Protein 6DRE (pdb70)

Foldseek 3Di:
DALPDDQVVLVVVCPVVPVQADDDALVVQCCAPHSVDHDDDNPHHHPPDDDPLFPQDAQPDDLVQLLLLLLQQLLLLLLLQLQLQQQAQHAFPPDAGQAAGQHPVGGGRQFGAVLNLLVLQLVLCLVPVARDLQSSLVSVVCCAVFVPSGLVGHHDDDDPQQVVLSVCCVVPHDPDDDQADQVSQFQNLLSSLSLLLQQALQTLVSLQVVQQVNCSRHNHQQVLLSSLLSQLLSCLSSPHAPCVSQDAGHDGRSLVNVSSNVVLLPDDLVSQACERHNSSLSSLLVLLSPDDASSSSSRSQSSNHHRSSSSSSSVSSNRSSNHGNVRDDPVSCVRNRPSVVSSVSSSSSNVHDHYDD/DLLQVLLVLLQVLLCVQPNVLSVLADSLLSSLLSLCPDPVSVVVAFCCLQPNDPCDPVNVSSLVSPLVSLVSAFWPADKWKDAAEDPPVVVVQLDQFHKDFGSAKWTARDFDDHHQEMEIEGETSWHFSLSSDNPSPGRITMHGHGFMWGFHDWDCDDRHIYTYTYTDD

Radius of gyration: 23.1 Å; Cα contacts (8 Å, |Δi|>4): 1142; chains: 2; bounding box: 70×47×51 Å

Sequence (526 aa):
IDLREDTWTLQLYAQRYKGLSSPKNSRELQLREYDPLKPNLPTSGEEQNSKPEWLNTPPCLIPESESLDKAKGALVGLAIGDAIGTTLEFLPRDKLHVNDVGGGPFRLQPGEWTDDTSALCLAESYISAGRLDITLFREKLVRWYRHGENSSNGRCFDIGNTTRNALEQYLKHGASWFGNTEPETAGNAAIIRQAPTSIFRRKSLQRTFADSDSQSATHCAPESASCQFLGFILNYLINGSSREKAFSPHVPLPVRVLLINAGEYKEKKRDEIRSSGYVIDTLEAAWAVWNTDNFHDAILLAANLGDDADSVAATTGQIAGALYGYSNIPKPWLDKLVQQERISNLAEQLFYAPEEDFEQAKVWTQTARANAEKNNAQLSTLLTDDQIGAIYGYTTNEGYTALNPALRGQTPLTPELEAFTGHVTDGLNKLPAYNGETYRGTTLPAHILEQNQIGGTVSDGGFSTSAKTPFDGDVSISVRGNSGKQIDFLSKYKNEAEVLYPPNTRFEVINRIEQNGTTHLLYREIP

Solvent-accessible surface area: 19397 Å² total

Nearest PDB structures (foldseek):
  6drh-assembly4_G  TM=1.001E+00  e=6.052E-60  Serratia proteamaculans 568
  2yzw-assembly1_A  TM=9.081E-01  e=7.651E-19  Thermus thermophilus HB8
  3o5t-assembly1_A  TM=8.625E-01  e=8.592E-18  Azospirillum brasilense
  2woc-assembly3_C  TM=8.500E-01  e=1.118E-17  Rhodospirillum rubrum
  1t5j-assembly1_A  TM=8.345E-01  e=3.269E-15  Methanocaldococcus jannaschii

B-factor: mean 24.83, std 10.82, range [10.07, 88.52]

Secondary structure (DSSP, 8-state):
--TTS-HHHHHHHGGGGGGGSPPPPHHHHH----TTS--S---PPPTTS--GGGSPPP--S-HHHHHHHHHHHHHHHHHHHHHHGGGTTPPTTTS------BTTTTBPTT---TTT--HHHHHHHHHHSS--HHHHHHHHHHHHHH-TT-SSSS-----HHHHHHHHHHHHH-TT-----SGGG-BSTTGGG-HHHHHHTTT-HHHHHHHHHHH------TT--HHHHHHHHHHHHHTT--HHHHTS------HHHHHHHTTTTTT--GGG---SSBHHHHHHH--TTTT-SSHHHHHHHHHTT-SSHHHHHHHHHHHHHHHH-GGGS-HHHHHHSTTHHHHHHHHHHHH--PPPP-/-HHHHHHHHHHHHHHHHHHHHHTTS-HHHHHHHHHHTSHHHHHHHHHHHTTSS---HHHHHHHHHHHHHHHHSPP--EEEEEEE---HHHHHT--TT-EEE-S---EESSPP-SSSEEEEEEESS-EE-GGGSSS--S-EEEPPTT-EEEEEEEEEETTEEEEEEEE--

Organism: Serratia proteamaculans (strain 568) (NCBI:txid399741)

CATH classification: 1.10.4080.10

InterPro domains:
  IPR005502 ADP-ribosylation/Crystallin J1 [PF03747] (74-338)
  IPR036705 ADP-ribosylation/Crystallin J1 superfamily [G3DSA:1.10.4080.10] (65-363)
  IPR036705 ADP-ribosylation/Crystallin J1 superfamily [SSF101478] (69-360)
  IPR049650 ADP-ribosylarginine hydrolase Tri1-like [NF041672] (1-363)
  IPR050792 ADP-ribosylglycohydrolase-like [PTHR16222] (67-364)

Structure (mmCIF, N/CA/C/O backbone):
data_6DRE
#
_entry.id   6DRE
#
_cell.length_a   136.355
_cell.length_b   51.036
_cell.length_c   94.899
_cell.angle_alpha   90.000
_cell.angle_beta   123.710
_cell.angle_gamma   90.000
#
_symmetry.space_group_name_H-M   'C 1 2 1'
#
loop_
_entity.id
_entity.type
_entity.pdbx_description
1 polymer 'ADP-ribosyl-(Dinitrogen reductase) hydrolase'
2 polymer 'PAAR repeat-containing protein'
3 non-polymer 'MAGNESIUM ION'
4 water water
#
loop_
_atom_site.group_PDB
_atom_site.id
_atom_site.type_symbol
_atom_site.label_atom_id
_atom_site.label_alt_id
_atom_site.label_comp_id
_atom_site.label_asym_id
_atom_site.label_entity_id
_atom_site.label_seq_id
_atom_site.pdbx_PDB_ins_code
_atom_site.Cartn_x
_atom_site.Cartn_y
_atom_site.Cartn_z
_atom_site.occupancy
_atom_site.B_iso_or_equiv
_atom_site.auth_seq_id
_atom_site.auth_comp_id
_atom_site.auth_asym_id
_atom_site.auth_atom_id
_atom_site.pdbx_PDB_model_num
ATOM 1 N N . ILE A 1 2 ? 37.086 55.926 27.294 1.00 35.30 2 ILE A N 1
ATOM 2 C CA . ILE A 1 2 ? 36.508 54.875 28.124 1.00 31.70 2 ILE A CA 1
ATOM 3 C C . ILE A 1 2 ? 37.579 53.866 28.550 1.00 26.93 2 ILE A C 1
ATOM 4 O O . ILE A 1 2 ? 38.380 53.415 27.729 1.00 33.46 2 ILE A O 1
ATOM 9 N N . ASP A 1 3 ? 37.591 53.520 29.837 1.00 19.81 3 ASP A N 1
ATOM 10 C CA . ASP A 1 3 ? 38.551 52.562 30.371 1.00 19.24 3 ASP A CA 1
ATOM 11 C C . ASP A 1 3 ? 37.923 51.176 30.274 1.00 19.65 3 ASP A C 1
ATOM 12 O O . ASP A 1 3 ? 36.888 50.927 30.900 1.00 21.58 3 ASP A O 1
ATOM 17 N N . LEU A 1 4 ? 38.526 50.287 29.487 1.00 20.39 4 LEU A N 1
ATOM 18 C CA . LEU A 1 4 ? 37.936 48.967 29.281 1.00 20.55 4 LEU A CA 1
ATOM 19 C C . LEU A 1 4 ? 37.903 48.140 30.559 1.00 19.31 4 LEU A C 1
ATOM 20 O O . LEU A 1 4 ? 37.166 47.154 30.616 1.00 22.35 4 LEU A O 1
ATOM 25 N N . ARG A 1 5 ? 38.671 48.523 31.589 1.00 21.76 5 ARG A N 1
ATOM 26 C CA . ARG A 1 5 ? 38.617 47.821 32.865 1.00 23.69 5 ARG A CA 1
ATOM 27 C C . ARG A 1 5 ? 37.338 48.094 33.628 1.00 26.99 5 ARG A C 1
ATOM 28 O O . ARG A 1 5 ? 37.116 47.451 34.658 1.00 28.55 5 ARG A O 1
ATOM 36 N N . GLU A 1 6 ? 36.534 49.054 33.184 1.00 25.18 6 GLU A N 1
ATOM 37 C CA . GLU A 1 6 ? 35.317 49.378 33.912 1.00 24.97 6 GLU A CA 1
ATOM 38 C C . GLU A 1 6 ? 34.355 48.200 33.879 1.00 21.34 6 GLU A C 1
ATOM 39 O O . GLU A 1 6 ? 34.462 47.293 33.038 1.00 22.62 6 GLU A O 1
ATOM 45 N N . ASP A 1 7 ? 33.423 48.211 34.840 1.00 19.08 7 ASP A N 1
ATOM 46 C CA . ASP A 1 7 ? 32.407 47.173 34.923 1.00 20.35 7 ASP A CA 1
ATOM 47 C C . ASP A 1 7 ? 31.532 47.174 33.669 1.00 22.86 7 ASP A C 1
ATOM 48 O O . ASP A 1 7 ? 31.313 48.211 33.031 1.00 23.16 7 ASP A O 1
ATOM 53 N N . THR A 1 8 ? 31.021 45.990 33.311 1.00 23.74 8 THR A N 1
ATOM 54 C CA . THR A 1 8 ? 30.325 45.859 32.034 1.00 24.37 8 THR A CA 1
ATOM 55 C C . THR A 1 8 ? 28.975 46.565 32.035 1.00 19.97 8 THR A C 1
ATOM 56 O O . THR A 1 8 ? 28.433 46.851 30.961 1.00 29.11 8 THR A O 1
ATOM 60 N N . TRP A 1 9 ? 28.412 46.838 33.204 1.00 23.20 9 TRP A N 1
ATOM 61 C CA . TRP A 1 9 ? 27.196 47.647 33.238 1.00 28.22 9 TRP A CA 1
ATOM 62 C C . TRP A 1 9 ? 27.476 49.042 32.707 1.00 31.65 9 TRP A C 1
ATOM 63 O O . TRP A 1 9 ? 26.756 49.555 31.839 1.00 28.86 9 TRP A O 1
ATOM 74 N N . THR A 1 10 ? 28.524 49.674 33.235 1.00 26.35 10 THR A N 1
ATOM 75 C CA . THR A 1 10 ? 28.925 50.981 32.741 1.00 27.43 10 THR A CA 1
ATOM 76 C C . THR A 1 10 ? 29.265 50.924 31.257 1.00 26.64 10 THR A C 1
ATOM 77 O O . THR A 1 10 ? 28.857 51.800 30.486 1.00 25.14 10 THR A O 1
ATOM 81 N N . LEU A 1 11 ? 29.997 49.887 30.837 1.00 21.44 11 LEU A N 1
ATOM 82 C CA . LEU A 1 11 ? 30.475 49.829 29.459 1.00 21.78 11 LEU A CA 1
ATOM 83 C C . LEU A 1 11 ? 29.331 49.595 28.488 1.00 20.21 11 LEU A C 1
ATOM 84 O O . LEU A 1 11 ? 29.309 50.183 27.398 1.00 25.53 11 LEU A O 1
ATOM 89 N N . GLN A 1 12 ? 28.363 48.745 28.879 1.00 23.56 12 GLN A N 1
ATOM 90 C CA . GLN A 1 12 ? 27.255 48.392 27.987 1.00 24.11 12 GLN A CA 1
ATOM 91 C C . GLN A 1 12 ? 26.305 49.564 27.811 1.00 31.02 12 GLN A C 1
ATOM 92 O O . GLN A 1 12 ? 25.757 49.770 26.716 1.00 32.05 12 GLN A O 1
ATOM 98 N N . LEU A 1 13 ? 26.104 50.354 28.868 1.00 29.26 13 LEU A N 1
ATOM 99 C CA . LEU A 1 13 ? 25.335 51.582 28.703 1.00 37.20 13 LEU A CA 1
ATOM 100 C C . LEU A 1 13 ? 26.059 52.541 27.766 1.00 40.15 13 LEU A C 1
ATOM 101 O O . LEU A 1 13 ? 25.443 53.146 26.879 1.00 36.63 13 LEU A O 1
ATOM 106 N N . TYR A 1 14 ? 27.371 52.673 27.934 1.00 35.55 14 TYR A N 1
ATOM 107 C CA . TYR A 1 14 ? 28.153 53.523 27.046 1.00 34.74 14 TYR A CA 1
ATOM 108 C C . TYR A 1 14 ? 28.123 53.006 25.609 1.00 35.09 14 TYR A C 1
ATOM 109 O O . TYR A 1 14 ? 27.999 53.789 24.657 1.00 34.58 14 TYR A O 1
ATOM 118 N N . ALA A 1 15 ? 28.237 51.688 25.434 1.00 27.55 15 ALA A N 1
ATOM 119 C CA . ALA A 1 15 ? 28.316 51.100 24.104 1.00 26.12 15 ALA A CA 1
ATOM 120 C C . ALA A 1 15 ? 27.021 51.235 23.309 1.00 35.96 15 ALA A C 1
ATOM 121 O O . ALA A 1 15 ? 27.009 50.862 22.135 1.00 36.62 15 ALA A O 1
ATOM 123 N N . GLN A 1 16 ? 25.934 51.751 23.900 1.00 34.12 16 GLN A N 1
ATOM 124 C CA . GLN A 1 16 ? 24.687 51.851 23.144 1.00 40.46 16 GLN A CA 1
ATOM 125 C C . GLN A 1 16 ? 24.841 52.728 21.902 1.00 39.26 16 GLN A C 1
ATOM 126 O O . GLN A 1 16 ? 24.128 52.529 20.906 1.00 37.92 16 GLN A O 1
ATOM 132 N N . ARG A 1 17 ? 25.774 53.684 21.923 1.00 38.02 17 ARG A N 1
ATOM 133 C CA . ARG A 1 17 ? 26.027 54.465 20.717 1.00 47.77 17 ARG A CA 1
ATOM 134 C C . ARG A 1 17 ? 26.551 53.616 19.556 1.00 47.60 17 ARG A C 1
ATOM 135 O O . ARG A 1 17 ? 26.645 54.120 18.434 1.00 49.65 17 ARG A O 1
ATOM 143 N N . TYR A 1 18 ? 26.864 52.340 19.780 1.00 46.06 18 TYR A N 1
ATOM 144 C CA . TYR A 1 18 ? 27.386 51.468 18.733 1.00 43.43 18 TYR A CA 1
ATOM 145 C C . TYR A 1 18 ? 26.458 50.283 18.449 1.00 44.09 18 TYR A C 1
ATOM 146 O O . TYR A 1 18 ? 26.910 49.223 18.014 1.00 35.42 18 TYR A O 1
ATOM 155 N N . LYS A 1 19 ? 25.158 50.429 18.714 1.00 40.05 19 LYS A N 1
ATOM 156 C CA . LYS A 1 19 ? 24.237 49.316 18.492 1.00 44.45 19 LYS A CA 1
ATOM 157 C C . LYS A 1 19 ? 24.253 48.831 17.040 1.00 43.54 19 LYS A C 1
ATOM 158 O O . LYS A 1 19 ? 24.014 47.645 16.784 1.00 46.30 19 LYS A O 1
ATOM 164 N N . GLY A 1 20 ? 24.532 49.720 16.082 1.00 37.87 20 GLY A N 1
ATOM 165 C CA . GLY A 1 20 ? 24.615 49.349 14.677 1.00 38.31 20 GLY A CA 1
ATOM 166 C C . GLY A 1 20 ? 25.737 48.370 14.331 1.00 37.28 20 GLY A C 1
ATOM 167 O O . GLY A 1 20 ? 25.791 47.888 13.189 1.00 37.69 20 GLY A O 1
ATOM 168 N N . LEU A 1 21 ? 26.631 48.085 15.265 1.00 31.88 21 LEU A N 1
ATOM 169 C CA . LEU A 1 21 ? 27.686 47.109 15.041 1.00 29.27 21 LEU A CA 1
ATOM 170 C C . LEU A 1 21 ? 27.261 45.695 15.403 1.00 27.12 21 LEU A C 1
ATOM 171 O O . LEU A 1 21 ? 28.041 44.762 15.202 1.00 30.61 21 LEU A O 1
ATOM 176 N N A SER A 1 22 ? 26.072 45.519 15.953 0.49 29.03 22 SER A N 1
ATOM 177 N N B SER A 1 22 ? 26.069 45.517 15.945 0.51 29.02 22 SER A N 1
ATOM 178 C CA A SER A 1 22 ? 25.581 44.182 16.278 0.49 29.49 22 SER A CA 1
ATOM 179 C CA B SER A 1 22 ? 25.633 44.163 16.256 0.51 29.47 22 SER A CA 1
ATOM 180 C C A SER A 1 22 ? 24.710 43.663 15.135 0.49 26.21 22 SER A C 1
ATOM 181 C C B SER A 1 22 ? 24.705 43.649 15.165 0.51 26.16 22 SER A C 1
ATOM 182 O O A SER A 1 22 ? 23.845 44.400 14.647 0.49 27.44 22 SER A O 1
ATOM 183 O O B SER A 1 22 ? 23.786 44.374 14.753 0.51 27.04 22 SER A O 1
ATOM 188 N N . PRO A 1 23 ? 24.908 42.431 14.661 1.00 23.88 23 PRO A N 1
ATOM 189 C CA . PRO A 1 23 ? 23.981 41.880 13.666 1.00 22.43 23 PRO A CA 1
ATOM 190 C C . PRO A 1 23 ? 22.598 41.666 14.269 1.00 26.75 23 PRO A C 1
ATOM 191 O O . PRO A 1 23 ? 22.464 41.318 15.443 1.00 22.57 23 PRO A O 1
ATOM 195 N N . LYS A 1 24 ? 21.567 41.866 13.446 1.00 21.39 24 LYS A N 1
ATOM 196 C CA . LYS A 1 24 ? 20.200 41.682 13.918 1.00 22.82 24 LYS A CA 1
ATOM 197 C C . LYS A 1 24 ? 19.928 40.201 14.151 1.00 21.10 24 LYS A C 1
ATOM 198 O O . LYS A 1 24 ? 20.493 39.339 13.476 1.00 23.26 24 LYS A O 1
ATOM 204 N N . ASN A 1 25 ? 19.037 39.910 15.103 1.00 19.85 25 ASN A N 1
ATOM 205 C CA . ASN A 1 25 ? 18.590 38.537 15.328 1.00 20.48 25 ASN A CA 1
ATOM 206 C C . ASN A 1 25 ? 18.0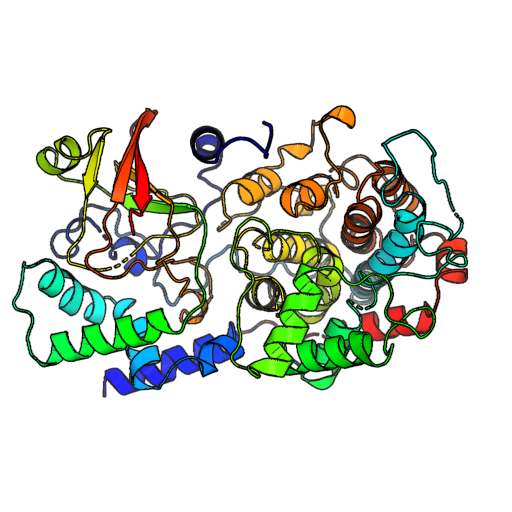45 37.902 14.049 1.00 22.21 25 ASN A C 1
ATOM 207 O O . ASN A 1 25 ? 17.409 38.563 13.214 1.00 20.08 25 ASN A O 1
ATOM 212 N N . SER A 1 26 ? 18.260 36.591 13.918 1.00 19.79 26 SER A N 1
ATOM 213 C CA . SER A 1 26 ? 17.440 35.814 12.990 1.00 19.65 26 SER A CA 1
ATOM 214 C C . SER A 1 26 ? 15.983 35.825 13.462 1.00 21.75 26 SER A C 1
ATOM 215 O O . SER A 1 26 ? 15.678 36.116 14.620 1.00 21.68 26 SER A O 1
ATOM 218 N N . ARG A 1 27 ? 15.063 35.499 12.556 1.00 22.85 27 ARG A N 1
ATOM 219 C CA . ARG A 1 27 ? 13.677 35.487 13.008 1.00 23.18 27 ARG A CA 1
ATOM 220 C C . ARG A 1 27 ? 13.447 34.423 14.085 1.00 22.16 27 ARG A C 1
ATOM 221 O O . ARG A 1 27 ? 12.646 34.650 14.996 1.00 23.72 27 ARG A O 1
ATOM 229 N N . GLU A 1 28 ? 14.172 33.293 14.039 1.00 23.50 28 GLU A N 1
ATOM 230 C CA . GLU A 1 28 ? 13.998 32.259 15.064 1.00 21.06 28 GLU A CA 1
ATOM 231 C C . GLU A 1 28 ? 14.557 32.704 16.417 1.00 19.84 28 GLU A C 1
ATOM 232 O O . GLU A 1 28 ? 13.927 32.472 17.460 1.00 19.80 28 GLU A O 1
ATOM 238 N N . LEU A 1 29 ? 15.757 33.287 16.436 1.00 19.20 29 LEU A N 1
ATOM 239 C CA . LEU A 1 29 ? 16.318 33.729 17.718 1.00 18.71 29 LEU A CA 1
ATOM 240 C C . LEU A 1 29 ? 15.463 34.843 18.308 1.00 18.67 29 LEU A C 1
ATOM 241 O O . LEU A 1 29 ? 15.250 34.908 19.525 1.00 18.72 29 LEU A O 1
ATOM 246 N N . GLN A 1 30 ? 14.959 35.728 17.448 1.00 19.20 30 GLN A N 1
ATOM 247 C CA . GLN A 1 30 ? 14.029 36.749 17.896 1.00 19.58 30 GLN A CA 1
ATOM 248 C C . GLN A 1 30 ? 12.809 36.110 18.552 1.00 21.28 30 GLN A C 1
ATOM 249 O O . GLN A 1 30 ? 12.369 36.566 19.606 1.00 21.88 30 GLN A O 1
ATOM 255 N N . LEU A 1 31 ? 12.258 35.045 17.947 1.00 20.36 31 LEU A N 1
ATOM 256 C CA . LEU A 1 31 ? 11.131 34.346 18.581 1.00 21.01 31 LEU A CA 1
ATOM 257 C C . LEU A 1 31 ? 11.501 33.825 19.971 1.00 20.30 31 LEU A C 1
ATOM 258 O O . LEU A 1 31 ? 10.676 33.872 20.892 1.00 20.76 31 LEU A O 1
ATOM 263 N N . ARG A 1 32 ? 12.724 33.312 20.138 1.00 19.57 32 ARG A N 1
ATOM 264 C CA . ARG A 1 32 ? 13.150 32.787 21.435 1.00 19.45 32 ARG A CA 1
ATOM 265 C C . ARG A 1 32 ? 13.371 33.878 22.465 1.00 19.50 32 ARG A C 1
ATOM 266 O O . ARG A 1 32 ? 13.446 33.580 23.668 1.00 19.86 32 ARG A O 1
ATOM 282 N N . GLU A 1 34 ? 11.153 36.383 22.665 1.00 21.90 34 GLU A N 1
ATOM 283 C CA . GLU A 1 34 ? 9.820 36.885 23.004 1.00 23.77 34 GLU A CA 1
ATOM 284 C C . GLU A 1 34 ? 9.409 36.502 24.420 1.00 27.88 34 GLU A C 1
ATOM 285 O O . GLU A 1 34 ? 9.711 35.400 24.887 1.00 23.96 34 GLU A O 1
ATOM 291 N N . TYR A 1 35 ? 8.669 37.401 25.085 1.00 24.41 35 TYR A N 1
ATOM 292 C CA . TYR A 1 35 ? 8.047 37.022 26.347 1.00 25.12 35 TYR A CA 1
ATOM 293 C C . TYR A 1 35 ? 7.090 35.856 26.143 1.00 27.39 35 TYR A C 1
ATOM 294 O O . TYR A 1 35 ? 7.055 34.914 26.944 1.00 27.16 35 TYR A O 1
ATOM 303 N N . ASP A 1 36 ? 6.327 35.883 25.054 1.00 26.09 36 ASP A N 1
ATOM 304 C CA . ASP A 1 36 ? 5.428 34.771 24.770 1.00 29.55 36 ASP A CA 1
ATOM 305 C C . ASP A 1 36 ? 5.504 34.515 23.276 1.00 32.21 36 ASP A C 1
ATOM 306 O O . ASP A 1 36 ? 5.012 35.326 22.490 1.00 27.64 36 ASP A O 1
ATOM 311 N N . PRO A 1 37 ? 6.132 33.411 22.857 1.00 26.33 37 PRO A N 1
ATOM 312 C CA . PRO A 1 37 ? 6.353 33.193 21.423 1.00 25.85 37 PRO A CA 1
ATOM 313 C C . PRO A 1 37 ? 5.082 32.896 20.677 1.00 33.73 37 PRO A C 1
ATOM 314 O O . PRO A 1 37 ? 5.062 33.101 19.464 1.00 32.58 37 PRO A O 1
ATOM 318 N N . LEU A 1 38 ? 4.021 32.451 21.365 1.00 36.68 38 LEU A N 1
ATOM 319 C CA . LEU A 1 38 ? 2.705 32.295 20.755 1.00 38.37 38 LEU A CA 1
ATOM 320 C C . LEU A 1 38 ? 1.983 33.624 20.570 1.00 40.68 38 LEU A C 1
ATOM 321 O O . LEU A 1 38 ? 0.986 33.672 19.840 1.00 45.55 38 LEU A O 1
ATOM 326 N N . LYS A 1 39 ? 2.445 34.692 21.227 1.00 33.20 39 LYS A N 1
ATOM 327 C CA . LYS A 1 39 ? 1.884 36.039 21.081 1.00 37.96 39 LYS A CA 1
ATOM 328 C C . LYS A 1 39 ? 3.024 37.023 20.832 1.00 38.99 39 LYS A C 1
ATOM 329 O O . LYS A 1 39 ? 3.297 37.912 21.647 1.00 38.14 39 LYS A O 1
ATOM 335 N N . PRO A 1 40 ? 3.701 36.902 19.701 1.00 31.94 40 PRO A N 1
ATOM 336 C CA . PRO A 1 40 ? 4.918 37.690 19.499 1.00 30.84 40 PRO A CA 1
ATOM 337 C C . PRO A 1 40 ? 4.647 39.183 19.431 1.00 36.23 40 PRO A C 1
ATOM 338 O O . PRO A 1 40 ? 3.640 39.653 18.892 1.00 39.94 40 PRO A O 1
ATOM 342 N N . ASN A 1 41 ? 5.637 39.905 19.904 1.00 29.55 41 ASN A N 1
ATOM 343 C CA . ASN A 1 41 ? 5.659 41.296 20.296 1.00 34.47 41 ASN A CA 1
ATOM 344 C C . ASN A 1 41 ? 6.700 42.102 19.544 1.00 32.72 41 ASN A C 1
ATOM 345 O O . ASN A 1 41 ? 6.569 43.321 19.443 1.00 40.76 41 ASN A O 1
ATOM 350 N N . LEU A 1 42 ? 7.780 41.441 19.065 1.00 28.88 42 LEU A N 1
ATOM 351 C CA . LEU A 1 42 ? 9.068 41.848 18.541 1.00 24.17 42 LEU A CA 1
ATOM 352 C C . LEU A 1 42 ? 9.054 41.831 17.013 1.00 29.68 42 LEU A C 1
ATOM 353 O O . LEU A 1 42 ? 8.291 41.078 16.406 1.00 24.62 42 LEU A O 1
ATOM 358 N N . PRO A 1 43 ? 9.870 42.662 16.368 1.00 34.16 43 PRO A N 1
ATOM 359 C CA . PRO A 1 43 ? 9.876 42.699 14.897 1.00 34.52 43 PRO A CA 1
ATOM 360 C C . PRO A 1 43 ? 10.153 41.325 14.302 1.00 34.70 43 PRO A C 1
ATOM 361 O O . PRO A 1 43 ? 11.051 40.607 14.733 1.00 27.64 43 PRO A O 1
ATOM 365 N N . THR A 1 44 ? 9.340 40.942 13.322 1.00 34.12 44 THR A N 1
ATOM 366 C CA . THR A 1 44 ? 9.434 39.619 12.726 1.00 38.03 44 THR A CA 1
ATOM 367 C C . THR A 1 44 ? 10.150 39.647 11.384 1.00 37.73 44 THR A C 1
ATOM 368 O O . THR A 1 44 ? 9.973 38.732 10.575 1.00 40.41 44 THR A O 1
ATOM 372 N N . SER A 1 45 ? 10.963 40.673 11.142 1.00 35.50 45 SER A N 1
ATOM 373 C CA . SER A 1 45 ? 11.627 40.909 9.869 1.00 39.14 45 SER A CA 1
ATOM 374 C C . SER A 1 45 ? 12.994 40.235 9.755 1.00 36.69 45 SER A C 1
ATOM 375 O O . SER A 1 45 ? 13.695 40.455 8.761 1.00 38.33 45 SER A O 1
ATOM 378 N N . GLY A 1 46 ? 13.402 39.441 10.745 1.00 26.85 46 GLY A N 1
ATOM 379 C CA . GLY A 1 46 ? 14.731 38.848 10.713 1.00 25.05 46 GLY A CA 1
ATOM 380 C C . GLY A 1 46 ? 14.879 37.812 9.614 1.00 26.53 46 GLY A C 1
ATOM 381 O O . GLY A 1 46 ? 13.897 37.271 9.092 1.00 26.95 46 GLY A O 1
ATOM 382 N N . GLU A 1 47 ? 16.137 37.535 9.234 1.00 20.09 47 GLU A N 1
ATOM 383 C CA . GLU A 1 47 ? 16.331 36.497 8.231 1.00 26.97 47 GLU A CA 1
ATOM 384 C C . GLU A 1 47 ? 16.268 35.109 8.866 1.00 25.96 47 GLU A C 1
ATOM 385 O O . GLU A 1 47 ? 16.389 34.947 10.084 1.00 25.22 47 GLU A O 1
ATOM 391 N N . GLU A 1 48 ? 16.110 34.087 8.015 1.00 23.45 48 GLU A N 1
ATOM 392 C CA . GLU A 1 48 ? 16.118 32.720 8.523 1.00 27.73 48 GLU A CA 1
ATOM 393 C C . GLU A 1 48 ? 17.427 32.440 9.240 1.00 27.92 48 GLU A C 1
ATOM 394 O O . GLU A 1 48 ? 18.486 32.932 8.841 1.00 22.34 48 GLU A O 1
ATOM 400 N N . GLN A 1 49 ? 17.344 31.633 10.302 1.00 22.02 49 GLN A N 1
ATOM 401 C CA . GLN A 1 49 ? 18.524 31.315 11.090 1.00 20.88 49 GLN A CA 1
ATOM 402 C C . GLN A 1 49 ? 19.553 30.601 10.245 1.00 21.66 49 GLN A C 1
ATOM 403 O O . GLN A 1 49 ? 20.765 30.754 10.480 1.00 23.16 49 GLN A O 1
ATOM 409 N N . ASN A 1 50 ? 19.054 29.857 9.239 1.00 25.40 50 ASN A N 1
ATOM 410 C CA . ASN A 1 50 ? 19.750 29.114 8.188 1.00 29.79 50 ASN A CA 1
ATOM 411 C C . ASN A 1 50 ? 20.658 29.969 7.305 1.00 28.15 50 ASN A C 1
ATOM 412 O O . ASN A 1 50 ? 21.466 29.415 6.537 1.00 26.68 50 ASN A O 1
ATOM 417 N N . SER A 1 51 ? 20.481 31.284 7.283 1.00 25.66 51 SER A N 1
ATOM 418 C CA . SER A 1 51 ? 20.962 32.014 6.114 1.00 26.58 51 SER A CA 1
ATOM 419 C C . SER A 1 51 ? 22.244 32.773 6.426 1.00 20.35 51 SER A C 1
ATOM 420 O O . SER A 1 51 ? 22.535 33.100 7.577 1.00 20.52 51 SER A O 1
ATOM 423 N N . LYS A 1 52 ? 23.039 32.994 5.385 1.00 19.34 52 LYS A N 1
ATOM 424 C CA . LYS A 1 52 ? 24.353 33.592 5.577 1.00 16.77 52 LYS A CA 1
ATOM 425 C C . LYS A 1 52 ? 24.216 35.095 5.816 1.00 21.38 52 LYS A C 1
ATOM 426 O O . LY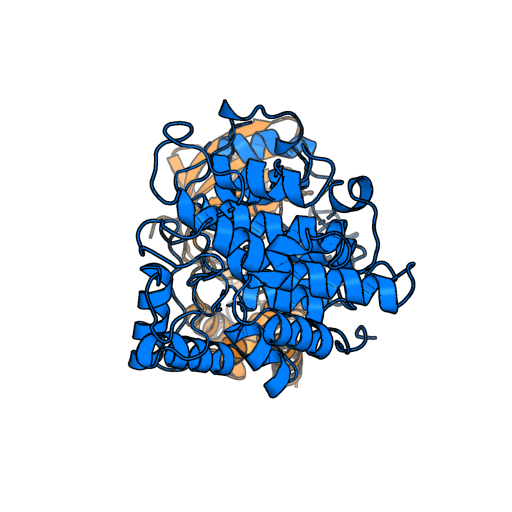S A 1 52 ? 23.703 35.806 4.943 1.00 18.17 52 LYS A O 1
ATOM 432 N N . PRO A 1 53 ? 24.694 35.628 6.929 1.00 21.20 53 PRO A N 1
ATOM 433 C CA . PRO A 1 53 ? 24.545 37.067 7.178 1.00 17.38 53 PRO A CA 1
ATOM 434 C C . PRO A 1 53 ? 25.604 37.863 6.436 1.00 19.00 53 PRO A C 1
ATOM 435 O O . PRO A 1 53 ? 26.678 37.360 6.107 1.00 19.87 53 PRO A O 1
ATOM 439 N N . GLU A 1 54 ? 25.292 39.143 6.202 1.00 20.29 54 GLU A N 1
ATOM 440 C CA . GLU A 1 54 ? 26.150 39.975 5.352 1.00 21.90 54 GLU A CA 1
ATOM 441 C C . GLU A 1 54 ? 27.558 40.126 5.917 1.00 20.68 54 GLU A C 1
ATOM 442 O O . GLU A 1 54 ? 28.536 40.197 5.158 1.00 20.64 54 GLU A O 1
ATOM 448 N N . TRP A 1 55 ? 27.696 40.186 7.250 1.00 19.96 55 TRP A N 1
ATOM 449 C CA . TRP A 1 55 ? 28.996 40.375 7.870 1.00 21.64 55 TRP A CA 1
ATOM 450 C C . TRP A 1 55 ? 29.912 39.166 7.702 1.00 22.09 55 TRP A C 1
ATOM 451 O O . TRP A 1 55 ? 31.105 39.272 8.021 1.00 22.07 55 TRP A O 1
ATOM 462 N N . LEU A 1 56 ? 29.395 38.041 7.192 1.00 16.94 56 LEU A N 1
ATOM 463 C CA . LEU A 1 56 ? 30.230 36.883 6.859 1.00 14.01 56 LEU A CA 1
ATOM 464 C C . LEU A 1 56 ? 30.517 36.785 5.352 1.00 20.91 56 LEU A C 1
ATOM 465 O O . LEU A 1 56 ? 31.098 35.790 4.889 1.00 17.19 56 LEU A O 1
ATOM 470 N N . ASN A 1 57 ? 30.152 37.804 4.578 1.00 18.04 57 ASN A N 1
ATOM 471 C CA . ASN A 1 57 ? 30.512 37.832 3.166 1.00 17.36 57 ASN A CA 1
ATOM 472 C C . ASN A 1 57 ? 31.981 38.212 3.082 1.00 20.93 57 ASN A C 1
ATOM 473 O O . ASN A 1 57 ? 32.351 39.354 3.379 1.00 20.86 57 ASN A O 1
ATOM 478 N N . THR A 1 58 ? 32.822 37.279 2.693 1.00 18.91 58 THR A N 1
ATOM 479 C CA . THR A 1 58 ? 34.255 37.554 2.743 1.00 24.72 58 THR A CA 1
ATOM 480 C C . THR A 1 58 ? 34.651 38.575 1.683 1.00 21.10 58 THR A C 1
ATOM 481 O O . THR A 1 58 ? 34.414 38.340 0.484 1.00 19.10 58 THR A O 1
ATOM 485 N N . PRO A 1 59 ? 35.241 39.711 2.052 1.00 21.81 59 PRO A N 1
ATOM 486 C CA . PRO A 1 59 ? 35.710 40.644 1.015 1.00 25.67 59 PRO A CA 1
ATOM 487 C C . PRO A 1 59 ? 36.743 39.956 0.142 1.00 29.96 59 PRO A C 1
ATOM 488 O O . PRO A 1 59 ? 37.597 39.221 0.654 1.00 22.97 59 PRO A O 1
ATOM 492 N N . PRO A 1 60 ? 36.654 40.116 -1.176 1.00 27.89 60 PRO A N 1
ATOM 493 C CA . PRO A 1 60 ? 37.585 39.427 -2.084 1.00 29.29 60 PRO A CA 1
ATOM 494 C C . PRO A 1 60 ? 39.013 39.944 -1.934 1.00 30.22 60 PRO A C 1
ATOM 495 O O . PRO A 1 60 ? 39.260 41.032 -1.417 1.00 28.47 60 PRO A O 1
ATOM 499 N N . CYS A 1 61 ? 39.979 39.121 -2.356 1.00 27.32 61 CYS A N 1
ATOM 500 C CA . CYS A 1 61 ? 41.380 39.535 -2.330 1.00 24.02 61 CYS A CA 1
ATOM 501 C C . CYS A 1 61 ? 41.623 40.419 -3.541 1.00 24.52 61 CYS A C 1
ATOM 502 O O . CYS A 1 61 ? 41.642 39.930 -4.670 1.00 29.59 61 CYS A O 1
ATOM 505 N N . LEU A 1 62 ? 41.771 41.720 -3.341 1.00 31.34 62 LEU A N 1
ATOM 506 C CA . LEU A 1 62 ? 41.925 42.587 -4.500 1.00 33.90 62 LEU A CA 1
ATOM 507 C C . LEU A 1 62 ? 43.377 42.990 -4.716 1.00 35.88 62 LEU A C 1
ATOM 508 O O . LEU A 1 62 ? 43.645 43.985 -5.399 1.00 41.90 62 LEU A O 1
ATOM 513 N N . ILE A 1 63 ? 44.309 42.233 -4.147 1.00 20.59 63 ILE A N 1
ATOM 514 C CA . ILE A 1 63 ? 45.734 42.408 -4.425 1.00 17.55 63 ILE A CA 1
ATOM 515 C C . ILE A 1 63 ? 46.243 41.139 -5.098 1.00 18.94 63 ILE A C 1
ATOM 516 O O . ILE A 1 63 ? 45.618 40.067 -5.003 1.00 19.99 63 ILE A O 1
ATOM 521 N N . PRO A 1 64 ? 47.387 41.216 -5.777 1.00 17.66 64 PRO A N 1
ATOM 522 C CA . PRO A 1 64 ? 47.947 40.014 -6.396 1.00 17.87 64 PRO A CA 1
ATOM 523 C C . PRO A 1 64 ? 48.245 38.936 -5.378 1.00 19.60 64 PRO A C 1
ATOM 524 O O . PRO A 1 64 ? 48.600 39.218 -4.231 1.00 18.40 64 PRO A O 1
ATOM 528 N N . GLU A 1 65 ? 48.157 37.684 -5.833 1.00 20.21 65 GLU A N 1
ATOM 529 C CA . GLU A 1 65 ? 48.380 36.556 -4.932 1.00 22.36 65 GLU A CA 1
ATOM 530 C C . GLU A 1 65 ? 49.732 36.650 -4.227 1.00 18.51 65 GLU A C 1
ATOM 531 O O . GLU A 1 65 ? 49.836 36.375 -3.027 1.00 18.46 65 GLU A O 1
ATOM 537 N N . SER A 1 66 ? 50.789 37.029 -4.957 1.00 19.79 66 SER A N 1
ATOM 538 C CA . SER A 1 66 ? 52.097 37.113 -4.301 1.00 18.69 66 SER A CA 1
ATOM 539 C C . SER A 1 66 ? 52.139 38.197 -3.243 1.00 20.47 66 SER A C 1
ATOM 540 O O . SER A 1 66 ? 52.917 38.078 -2.285 1.00 19.24 66 SER A O 1
ATOM 543 N N . GLU A 1 67 ? 51.345 39.264 -3.401 1.00 19.62 67 GLU A N 1
ATOM 544 C CA . GLU A 1 67 ? 51.298 40.282 -2.359 1.00 19.77 67 GLU A CA 1
ATOM 545 C C . GLU A 1 67 ? 50.566 39.771 -1.128 1.00 20.70 67 GLU A C 1
ATOM 546 O O . GLU A 1 67 ? 51.026 39.970 0.007 1.00 19.26 67 GLU A O 1
ATOM 552 N N . SER A 1 68 ? 49.439 39.082 -1.325 1.00 15.20 68 SER A N 1
ATOM 553 C CA . SER A 1 68 ? 48.746 38.478 -0.190 1.00 14.46 68 SER A CA 1
ATOM 554 C C . SER A 1 68 ? 49.636 37.464 0.530 1.00 16.28 68 SER A C 1
ATOM 555 O O . SER A 1 68 ? 49.649 37.398 1.771 1.00 14.79 68 SER A O 1
ATOM 558 N N . LEU A 1 69 ? 50.392 36.669 -0.231 1.00 15.29 69 LEU A N 1
ATOM 559 C CA . LEU A 1 69 ? 51.355 35.750 0.371 1.00 18.36 69 LEU A CA 1
ATOM 560 C C . LEU A 1 69 ? 52.393 36.503 1.197 1.00 16.41 69 LEU A C 1
ATOM 561 O O . LEU A 1 69 ? 52.756 36.081 2.306 1.00 13.95 69 LEU A O 1
ATOM 566 N N . ASP A 1 70 ? 52.856 37.645 0.696 1.00 17.16 70 ASP A N 1
ATOM 567 C CA . ASP A 1 70 ? 53.811 38.428 1.481 1.00 20.18 70 ASP A CA 1
ATOM 568 C C . ASP A 1 70 ? 53.206 38.878 2.815 1.00 17.38 70 ASP A C 1
ATOM 569 O O . ASP A 1 70 ? 53.898 38.929 3.851 1.00 14.63 70 ASP A O 1
ATOM 574 N N . LYS A 1 71 ? 51.904 39.186 2.821 1.00 15.83 71 LYS A N 1
ATOM 575 C CA . LYS A 1 71 ? 51.250 39.601 4.060 1.00 16.54 71 LYS A CA 1
ATOM 576 C C . LYS A 1 71 ? 51.027 38.421 4.993 1.00 14.49 71 LYS A C 1
ATOM 577 O O . LYS A 1 71 ? 51.131 38.563 6.225 1.00 15.26 71 LYS A O 1
ATOM 583 N N . ALA A 1 72 ? 50.702 37.250 4.439 1.00 15.98 72 ALA A N 1
ATOM 584 C CA . ALA A 1 72 ? 50.551 36.070 5.284 1.00 12.95 72 ALA A CA 1
ATOM 585 C C . ALA A 1 72 ? 51.879 35.661 5.914 1.00 19.27 72 ALA A C 1
ATOM 586 O O . ALA A 1 72 ? 51.935 35.348 7.113 1.00 16.49 72 ALA A O 1
ATOM 588 N N . LYS A 1 73 ? 52.960 35.656 5.124 1.00 16.90 73 LYS A N 1
ATOM 589 C CA . LYS A 1 73 ? 54.284 35.487 5.706 1.00 13.07 73 LYS A CA 1
ATOM 590 C C . LYS A 1 73 ? 54.560 36.559 6.747 1.00 12.78 73 LYS A C 1
ATOM 591 O O . LYS A 1 73 ? 55.086 36.266 7.831 1.00 14.53 73 LYS A O 1
ATOM 597 N N . GLY A 1 74 ? 54.209 37.804 6.449 1.00 13.81 74 GLY A N 1
ATOM 598 C CA . GLY A 1 74 ? 54.440 38.855 7.425 1.00 15.57 74 GLY A CA 1
ATOM 599 C C . GLY A 1 74 ? 53.718 38.600 8.736 1.00 16.91 74 GLY A C 1
ATOM 600 O O . GLY A 1 74 ? 54.257 38.880 9.819 1.00 15.28 74 GLY A O 1
ATOM 601 N N . ALA A 1 75 ? 52.503 38.025 8.666 1.00 14.64 75 ALA A N 1
ATOM 602 C CA . ALA A 1 75 ? 51.732 37.815 9.895 1.00 15.04 75 ALA A CA 1
ATOM 603 C C . ALA A 1 75 ? 52.398 36.795 10.802 1.00 20.19 75 ALA A C 1
ATOM 604 O O . ALA A 1 75 ? 52.457 36.995 12.016 1.00 16.88 75 ALA A O 1
ATOM 606 N N . LEU A 1 76 ? 52.892 35.694 10.242 1.00 14.54 76 LEU A N 1
ATOM 607 C CA . LEU A 1 76 ? 53.428 34.649 11.098 1.00 15.11 76 LEU A CA 1
ATOM 608 C C . LEU A 1 76 ? 54.874 34.940 11.474 1.00 17.44 76 LEU A C 1
ATOM 609 O O . LEU A 1 76 ? 55.261 34.792 12.638 1.00 14.38 76 LEU A O 1
ATOM 614 N N . VAL A 1 77 ? 55.680 35.405 10.525 1.00 15.44 77 VAL A N 1
ATOM 615 C CA . VAL A 1 77 ? 57.047 35.774 10.877 1.00 17.58 77 VAL A CA 1
ATOM 616 C C . VAL A 1 77 ? 57.050 36.986 11.797 1.00 17.50 77 VAL A C 1
ATOM 617 O O . VAL A 1 77 ? 57.853 37.063 12.739 1.00 17.62 77 VAL A O 1
AT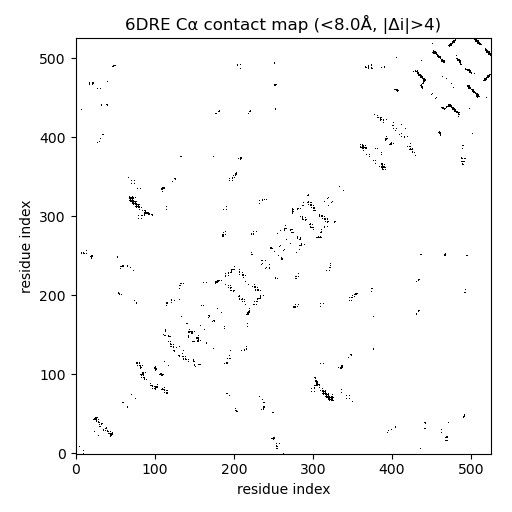OM 621 N N . GLY A 1 78 ? 56.139 37.943 11.551 1.00 13.71 78 GLY A N 1
ATOM 622 C CA . GLY A 1 78 ? 56.073 39.136 12.384 1.00 11.91 78 GLY A CA 1
ATOM 623 C C . GLY A 1 78 ? 55.711 38.812 13.826 1.00 14.65 78 GLY A C 1
ATOM 624 O O . GLY A 1 78 ? 56.149 39.495 14.742 1.00 17.76 78 GLY A O 1
ATOM 625 N N . LEU A 1 79 ? 54.850 37.809 14.024 1.00 14.23 79 LEU A N 1
ATOM 626 C CA . LEU A 1 79 ? 54.541 37.297 15.362 1.00 15.76 79 LEU A CA 1
ATOM 627 C C . LEU A 1 79 ? 55.826 36.915 16.078 1.00 16.07 79 LEU A C 1
ATOM 628 O O . LEU A 1 79 ? 56.077 37.348 17.214 1.00 15.02 79 LEU A O 1
ATOM 633 N N . ALA A 1 80 ? 56.655 36.103 15.412 1.00 13.01 80 ALA A N 1
ATOM 634 C CA . ALA A 1 80 ? 57.901 35.610 16.003 1.00 12.55 80 ALA A CA 1
ATOM 635 C C . ALA A 1 80 ? 58.874 36.747 16.273 1.00 14.64 80 ALA A C 1
ATOM 636 O O . ALA A 1 80 ? 59.534 36.777 17.331 1.00 15.36 80 ALA A O 1
ATOM 638 N N . ILE A 1 81 ? 58.970 37.695 15.333 1.00 13.75 81 ILE A N 1
ATOM 639 C CA . ILE A 1 81 ? 59.847 38.855 15.519 1.00 13.89 81 ILE A CA 1
ATOM 640 C C . ILE A 1 81 ? 59.420 39.683 16.730 1.00 18.45 81 ILE A C 1
ATOM 641 O O . ILE A 1 81 ? 60.246 40.078 17.565 1.00 16.77 81 ILE A O 1
ATOM 646 N N . GLY A 1 82 ? 58.126 39.988 16.833 1.00 16.28 82 GLY A N 1
ATOM 647 C CA . GLY A 1 82 ? 57.656 40.733 17.989 1.00 14.98 82 GLY A CA 1
ATOM 648 C C . GLY A 1 82 ? 57.896 39.989 19.292 1.00 17.39 82 GLY A C 1
ATOM 649 O O . GLY A 1 82 ? 58.303 40.589 20.281 1.00 15.21 82 GLY A O 1
ATOM 650 N N . ASP A 1 83 ? 57.606 38.678 19.313 1.00 13.62 83 ASP A N 1
ATOM 651 C CA . ASP A 1 83 ? 57.945 37.829 20.456 1.00 14.05 83 ASP A CA 1
ATOM 652 C C . ASP A 1 83 ? 59.429 37.947 20.845 1.00 19.60 83 ASP A C 1
ATOM 653 O O . ASP A 1 83 ? 59.759 38.150 22.022 1.00 16.66 83 ASP A O 1
ATOM 658 N N . ALA A 1 84 ? 60.340 37.779 19.874 1.00 18.64 84 ALA A N 1
ATOM 659 C CA . ALA A 1 84 ? 61.768 37.796 20.190 1.00 19.81 84 ALA A CA 1
ATOM 660 C C . ALA A 1 84 ? 62.209 39.151 20.722 1.00 25.92 84 ALA A C 1
ATOM 661 O O . ALA A 1 84 ? 63.142 39.231 21.530 1.00 21.89 84 ALA A O 1
ATOM 663 N N . ILE A 1 85 ? 61.579 40.227 20.267 1.00 13.64 85 ILE A N 1
ATOM 664 C CA . ILE A 1 85 ? 61.979 41.550 20.748 1.00 14.09 85 ILE A CA 1
ATOM 665 C C . ILE A 1 85 ? 61.279 41.890 22.059 1.00 16.25 85 ILE A C 1
ATOM 666 O O . ILE A 1 85 ? 61.899 42.449 22.969 1.00 18.05 85 ILE A O 1
ATOM 671 N N . GLY A 1 86 ? 59.995 41.540 22.188 1.00 14.23 86 GLY A N 1
ATOM 672 C CA . GLY A 1 86 ? 59.264 41.913 23.386 1.00 12.97 86 GLY A CA 1
ATOM 673 C C . GLY A 1 86 ? 59.743 41.205 24.628 1.00 18.69 86 GLY A C 1
ATOM 674 O O . GLY A 1 86 ? 59.582 41.721 25.737 1.00 15.88 86 GLY A O 1
ATOM 675 N N . THR A 1 87 ? 60.292 39.999 24.485 1.00 15.55 87 THR A N 1
ATOM 676 C CA . THR A 1 87 ? 60.714 39.302 25.706 1.00 17.01 87 THR A CA 1
ATOM 677 C C . THR A 1 87 ? 61.813 40.061 26.452 1.00 16.44 87 THR A C 1
ATOM 678 O O . THR A 1 87 ? 61.964 39.885 27.676 1.00 15.58 87 THR A O 1
ATOM 682 N N . THR A 1 88 ? 62.566 40.914 25.750 1.00 15.15 88 THR A N 1
ATOM 683 C CA . THR A 1 88 ? 63.683 41.629 26.371 1.00 16.54 88 THR A CA 1
ATOM 684 C C . THR A 1 88 ? 63.236 42.423 27.599 1.00 20.57 88 THR A C 1
ATOM 685 O O . THR A 1 88 ? 63.930 42.441 28.627 1.00 16.02 88 THR A O 1
ATOM 689 N N . LEU A 1 89 ? 62.070 43.072 27.521 1.00 15.98 89 LEU A N 1
ATOM 690 C CA . LEU A 1 89 ? 61.575 43.915 28.609 1.00 20.54 89 LEU A CA 1
ATOM 691 C C . LEU A 1 89 ? 60.476 43.246 29.436 1.00 18.04 89 LEU A C 1
ATOM 692 O O . LEU A 1 89 ? 59.805 43.931 30.213 1.00 14.83 89 LEU A O 1
ATOM 697 N N . GLU A 1 90 ? 60.315 41.930 29.318 1.00 12.34 90 GLU A N 1
ATOM 698 C CA . GLU A 1 90 ? 59.230 41.232 30.000 1.00 15.68 90 GLU A CA 1
ATOM 699 C C . GLU A 1 90 ? 59.369 41.366 31.515 1.00 15.89 90 GLU A C 1
ATOM 700 O O . GLU A 1 90 ? 60.469 41.222 32.075 1.00 16.54 90 GLU A O 1
ATOM 706 N N . PHE A 1 91 ? 58.255 41.691 32.168 1.00 14.85 91 PHE A N 1
ATOM 707 C CA . PHE A 1 91 ? 58.111 41.869 33.605 1.00 19.59 91 PHE A CA 1
ATOM 708 C C . PHE A 1 91 ? 58.710 43.171 34.123 1.00 18.12 91 PHE A C 1
ATOM 709 O O . PHE A 1 91 ? 58.590 43.432 35.330 1.00 19.21 91 PHE A O 1
ATOM 717 N N . LEU A 1 92 ? 59.362 44.056 33.214 1.00 16.96 92 LEU A N 1
ATOM 718 C CA . LEU A 1 92 ? 59.946 45.263 33.781 1.00 16.88 92 LEU A CA 1
ATOM 719 C C . LEU A 1 92 ? 58.933 46.408 33.794 1.00 18.33 92 LEU A C 1
ATOM 720 O O . LEU A 1 92 ? 58.025 46.466 32.952 1.00 19.25 92 LEU A O 1
ATOM 725 N N . PRO A 1 93 ? 59.038 47.327 34.752 1.00 22.41 93 PRO A N 1
ATOM 726 C CA . PRO A 1 93 ? 58.118 48.468 34.764 1.00 20.65 93 PRO A CA 1
ATOM 727 C C . PRO A 1 93 ? 58.334 49.331 33.535 1.00 25.70 93 PRO A C 1
ATOM 728 O O . PRO A 1 93 ? 59.467 49.510 33.072 1.00 20.78 93 PRO A O 1
ATOM 732 N N . ARG A 1 94 ? 57.232 49.856 32.994 1.00 18.55 94 ARG A N 1
ATOM 733 C CA . ARG A 1 94 ? 57.331 50.687 31.802 1.00 19.59 94 ARG A CA 1
ATOM 734 C C . ARG A 1 94 ? 58.360 51.790 31.984 1.00 20.72 94 ARG A C 1
ATOM 735 O O . ARG A 1 94 ? 58.374 52.486 33.008 1.00 22.20 94 ARG A O 1
ATOM 743 N N . ASP A 1 95 ? 59.220 51.947 30.978 1.00 18.42 95 ASP A N 1
ATOM 744 C CA . ASP A 1 9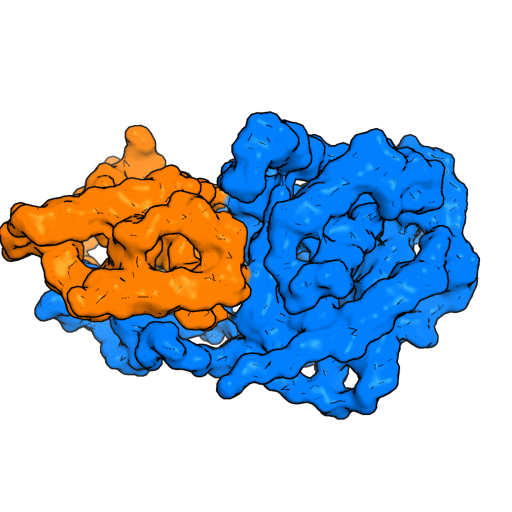5 ? 60.204 53.028 30.869 1.00 20.47 95 ASP A CA 1
ATOM 745 C C . ASP A 1 95 ? 61.347 52.950 31.872 1.00 22.55 95 ASP A C 1
ATOM 746 O O . ASP A 1 95 ? 62.116 53.909 31.969 1.00 23.23 95 ASP A O 1
ATOM 751 N N . LYS A 1 96 ? 61.493 51.862 32.625 1.00 19.11 96 LYS A N 1
ATOM 752 C CA . LYS A 1 96 ? 62.740 51.691 33.371 1.00 23.91 96 LYS A CA 1
ATOM 753 C C . LYS A 1 96 ? 63.895 51.490 32.408 1.00 21.86 96 LYS A C 1
ATOM 754 O O . LYS A 1 96 ? 64.970 52.082 32.574 1.00 26.29 96 LYS A O 1
ATOM 760 N N . LEU A 1 97 ? 63.681 50.635 31.405 1.00 17.45 97 LEU A N 1
ATOM 761 C CA . LEU A 1 97 ? 64.652 50.358 30.350 1.00 17.11 97 LEU A CA 1
ATOM 762 C C . LEU A 1 97 ? 63.933 50.435 29.015 1.00 19.88 97 LEU A C 1
ATOM 763 O O . LEU A 1 97 ? 62.709 50.354 28.948 1.00 23.26 97 LEU A O 1
ATOM 768 N N . HIS A 1 98 ? 64.700 50.558 27.937 1.00 20.59 98 HIS A N 1
ATOM 769 C CA . HIS A 1 98 ? 64.094 50.528 26.617 1.00 21.23 98 HIS A CA 1
ATOM 770 C C . HIS A 1 98 ? 64.802 49.502 25.759 1.00 25.84 98 HIS A C 1
ATOM 771 O O . HIS A 1 98 ? 65.921 49.074 26.061 1.00 22.13 98 HIS A O 1
ATOM 778 N N . VAL A 1 99 ? 64.126 49.089 24.692 1.00 17.83 99 VAL A N 1
ATOM 779 C CA . VAL A 1 99 ? 64.718 48.177 23.733 1.00 19.59 99 VAL A CA 1
ATOM 780 C C . VAL A 1 99 ? 64.613 48.831 22.358 1.00 21.88 99 VAL A C 1
ATOM 781 O O . VAL A 1 99 ? 63.617 49.495 22.058 1.00 19.66 99 VAL A O 1
ATOM 785 N N . ASN A 1 100 ? 65.674 48.733 21.548 1.00 20.03 100 ASN A N 1
ATOM 786 C CA . ASN A 1 100 ? 65.598 49.337 20.225 1.00 22.33 100 ASN A CA 1
ATOM 787 C C . ASN A 1 100 ? 66.043 48.393 19.114 1.00 21.07 100 ASN A C 1
ATOM 788 O O . ASN A 1 100 ? 66.182 48.830 17.959 1.00 22.09 100 ASN A O 1
ATOM 793 N N . ASP A 1 101 ? 66.229 47.113 19.415 1.00 17.75 101 ASP A N 1
ATOM 794 C CA . ASP A 1 101 ? 66.803 46.178 18.458 1.00 18.54 101 ASP A CA 1
ATOM 795 C C . ASP A 1 101 ? 66.563 44.779 19.001 1.00 22.05 101 ASP A C 1
ATOM 796 O O . ASP A 1 101 ? 66.105 44.604 20.134 1.00 18.57 101 ASP A O 1
ATOM 809 N N . VAL A 1 103 ? 67.892 41.888 20.659 1.00 20.36 103 VAL A N 1
ATOM 810 C CA . VAL A 1 103 ? 69.093 41.795 21.488 1.00 20.78 103 VAL A CA 1
ATOM 811 C C . VAL A 1 103 ? 69.038 40.596 22.430 1.00 17.85 103 VAL A C 1
ATOM 812 O O . VAL A 1 103 ? 70.000 40.334 23.159 1.00 21.53 103 VAL A O 1
ATOM 816 N N . GLY A 1 104 ? 67.898 39.888 22.456 1.00 16.12 104 GLY A N 1
ATOM 817 C CA . GLY A 1 104 ? 67.805 38.755 23.363 1.00 21.05 104 GLY A CA 1
ATOM 818 C C . GLY A 1 104 ? 67.635 39.192 24.809 1.00 17.56 104 GLY A C 1
ATOM 819 O O . GLY A 1 104 ? 66.986 40.202 25.119 1.00 17.95 104 GLY A O 1
ATOM 820 N N . GLY A 1 105 ? 68.204 38.402 25.719 1.00 19.83 105 GLY A N 1
ATOM 821 C CA . GLY A 1 105 ? 68.098 38.734 27.125 1.00 17.37 105 GLY A CA 1
ATOM 822 C C . GLY A 1 105 ? 66.732 38.379 27.660 1.00 20.39 105 GLY A C 1
ATOM 823 O O . GLY A 1 105 ? 66.192 37.290 27.368 1.00 15.85 105 GLY A O 1
ATOM 824 N N . GLY A 1 106 ? 66.152 39.296 28.434 1.00 18.32 106 GLY A N 1
ATOM 825 C CA . GLY A 1 106 ? 64.910 39.021 29.137 1.00 20.07 106 GLY A CA 1
ATOM 826 C C . GLY A 1 106 ? 65.070 38.060 30.311 1.00 15.32 106 GLY A C 1
ATOM 827 O O . GLY A 1 106 ? 66.187 37.696 30.707 1.00 19.41 106 GLY A O 1
ATOM 828 N N . PRO A 1 107 ? 63.923 37.640 30.891 1.00 16.08 107 PRO A N 1
ATOM 829 C CA . PRO A 1 107 ? 63.948 36.734 32.047 1.00 19.85 107 PRO A CA 1
ATOM 830 C C . PRO A 1 107 ? 64.605 35.415 31.730 1.00 17.82 107 PRO A C 1
ATOM 831 O O . PRO A 1 107 ? 65.134 34.765 32.630 1.00 19.52 107 PRO A O 1
ATOM 835 N N . PHE A 1 108 ? 64.593 35.007 30.465 1.00 16.93 108 PHE A N 1
ATOM 836 C CA . PHE A 1 108 ? 65.108 33.697 30.080 1.00 22.35 108 PHE A CA 1
ATOM 837 C C . PHE A 1 108 ? 66.508 33.783 29.508 1.00 19.69 108 PHE A C 1
ATOM 838 O O . PHE A 1 108 ? 67.040 32.770 29.045 1.00 22.28 108 PHE A O 1
ATOM 846 N N . ARG A 1 109 ? 67.128 34.962 29.579 1.00 17.64 109 ARG A N 1
ATOM 847 C CA . ARG A 1 109 ? 68.545 35.135 29.234 1.00 18.33 109 ARG A CA 1
ATOM 848 C C . ARG A 1 109 ? 68.845 34.597 27.838 1.00 17.81 109 ARG A C 1
ATOM 849 O O . ARG A 1 109 ? 69.795 33.822 27.637 1.00 20.34 109 ARG A O 1
ATOM 857 N N . LEU A 1 110 ? 68.045 35.041 26.872 1.00 18.94 110 LEU A N 1
ATOM 858 C CA . LEU A 1 110 ? 68.045 34.493 25.520 1.00 17.84 110 LEU A CA 1
ATOM 859 C C . LEU A 1 110 ? 69.135 35.131 24.654 1.00 22.56 110 LEU A C 1
ATOM 860 O O . LEU A 1 110 ? 69.649 36.219 24.938 1.00 19.79 110 LEU A O 1
ATOM 865 N N . GLN A 1 111 ? 69.521 34.400 23.614 1.00 19.09 111 GLN A N 1
ATOM 866 C CA . GLN A 1 111 ? 70.355 34.924 22.540 1.00 17.77 111 GLN A CA 1
ATOM 867 C C . GLN A 1 111 ? 69.481 35.736 21.593 1.00 17.47 111 GLN A C 1
ATOM 868 O O . GLN A 1 111 ? 68.274 35.524 21.534 1.00 17.98 111 GLN A O 1
ATOM 874 N N . PRO A 1 112 ? 70.051 36.689 20.848 1.00 20.02 112 PRO A N 1
ATOM 875 C CA . PRO A 1 112 ? 69.213 37.491 19.943 1.00 19.80 112 PRO A CA 1
ATOM 876 C C . PRO A 1 112 ? 68.533 36.603 18.922 1.00 20.77 112 PRO A C 1
ATOM 877 O O . PRO A 1 112 ? 69.146 35.690 18.364 1.00 21.17 112 PRO A O 1
ATOM 881 N N . GLY A 1 113 ? 67.234 36.859 18.706 1.00 15.37 113 GLY A N 1
ATOM 882 C CA . GLY A 1 113 ? 66.447 36.122 17.756 1.00 17.66 113 GLY A CA 1
ATOM 883 C C . GLY A 1 113 ? 65.707 34.937 18.324 1.00 19.47 113 GLY A C 1
ATOM 884 O O . GLY A 1 113 ? 64.867 34.364 17.625 1.00 18.40 113 GLY A O 1
ATOM 885 N N . GLU A 1 114 ? 65.964 34.557 19.581 1.00 17.04 114 GLU A N 1
ATOM 886 C CA . GLU A 1 114 ? 65.243 33.443 20.176 1.00 19.02 114 GLU A CA 1
ATOM 887 C C . GLU A 1 114 ? 63.889 33.915 20.669 1.00 21.24 114 GLU A C 1
ATOM 888 O O . GLU A 1 114 ? 63.798 34.892 21.427 1.00 22.51 114 GLU A O 1
ATOM 894 N N . TRP A 1 115 ? 62.841 33.218 20.234 1.00 15.63 115 TRP A N 1
ATOM 895 C CA . TRP A 1 115 ? 61.458 33.518 20.587 1.00 13.24 115 TRP A CA 1
ATOM 896 C C . TRP A 1 115 ? 60.978 32.532 21.649 1.00 16.23 115 TRP A C 1
ATOM 897 O O . TRP A 1 115 ? 61.696 31.600 22.038 1.00 17.65 115 TRP A O 1
ATOM 908 N N . THR A 1 116 ? 59.763 32.762 22.163 1.00 18.27 116 THR A N 1
ATOM 909 C CA . THR A 1 116 ? 59.375 32.079 23.396 1.00 14.73 116 THR A CA 1
ATOM 910 C C . THR A 1 116 ? 58.123 31.253 23.185 1.00 16.52 116 THR A C 1
ATOM 911 O O . THR A 1 116 ? 57.889 30.756 22.074 1.00 16.13 116 THR A O 1
ATOM 915 N N . ASP A 1 117 ? 57.298 31.110 24.229 1.00 17.44 117 ASP A N 1
ATOM 916 C CA . ASP A 1 117 ? 56.111 30.269 24.074 1.00 19.73 117 ASP A CA 1
ATOM 917 C C . ASP A 1 117 ? 55.122 30.844 23.057 1.00 14.50 117 ASP A C 1
ATOM 918 O O . ASP A 1 117 ? 54.345 30.082 22.479 1.00 15.42 117 ASP A O 1
ATOM 923 N N . ASP A 1 118 ? 55.093 32.168 22.856 1.00 14.99 118 ASP A N 1
ATOM 924 C CA . ASP A 1 118 ? 54.125 32.721 21.904 1.00 14.52 118 ASP A CA 1
ATOM 925 C C . ASP A 1 118 ? 54.303 32.071 20.536 1.00 16.17 118 ASP A C 1
ATOM 926 O O . ASP A 1 118 ? 53.348 31.576 19.925 1.00 15.77 118 ASP A O 1
ATOM 931 N N . THR A 1 119 ? 55.541 32.063 20.043 1.00 17.71 119 THR A N 1
ATOM 932 C CA . THR A 1 119 ? 55.827 31.478 18.736 1.00 15.81 119 THR A CA 1
ATOM 933 C C . THR A 1 119 ? 55.743 29.956 18.758 1.00 16.17 119 THR A C 1
ATOM 934 O O . THR A 1 119 ? 55.214 29.350 17.817 1.00 16.01 119 THR A O 1
ATOM 938 N N . SER A 1 120 ? 56.252 29.314 19.822 1.00 13.02 120 SER A N 1
ATOM 939 C CA . SER A 1 120 ? 56.081 27.862 19.961 1.00 13.75 120 SER A CA 1
ATOM 940 C C . SER A 1 120 ? 54.628 27.427 19.785 1.00 17.84 120 SER A C 1
ATOM 941 O O . SER A 1 120 ? 54.328 26.489 19.028 1.00 16.26 120 SER A O 1
ATOM 952 N N . ALA A 1 122 ? 52.245 29.091 18.341 1.00 13.17 122 ALA A N 1
ATOM 953 C CA . ALA A 1 122 ? 51.783 29.376 16.976 1.00 11.23 122 ALA A CA 1
ATOM 954 C C . ALA A 1 122 ? 52.288 28.321 16.002 1.00 14.50 122 ALA A C 1
ATOM 955 O O . ALA A 1 122 ? 51.575 27.944 15.058 1.00 15.43 122 ALA A O 1
ATOM 957 N N . LEU A 1 123 ? 53.533 27.872 16.166 1.00 13.48 123 LEU A N 1
ATOM 958 C CA . LEU A 1 123 ? 54.026 26.837 15.267 1.00 13.99 123 LEU A CA 1
ATOM 959 C C . LEU A 1 123 ? 53.288 25.520 15.478 1.00 20.10 123 LEU A C 1
ATOM 960 O O . LEU A 1 123 ? 53.025 24.797 14.509 1.00 15.15 123 LEU A O 1
ATOM 965 N N . CYS A 1 124 ? 52.988 25.161 16.734 1.00 15.89 124 CYS A N 1
ATOM 966 C CA . CYS A 1 124 ? 52.147 23.977 16.968 1.00 15.45 124 CYS A CA 1
ATOM 967 C C . CYS A 1 124 ? 50.826 24.076 16.213 1.00 18.79 124 CYS A C 1
ATOM 968 O O . CYS A 1 124 ? 50.361 23.099 15.596 1.00 15.93 124 CYS A O 1
ATOM 971 N N . LEU A 1 125 ? 50.177 25.241 16.299 1.00 13.53 125 LEU A N 1
ATOM 972 C CA . LEU A 1 125 ? 48.917 25.436 15.591 1.00 14.72 125 LEU A CA 1
ATOM 973 C C . LEU A 1 125 ? 49.110 25.314 14.087 1.00 15.92 125 LEU A C 1
ATOM 974 O O . LEU A 1 125 ? 48.332 24.630 13.406 1.00 14.97 125 LEU A O 1
ATOM 979 N N . ALA A 1 126 ? 50.153 25.968 13.543 1.00 14.71 126 ALA A N 1
ATOM 980 C CA . ALA A 1 126 ? 50.411 25.888 12.102 1.00 16.58 126 ALA A CA 1
ATOM 981 C C . ALA A 1 126 ? 50.614 24.446 11.658 1.00 22.30 126 ALA A C 1
ATOM 982 O O . ALA A 1 126 ? 50.066 24.013 10.635 1.00 16.28 126 ALA A O 1
ATOM 984 N N . GLU A 1 127 ? 51.473 23.709 12.372 1.00 14.70 127 GLU A N 1
ATOM 985 C CA . GLU A 1 127 ? 51.742 22.329 11.989 1.00 16.50 127 GLU A CA 1
ATOM 986 C C . GLU A 1 127 ? 50.488 21.481 12.075 1.00 14.47 127 GLU A C 1
ATOM 987 O O . GLU A 1 127 ? 50.315 20.554 11.265 1.00 16.74 127 GLU A O 1
ATOM 993 N N . SER A 1 128 ? 49.600 21.767 13.046 1.00 14.74 128 SER A N 1
ATOM 994 C CA . SER A 1 128 ? 48.400 20.938 13.136 1.00 17.05 128 SER A CA 1
ATOM 995 C C . SER A 1 128 ? 47.485 21.187 11.936 1.00 16.95 128 SER A C 1
ATOM 996 O O . SER A 1 128 ? 46.893 20.243 11.403 1.00 19.66 128 SER A O 1
ATOM 999 N N . TYR A 1 129 ? 47.383 22.441 11.473 1.00 15.57 129 TYR A N 1
ATOM 1000 C CA . TYR A 1 129 ? 46.630 22.713 10.240 1.00 18.17 129 TYR A CA 1
ATOM 1001 C C . TYR A 1 129 ? 47.239 22.011 9.032 1.00 20.19 129 TYR A C 1
ATOM 1002 O O . TYR A 1 129 ? 46.512 21.458 8.184 1.00 17.86 129 TYR A O 1
ATOM 1011 N N . ILE A 1 130 ? 48.567 22.067 8.907 1.00 15.45 130 ILE A N 1
ATOM 1012 C CA . ILE A 1 130 ? 49.229 21.474 7.749 1.00 17.77 130 ILE A CA 1
ATOM 1013 C C . ILE A 1 130 ? 48.953 19.985 7.695 1.00 19.84 130 ILE A C 1
ATOM 1014 O O . ILE A 1 130 ? 48.709 19.414 6.620 1.00 20.27 130 ILE A O 1
ATOM 1019 N N . SER A 1 131 ? 48.937 19.338 8.861 1.00 16.83 131 SER A N 1
ATOM 1020 C CA . SER A 1 131 ? 48.722 17.903 8.926 1.00 18.36 131 SER A CA 1
ATOM 1021 C C . SER A 1 131 ? 47.253 17.533 8.739 1.00 22.33 131 SER A C 1
ATOM 1022 O O . SER A 1 131 ? 46.940 16.580 8.013 1.00 22.67 131 SER A O 1
ATOM 1025 N N . ALA A 1 132 ? 46.342 18.283 9.370 1.00 21.43 132 ALA A N 1
ATOM 1026 C CA . ALA A 1 132 ? 44.934 17.885 9.433 1.00 23.75 132 ALA A CA 1
ATOM 1027 C C . ALA A 1 132 ? 44.054 18.472 8.324 1.00 23.13 132 ALA A C 1
ATOM 1028 O O . ALA A 1 132 ? 42.986 17.907 8.042 1.00 23.40 132 ALA A O 1
ATOM 1030 N N . GLY A 1 133 ? 44.461 19.568 7.691 1.00 20.42 133 GLY A N 1
ATOM 1031 C CA . GLY A 1 133 ? 43.603 20.230 6.723 1.00 20.32 133 GLY A CA 1
ATOM 1032 C C . GLY A 1 133 ? 42.392 20.913 7.322 1.00 20.27 133 GLY A C 1
ATOM 1033 O O . GLY A 1 133 ? 41.447 21.240 6.595 1.00 21.65 133 GLY A O 1
ATOM 1034 N N . ARG A 1 134 ? 42.409 21.156 8.626 1.00 18.14 134 ARG A N 1
ATOM 1035 C CA . ARG A 1 134 ? 41.325 21.793 9.362 1.00 17.13 134 ARG A CA 1
ATOM 1036 C C . ARG A 1 134 ? 41.889 22.079 10.744 1.00 19.18 134 ARG A C 1
ATOM 1037 O O . ARG A 1 134 ? 43.018 21.687 11.055 1.00 20.03 134 ARG A O 1
ATOM 1045 N N . LEU A 1 135 ? 41.098 22.755 11.577 1.00 17.27 135 LEU A N 1
ATOM 1046 C CA . LEU A 1 135 ? 41.473 22.922 12.979 1.00 15.89 135 LEU A CA 1
ATOM 1047 C C . LEU A 1 135 ? 41.091 21.655 13.714 1.00 20.02 135 LEU A C 1
ATOM 1048 O O . LEU A 1 135 ? 39.906 21.350 13.847 1.00 20.50 135 LEU A O 1
ATOM 1053 N N . ASP A 1 136 ? 42.091 20.931 14.214 1.00 15.80 136 ASP A N 1
ATOM 1054 C CA . ASP A 1 136 ? 41.877 19.706 14.981 1.00 16.30 136 ASP A CA 1
ATOM 1055 C C . ASP A 1 136 ? 42.411 19.960 16.387 1.00 19.27 136 ASP A C 1
ATOM 1056 O O . ASP A 1 136 ? 43.631 19.950 16.591 1.00 20.18 136 ASP A O 1
ATOM 1061 N N . ILE A 1 137 ? 41.501 20.233 17.340 1.00 18.68 137 ILE A N 1
ATOM 1062 C CA . ILE A 1 137 ? 41.922 20.657 18.675 1.00 18.97 137 ILE A CA 1
ATOM 1063 C C . ILE A 1 137 ? 42.782 19.583 19.335 1.00 17.95 137 ILE A C 1
ATOM 1064 O O . ILE A 1 137 ? 43.744 19.892 20.043 1.00 22.34 137 ILE A O 1
ATOM 1069 N N . THR A 1 138 ? 42.424 18.316 19.157 1.00 20.95 138 THR A N 1
ATOM 1070 C CA . THR A 1 138 ? 43.234 17.244 19.727 1.00 18.96 138 THR A CA 1
ATOM 1071 C C . THR A 1 138 ? 44.646 17.240 19.142 1.00 17.74 138 THR A C 1
ATOM 1072 O O . THR A 1 138 ? 45.628 17.135 19.884 1.00 22.31 138 THR A O 1
ATOM 1076 N N . LEU A 1 139 ? 44.775 17.327 17.807 1.00 19.38 139 LEU A N 1
ATOM 1077 C CA . LEU A 1 139 ? 46.122 17.364 17.223 1.00 19.34 139 LEU A CA 1
ATOM 1078 C C . LEU A 1 139 ? 46.900 18.586 17.692 1.00 17.04 139 LEU A C 1
ATOM 1079 O O . LEU A 1 139 ? 48.098 18.492 17.986 1.00 18.89 139 LEU A O 1
ATOM 1084 N N . PHE A 1 140 ? 46.232 19.743 17.757 1.00 17.39 140 PHE A N 1
ATOM 1085 C CA . PHE A 1 140 ? 46.851 20.956 18.278 1.00 15.49 140 PHE A CA 1
ATOM 1086 C C . PHE A 1 140 ? 47.345 20.731 19.705 1.00 15.95 140 PHE A C 1
ATOM 1087 O O . PHE A 1 140 ? 48.484 21.069 20.042 1.00 17.00 140 PHE A O 1
ATOM 1095 N N . ARG A 1 141 ? 46.514 20.118 20.543 1.00 14.62 141 ARG A N 1
ATOM 1096 C CA . ARG A 1 141 ? 46.931 19.849 21.922 1.00 17.70 141 ARG A CA 1
ATOM 1097 C C . ARG A 1 141 ? 48.079 18.846 21.975 1.00 21.14 141 ARG A C 1
ATOM 1098 O O . ARG A 1 141 ? 48.969 18.958 22.831 1.00 18.76 141 ARG A O 1
ATOM 1106 N N . GLU A 1 142 ? 48.062 17.842 21.097 1.00 18.69 142 GLU A N 1
ATOM 1107 C CA . GLU A 1 142 ? 49.171 16.888 21.060 1.00 21.83 142 GLU A CA 1
ATOM 1108 C C . GLU A 1 142 ? 50.479 17.580 20.690 1.00 19.51 142 GLU A C 1
ATOM 1109 O O . GLU A 1 142 ? 51.522 17.306 21.294 1.00 23.32 142 GLU A O 1
ATOM 1115 N N . LYS A 1 143 ? 50.439 18.491 19.713 1.00 18.85 143 LYS A N 1
ATOM 1116 C CA . LYS A 1 143 ? 51.645 19.241 19.384 1.00 21.27 143 LYS A CA 1
ATOM 1117 C C . LYS A 1 143 ? 52.084 20.116 20.553 1.00 27.49 143 LYS A C 1
ATOM 1118 O O . LYS A 1 143 ? 53.280 20.196 20.846 1.00 19.57 143 LYS A O 1
ATOM 1124 N N . LEU A 1 144 ? 51.138 20.774 21.243 1.00 17.11 144 LEU A N 1
ATOM 1125 C CA . LEU A 1 144 ? 51.545 21.560 22.407 1.00 18.18 144 LEU A CA 1
ATOM 1126 C C . LEU A 1 144 ? 52.191 20.670 23.465 1.00 18.35 144 LEU A C 1
ATOM 1127 O O . LEU A 1 144 ? 53.136 21.090 24.148 1.00 17.49 144 LEU A O 1
ATOM 1132 N N . VAL A 1 145 ? 51.686 19.446 23.644 1.00 17.11 145 VAL A N 1
ATOM 1133 C CA . VAL A 1 145 ? 52.280 18.563 24.638 1.00 19.64 145 VAL A CA 1
ATOM 1134 C C . VAL A 1 145 ? 53.697 18.165 24.227 1.00 19.70 145 VAL A C 1
ATOM 1135 O O . VAL A 1 145 ? 54.575 18.021 25.078 1.00 20.79 145 VAL A O 1
ATOM 1139 N N . ARG A 1 146 ? 53.945 17.979 22.923 1.00 19.99 146 ARG A N 1
ATOM 1140 C CA . ARG A 1 146 ? 55.310 17.664 22.483 1.00 22.97 146 ARG A CA 1
ATOM 1141 C C . ARG A 1 146 ? 56.266 18.823 22.762 1.00 20.14 146 ARG A C 1
ATOM 1142 O O . ARG A 1 146 ? 57.433 18.611 23.109 1.00 21.49 146 ARG A O 1
ATOM 1150 N N . TRP A 1 147 ? 55.803 20.046 22.550 1.00 23.46 147 TRP A N 1
ATOM 1151 C CA . TRP A 1 147 ? 56.557 21.229 22.939 1.00 18.07 147 TRP A CA 1
ATOM 1152 C C . TRP A 1 147 ? 56.815 21.231 24.445 1.00 18.89 147 TRP A C 1
ATOM 1153 O O . TRP A 1 147 ? 57.964 21.266 24.905 1.00 20.79 147 TRP A O 1
ATOM 1164 N N . TYR A 1 148 ? 55.733 21.123 25.225 1.00 21.09 148 TYR A N 1
ATOM 1165 C CA . TYR A 1 148 ? 55.803 21.191 26.681 1.00 22.30 148 TYR A CA 1
ATOM 1166 C C . TYR A 1 148 ? 56.705 20.106 27.253 1.00 23.07 148 TYR A C 1
ATOM 1167 O O . TYR A 1 148 ? 57.585 20.381 28.077 1.00 24.95 148 TYR A O 1
ATOM 1176 N N . ARG A 1 149 ? 56.496 18.861 26.838 1.00 25.14 149 ARG A N 1
ATOM 1177 C CA . ARG A 1 149 ? 57.212 17.746 27.433 1.00 27.23 149 ARG A CA 1
ATOM 1178 C C . ARG A 1 149 ? 58.545 17.477 26.770 1.00 32.97 149 ARG A C 1
ATOM 1179 O O . ARG A 1 149 ? 59.439 16.929 27.417 1.00 30.77 149 ARG A O 1
ATOM 1187 N N . HIS A 1 150 ? 58.701 17.828 25.494 1.00 31.69 150 HIS A N 1
ATOM 1188 C CA . HIS A 1 150 ? 59.894 17.420 24.771 1.00 27.76 150 HIS A CA 1
ATOM 1189 C C . HIS A 1 150 ? 60.606 18.560 24.076 1.00 25.25 150 HIS A C 1
ATOM 1190 O O . HIS A 1 150 ? 61.619 18.318 23.418 1.00 28.74 150 HIS A O 1
ATOM 1197 N N . GLY A 1 151 ? 60.131 19.789 24.215 1.00 25.41 151 GLY A N 1
ATOM 1198 C CA . GLY A 1 151 ? 60.853 20.886 23.608 1.00 24.05 151 GLY A CA 1
ATOM 1199 C C . GLY A 1 151 ? 60.739 20.993 22.107 1.00 26.67 151 GLY A C 1
ATOM 1200 O O . GLY A 1 151 ? 61.476 21.780 21.500 1.00 26.88 151 GLY A O 1
ATOM 1201 N N . GLU A 1 152 ? 59.871 20.207 21.479 1.00 23.44 152 GLU A N 1
ATOM 1202 C CA . GLU A 1 152 ? 59.613 20.378 20.057 1.00 24.13 152 GLU A CA 1
ATOM 1203 C C . GLU A 1 152 ? 59.080 21.786 19.820 1.00 22.09 152 GLU A C 1
ATOM 1204 O O . GLU A 1 152 ? 58.417 22.371 20.680 1.00 20.41 152 GLU A O 1
ATOM 1210 N N . ASN A 1 153 ? 59.441 22.367 18.676 1.00 19.62 153 ASN A N 1
ATOM 1211 C CA . ASN A 1 153 ? 58.978 23.699 18.300 1.00 16.84 153 ASN A CA 1
ATOM 1212 C C . ASN A 1 153 ? 59.407 24.778 19.299 1.00 17.03 153 ASN A C 1
ATOM 1213 O O . ASN A 1 153 ? 58.703 25.786 19.480 1.00 18.81 153 ASN A O 1
ATOM 1218 N N . SER A 1 154 ? 60.552 24.570 19.949 1.00 22.10 154 SER A N 1
ATOM 1219 C CA . SER A 1 154 ? 61.207 25.558 20.802 1.00 16.15 154 SER A CA 1
ATOM 1220 C C . SER A 1 154 ? 62.324 26.241 20.026 1.00 19.36 154 SER A C 1
ATOM 1221 O O . SER A 1 154 ? 62.981 25.627 19.181 1.00 23.41 154 SER A O 1
ATOM 1224 N N . SER A 1 155 ? 62.577 27.510 20.364 1.00 21.82 155 SER A N 1
ATOM 1225 C CA . SER A 1 155 ? 63.713 28.227 19.786 1.00 20.23 155 SER A CA 1
ATOM 1226 C C . SER A 1 155 ? 65.068 27.687 20.247 1.00 24.59 155 SER A C 1
ATOM 1227 O O . SER A 1 155 ? 66.065 27.864 19.540 1.00 23.44 155 SER A O 1
ATOM 1230 N N . ASN A 1 156 ? 65.138 27.058 21.417 1.00 20.75 156 ASN A N 1
ATOM 1231 C CA . ASN A 1 156 ? 66.407 26.626 21.987 1.00 23.19 156 ASN A CA 1
ATOM 1232 C C . ASN A 1 156 ? 66.366 25.185 22.492 1.00 25.17 156 ASN A C 1
ATOM 1233 O O . ASN A 1 156 ? 67.260 24.781 23.226 1.00 30.00 156 ASN A O 1
ATOM 1238 N N . GLY A 1 157 ? 65.358 24.405 22.132 1.00 22.63 157 GLY A N 1
ATOM 1239 C CA . GLY A 1 157 ? 65.319 23.004 22.479 1.00 26.71 157 GLY A CA 1
ATOM 1240 C C . GLY A 1 157 ? 64.573 22.672 23.758 1.00 32.00 157 GLY A C 1
ATOM 1241 O O . GLY A 1 157 ? 64.399 21.481 24.060 1.00 29.09 157 GLY A O 1
ATOM 1242 N N . ARG A 1 158 ? 64.154 23.669 24.532 1.00 30.46 158 ARG A N 1
ATOM 1243 C CA . ARG A 1 158 ? 63.430 23.427 25.779 1.00 30.11 158 ARG A CA 1
ATOM 1244 C C . ARG A 1 158 ? 62.138 24.230 25.808 1.00 24.19 158 ARG A C 1
ATOM 1245 O O . ARG A 1 158 ? 62.039 25.301 25.206 1.00 26.68 158 ARG A O 1
ATOM 1253 N N . CYS A 1 159 ? 61.126 23.708 26.502 1.00 23.60 159 CYS A N 1
ATOM 1254 C CA . CYS A 1 159 ? 59.946 24.522 26.806 1.00 22.69 159 CYS A CA 1
ATOM 1255 C C . CYS A 1 159 ? 60.299 25.395 28.001 1.00 26.73 159 CYS A C 1
ATOM 1256 O O . CYS A 1 159 ? 60.657 24.851 29.042 1.00 25.47 159 CYS A O 1
ATOM 1259 N N . PHE A 1 160 ? 60.227 26.735 27.894 1.00 30.60 160 PHE A N 1
ATOM 1260 C CA . PHE A 1 160 ? 60.711 27.505 29.051 1.00 40.90 160 PHE A CA 1
ATOM 1261 C C . PHE A 1 160 ? 59.798 28.586 29.628 1.00 43.52 160 PHE A C 1
ATOM 1262 O O . PHE A 1 160 ? 60.051 29.015 30.762 1.00 61.38 160 PHE A O 1
ATOM 1270 N N . ASP A 1 161 ? 58.750 28.999 28.941 1.00 32.14 161 ASP A N 1
ATOM 1271 C CA . ASP A 1 161 ? 57.942 30.178 29.262 1.00 28.94 161 ASP A CA 1
ATOM 1272 C C . ASP A 1 161 ? 56.448 29.835 29.305 1.00 32.64 161 ASP A C 1
ATOM 1273 O O . ASP A 1 161 ? 55.603 30.695 29.029 1.00 28.67 161 ASP A O 1
ATOM 1278 N N . ILE A 1 162 ? 56.083 28.590 29.610 1.00 27.65 162 ILE A N 1
ATOM 1279 C CA . ILE A 1 162 ? 54.669 28.202 29.468 1.00 24.30 162 ILE A CA 1
ATOM 1280 C C . ILE A 1 162 ? 53.842 28.879 30.550 1.00 20.45 162 ILE A C 1
ATOM 1281 O O . ILE A 1 162 ? 54.243 28.948 31.725 1.00 23.22 162 ILE A O 1
ATOM 1286 N N . GLY A 1 163 ? 52.702 29.435 30.157 1.00 22.66 163 GLY A N 1
ATOM 1287 C CA . GLY A 1 163 ? 51.851 30.092 31.120 1.00 21.24 163 GLY A CA 1
ATOM 1288 C C . GLY A 1 163 ? 51.080 29.104 31.951 1.00 22.95 163 GLY A C 1
ATOM 1289 O O . GLY A 1 163 ? 50.850 27.966 31.540 1.00 23.52 163 GLY A O 1
ATOM 1290 N N . ASN A 1 164 ? 50.689 29.545 33.154 1.00 24.35 164 ASN A N 1
ATOM 1291 C CA . ASN A 1 164 ? 50.026 28.636 34.085 1.00 26.18 164 ASN A CA 1
ATOM 1292 C C . ASN A 1 164 ? 48.724 28.093 33.513 1.00 31.89 164 ASN A C 1
ATOM 1293 O O . ASN A 1 164 ? 48.407 26.910 33.689 1.00 26.67 164 ASN A O 1
ATOM 1298 N N . THR A 1 165 ? 47.950 28.947 32.837 1.00 25.59 165 THR A N 1
ATOM 1299 C CA . THR A 1 165 ? 46.679 28.496 32.282 1.00 25.27 165 THR A CA 1
ATOM 1300 C C . THR A 1 165 ? 46.891 27.496 31.155 1.00 21.52 165 THR A C 1
ATOM 1301 O O . THR A 1 165 ? 46.197 26.471 31.094 1.00 20.43 165 THR A O 1
ATOM 1305 N N . THR A 1 166 ? 47.858 27.767 30.271 1.00 21.18 166 THR A N 1
ATOM 1306 C CA . THR A 1 166 ? 48.205 26.808 29.223 1.00 17.26 166 THR A CA 1
ATOM 1307 C C . THR A 1 166 ? 48.677 25.509 29.844 1.00 19.01 166 THR A C 1
ATOM 1308 O O . THR A 1 166 ? 48.226 24.428 29.456 1.00 20.62 166 THR A O 1
ATOM 1312 N N . ARG A 1 167 ? 49.557 25.593 30.851 1.00 18.90 167 ARG A N 1
ATOM 1313 C CA . ARG A 1 167 ? 50.019 24.368 31.499 1.00 19.95 167 ARG A CA 1
ATOM 1314 C C . ARG A 1 167 ? 48.849 23.588 32.101 1.00 21.15 167 ARG A C 1
ATOM 1315 O O . ARG A 1 167 ? 48.763 22.367 31.935 1.00 24.18 167 ARG A O 1
ATOM 1323 N N . ASN A 1 168 ? 47.926 24.272 32.789 1.00 23.51 168 ASN A N 1
ATOM 1324 C CA . ASN A 1 168 ? 46.778 23.566 33.355 1.00 21.99 168 ASN A CA 1
ATOM 1325 C C . ASN A 1 168 ? 46.010 22.810 32.277 1.00 20.66 168 ASN A C 1
ATOM 1326 O O . ASN A 1 168 ? 45.627 21.649 32.461 1.00 22.40 168 ASN A O 1
ATOM 1331 N N . ALA A 1 169 ? 45.748 23.467 31.154 1.00 19.60 169 ALA A N 1
ATOM 1332 C CA . ALA A 1 169 ? 45.020 22.827 30.064 1.00 19.39 169 ALA A CA 1
ATOM 1333 C C . ALA A 1 169 ? 45.741 21.577 29.559 1.00 21.11 169 ALA A C 1
ATOM 1334 O O . ALA A 1 169 ? 45.116 20.533 29.330 1.00 21.58 169 ALA A O 1
ATOM 1336 N N . LEU A 1 170 ? 47.059 21.657 29.362 1.00 18.12 170 LEU A N 1
ATOM 1337 C CA . LEU A 1 170 ? 47.750 20.454 28.898 1.00 20.82 170 LEU A CA 1
ATOM 1338 C C . LEU A 1 170 ? 47.738 19.359 29.961 1.00 22.14 170 LEU A C 1
ATOM 1339 O O . LEU A 1 170 ? 47.517 18.179 29.638 1.00 23.20 170 LEU A O 1
ATOM 1344 N N . GLU A 1 171 ? 47.927 19.717 31.241 1.00 25.46 171 GLU A N 1
ATOM 1345 C CA . GLU A 1 171 ? 47.870 18.702 32.292 1.00 29.88 171 GLU A CA 1
ATOM 1346 C C . GLU A 1 171 ? 46.486 18.067 32.371 1.00 27.06 171 GLU A C 1
ATOM 1347 O O . GLU A 1 171 ? 46.370 16.860 32.610 1.00 27.78 171 GLU A O 1
ATOM 1353 N N . GLN A 1 172 ? 45.425 18.861 32.170 1.00 26.09 172 GLN A N 1
ATOM 1354 C CA . GLN A 1 172 ? 44.071 18.320 32.252 1.00 26.03 172 GLN A CA 1
ATOM 1355 C C . GLN A 1 172 ? 43.735 17.472 31.036 1.00 22.77 172 GLN A C 1
ATOM 1356 O O . GLN A 1 172 ? 43.031 16.465 31.160 1.00 27.36 172 GLN A O 1
ATOM 1362 N N . TYR A 1 173 ? 44.170 17.901 29.845 1.00 22.82 173 TYR A N 1
ATOM 1363 C CA . TYR A 1 173 ? 43.997 17.078 28.650 1.00 27.52 173 TYR A CA 1
ATOM 1364 C C . TYR A 1 173 ? 44.682 15.725 28.829 1.00 29.97 173 TYR A C 1
ATOM 1365 O O . TYR A 1 173 ? 44.110 14.672 28.512 1.00 30.80 173 TYR A O 1
ATOM 1374 N N . LEU A 1 174 ? 45.886 15.725 29.390 1.00 26.08 174 LEU A N 1
ATOM 1375 C CA . LEU A 1 174 ? 46.570 14.453 29.610 1.00 34.07 174 LEU A CA 1
ATOM 1376 C C . LEU A 1 174 ? 45.837 13.592 30.628 1.00 36.34 174 LEU A C 1
ATOM 1377 O O . LEU A 1 174 ? 45.751 12.372 30.460 1.00 40.32 174 LEU A O 1
ATOM 1382 N N . LYS A 1 175 ? 45.289 14.207 31.677 1.00 37.55 175 LYS A N 1
ATOM 1383 C CA . LYS A 1 175 ? 44.602 13.456 32.728 1.00 35.45 175 LYS A CA 1
ATOM 1384 C C . LYS A 1 175 ? 43.218 12.981 32.285 1.00 36.39 175 LYS A C 1
ATOM 1385 O O . LYS A 1 175 ? 42.837 11.840 32.565 1.00 37.52 175 LYS A O 1
ATOM 1391 N N . HIS A 1 176 ? 42.462 13.829 31.579 1.00 32.58 176 HIS A N 1
ATOM 1392 C CA . HIS A 1 176 ? 41.064 13.568 31.267 1.00 34.87 176 HIS A CA 1
ATOM 1393 C C . HIS A 1 176 ? 40.775 13.232 29.808 1.00 36.27 176 HIS A C 1
ATOM 1394 O O . HIS A 1 176 ? 39.667 12.763 29.512 1.00 35.32 176 HIS A O 1
ATOM 1401 N N . GLY A 1 177 ? 41.706 13.471 28.894 1.00 29.69 177 GLY A N 1
ATOM 1402 C CA . GLY A 1 177 ? 41.514 13.075 27.515 1.00 28.14 177 GLY A CA 1
ATOM 1403 C C . GLY A 1 177 ? 40.927 14.169 26.649 1.00 27.53 177 GLY A C 1
ATOM 1404 O O . GLY A 1 177 ? 40.760 15.324 27.055 1.00 29.27 177 GLY A O 1
ATOM 1405 N N . ALA A 1 178 ? 40.574 13.769 25.427 1.00 24.76 178 ALA A N 1
ATOM 1406 C CA . ALA A 1 178 ? 40.287 14.725 24.365 1.00 25.85 178 ALA A CA 1
ATOM 1407 C C . ALA A 1 178 ? 38.998 15.496 24.586 1.00 26.27 178 ALA A C 1
ATOM 1408 O O . ALA A 1 178 ? 38.792 16.521 23.913 1.00 24.89 178 ALA A O 1
ATOM 1410 N N . SER A 1 179 ? 38.139 15.033 25.501 1.00 29.40 179 SER A N 1
ATOM 1411 C CA . SER A 1 179 ? 36.869 15.692 25.753 1.00 30.92 179 SER A CA 1
ATOM 1412 C C . SER A 1 179 ? 36.996 16.819 26.756 1.00 27.28 179 SER A C 1
ATOM 1413 O O . SER A 1 179 ? 36.023 17.556 26.971 1.00 25.78 179 SER A O 1
ATOM 1416 N N . TRP A 1 180 ? 38.165 16.980 27.363 1.00 27.13 180 TRP A N 1
ATOM 1417 C CA . TRP A 1 180 ? 38.302 17.984 28.397 1.00 27.43 180 TRP A CA 1
ATOM 1418 C C . TRP A 1 180 ? 38.242 19.382 27.800 1.00 23.37 180 TRP A C 1
ATOM 1419 O O . TRP A 1 180 ? 38.950 19.695 26.839 1.00 24.42 180 TRP A O 1
ATOM 1430 N N . PHE A 1 181 ? 37.417 20.230 28.404 1.00 20.46 181 PHE A N 1
ATOM 1431 C CA . PHE A 1 181 ? 37.455 21.668 28.186 1.00 24.00 181 PHE A CA 1
ATOM 1432 C C . PHE A 1 181 ? 37.373 22.353 29.542 1.00 25.60 181 PHE A C 1
ATOM 1433 O O . PHE A 1 181 ? 36.623 21.930 30.416 1.00 25.41 181 PHE A O 1
ATOM 1441 N N . GLY A 1 182 ? 38.134 23.410 29.717 1.00 23.02 182 GLY A N 1
ATOM 1442 C CA . GLY A 1 182 ? 38.142 24.077 31.002 1.00 23.15 182 GLY A CA 1
ATOM 1443 C C . GLY A 1 182 ? 38.856 25.391 30.853 1.00 21.21 182 GLY A C 1
ATOM 1444 O O . GLY A 1 182 ? 39.074 25.846 29.734 1.00 21.00 182 GLY A O 1
ATOM 1445 N N . ASN A 1 183 ? 39.253 25.970 31.995 1.00 19.68 183 ASN A N 1
ATOM 1446 C CA . ASN A 1 183 ? 39.737 27.358 32.065 1.00 16.75 183 ASN A CA 1
ATOM 1447 C C . ASN A 1 183 ? 38.660 28.299 31.517 1.00 20.51 183 ASN A C 1
ATOM 1448 O O . ASN A 1 183 ? 38.814 28.950 30.493 1.00 17.97 183 ASN A O 1
ATOM 1453 N N . THR A 1 184 ? 37.534 28.336 32.227 1.00 16.94 184 THR A N 1
ATOM 1454 C CA . THR A 1 184 ? 36.421 29.173 31.826 1.00 20.34 184 THR A CA 1
ATOM 1455 C C . THR A 1 184 ? 36.339 30.449 32.624 1.00 20.71 184 THR A C 1
ATOM 1456 O O . THR A 1 184 ? 35.700 31.403 32.172 1.00 25.16 184 THR A O 1
ATOM 1460 N N . GLU A 1 185 ? 36.961 30.459 33.798 1.00 20.97 185 GLU A N 1
ATOM 1461 C CA . GLU A 1 185 ? 36.806 31.531 34.749 1.00 20.77 185 GLU A CA 1
ATOM 1462 C C . GLU A 1 185 ? 37.504 32.797 34.258 1.00 21.02 185 GLU A C 1
ATOM 1463 O O . GLU A 1 185 ? 38.485 32.733 33.508 1.00 21.16 185 GLU A O 1
ATOM 1469 N N . PRO A 1 186 ? 36.998 33.967 34.655 1.00 28.12 186 PRO A N 1
ATOM 1470 C CA . PRO A 1 186 ? 37.569 35.225 34.153 1.00 26.02 186 PRO A CA 1
ATOM 1471 C C . PRO A 1 186 ? 39.038 35.419 34.478 1.00 25.59 186 PRO A C 1
ATOM 1472 O O . PRO A 1 186 ? 39.737 36.050 33.678 1.00 22.83 186 PRO A O 1
ATOM 1476 N N . GLU A 1 187 ? 39.552 34.879 35.598 1.00 23.46 187 GLU A N 1
ATOM 1477 C CA . GLU A 1 187 ? 40.981 35.005 35.864 1.00 24.01 187 GLU A CA 1
ATOM 1478 C C . GLU A 1 187 ? 41.851 34.254 34.856 1.00 21.96 187 GLU A C 1
ATOM 1479 O O . GLU A 1 187 ? 43.074 34.434 34.859 1.00 20.44 187 GLU A O 1
ATOM 1485 N N . THR A 1 188 ? 41.261 33.466 33.954 1.00 17.16 188 THR A N 1
ATOM 1486 C CA . THR A 1 188 ? 42.016 32.796 32.906 1.00 17.43 188 THR A CA 1
ATOM 1487 C C . THR A 1 188 ? 41.914 33.495 31.545 1.00 17.12 188 THR A C 1
ATOM 1488 O O . THR A 1 188 ? 42.374 32.935 30.555 1.00 19.02 188 THR A O 1
ATOM 1492 N N . ALA A 1 189 ? 41.358 34.712 31.486 1.00 14.78 189 ALA A N 1
ATOM 1493 C CA . ALA A 1 189 ? 41.296 35.495 30.246 1.00 14.86 189 ALA A CA 1
ATOM 1494 C C . ALA A 1 189 ? 42.645 36.156 29.943 1.00 20.40 189 ALA A C 1
ATOM 1495 O O . ALA A 1 189 ? 42.746 37.368 29.772 1.00 16.24 189 ALA A O 1
ATOM 1497 N N . GLY A 1 190 ? 43.690 35.325 29.875 1.00 18.33 190 GLY A N 1
ATOM 1498 C CA . GLY A 1 190 ? 45.022 35.783 29.517 1.00 17.05 190 GLY A CA 1
ATOM 1499 C C . GLY A 1 190 ? 45.257 35.788 28.014 1.00 16.49 190 GLY A C 1
ATOM 1500 O O . GLY A 1 190 ? 44.349 35.590 27.208 1.00 17.97 190 GLY A O 1
ATOM 1501 N N . ASN A 1 191 ? 46.536 35.953 27.643 1.00 17.60 191 ASN A N 1
ATOM 1502 C CA . ASN A 1 191 ? 46.927 36.281 26.264 1.00 16.98 191 ASN A CA 1
ATOM 1503 C C . ASN A 1 191 ? 47.276 35.092 25.392 1.00 14.62 191 ASN A C 1
ATOM 1504 O O . ASN A 1 191 ? 47.540 35.297 24.199 1.00 14.48 191 ASN A O 1
ATOM 1509 N N . ALA A 1 192 ? 47.316 33.870 25.945 1.00 13.16 192 ALA A N 1
ATOM 1510 C CA . ALA A 1 192 ? 47.962 32.758 25.249 1.00 14.55 192 ALA A CA 1
ATOM 1511 C C . ALA A 1 192 ? 47.328 32.463 23.897 1.00 17.47 192 ALA A C 1
ATOM 1512 O O . ALA A 1 192 ? 48.017 31.989 22.989 1.00 19.96 192 ALA A O 1
ATOM 1514 N N . ALA A 1 193 ? 46.032 32.717 23.739 1.00 15.40 193 ALA A N 1
ATOM 1515 C CA . ALA A 1 193 ? 45.402 32.382 22.468 1.00 14.67 193 ALA A CA 1
ATOM 1516 C C . ALA A 1 193 ? 45.556 33.501 21.437 1.00 15.64 193 ALA A C 1
ATOM 1517 O O . ALA A 1 193 ? 45.854 33.217 20.268 1.00 14.99 193 ALA A O 1
ATOM 1519 N N . ILE A 1 194 ? 45.422 34.779 21.827 1.00 12.18 194 ILE A N 1
ATOM 1520 C CA . ILE A 1 194 ? 45.611 35.810 20.808 1.00 13.09 194 ILE A CA 1
ATOM 1521 C C . ILE A 1 194 ? 47.046 35.820 20.308 1.00 15.01 194 ILE A C 1
ATOM 1522 O O . ILE A 1 194 ? 47.280 36.155 19.142 1.00 15.10 194 ILE A O 1
ATOM 1527 N N . ILE A 1 195 ? 48.026 35.450 21.156 1.00 14.80 195 ILE A N 1
ATOM 1528 C CA . ILE A 1 195 ? 49.415 35.558 20.723 1.00 11.46 195 ILE A CA 1
ATOM 1529 C C . ILE A 1 195 ? 49.814 34.463 19.757 1.00 13.33 195 ILE A C 1
ATOM 1530 O O . ILE A 1 195 ? 50.946 34.473 19.263 1.00 16.15 195 ILE A O 1
ATOM 1535 N N . ARG A 1 196 ? 48.923 33.498 19.496 1.00 12.39 196 ARG A N 1
ATOM 1536 C CA . ARG A 1 196 ? 49.222 32.415 18.561 1.00 12.07 196 ARG A CA 1
ATOM 1537 C C . ARG A 1 196 ? 48.237 32.365 17.388 1.00 15.46 196 ARG A C 1
ATOM 1538 O O . ARG A 1 196 ? 48.184 31.349 16.689 1.00 15.26 196 ARG A O 1
ATOM 1546 N N . GLN A 1 197 ? 47.439 33.419 17.194 1.00 13.62 197 GLN A N 1
ATOM 1547 C CA . GLN A 1 197 ? 46.268 33.384 16.303 1.00 12.63 197 GLN A CA 1
ATOM 1548 C C . GLN A 1 197 ? 46.629 33.275 14.818 1.00 14.93 197 GLN A C 1
ATOM 1549 O O . GLN A 1 197 ? 45.878 32.655 14.052 1.00 15.68 197 GLN A O 1
ATOM 1555 N N . ALA A 1 198 ? 47.741 33.869 14.375 1.00 12.65 198 ALA A N 1
ATOM 1556 C CA . ALA A 1 198 ? 47.949 34.068 12.938 1.00 12.39 198 ALA A CA 1
ATOM 1557 C C . ALA A 1 198 ? 47.731 32.841 12.066 1.00 14.58 198 ALA A C 1
ATOM 1558 O O . ALA A 1 198 ? 47.148 33.012 10.981 1.00 16.02 198 ALA A O 1
ATOM 1560 N N . PRO A 1 199 ? 48.184 31.619 12.419 1.00 14.15 199 PRO A N 1
ATOM 1561 C CA . PRO A 1 199 ? 47.976 30.478 11.504 1.00 17.34 199 PRO A CA 1
ATOM 1562 C C . PRO A 1 199 ? 46.520 30.248 11.123 1.00 12.56 199 PRO A C 1
ATOM 1563 O O . PRO A 1 199 ? 46.214 29.888 9.973 1.00 15.66 199 PRO A O 1
ATOM 1567 N N . THR A 1 200 ? 45.598 30.469 12.060 1.00 11.59 200 THR A N 1
ATOM 1568 C CA . THR A 1 200 ? 44.174 30.330 11.756 1.00 14.66 200 THR A CA 1
ATOM 1569 C C . THR A 1 200 ? 43.741 31.310 10.670 1.00 16.56 200 THR A C 1
ATOM 1570 O O . THR A 1 200 ? 43.041 30.941 9.715 1.00 14.73 200 THR A O 1
ATOM 1574 N N . SER A 1 201 ? 44.159 32.570 10.799 1.00 13.92 201 SER A N 1
ATOM 1575 C CA . SER A 1 201 ? 43.746 33.573 9.821 1.00 13.52 201 SER A CA 1
ATOM 1576 C C . SER A 1 201 ? 44.392 33.321 8.460 1.00 15.64 201 SER A C 1
ATOM 1577 O O . SER A 1 201 ? 43.783 33.618 7.418 1.00 14.98 201 SER A O 1
ATOM 1580 N N . ILE A 1 202 ? 45.612 32.775 8.434 1.00 17.52 202 ILE A N 1
ATOM 1581 C CA . ILE A 1 202 ? 46.218 32.465 7.137 1.00 13.96 202 ILE A CA 1
ATOM 1582 C C . ILE A 1 202 ? 45.470 31.322 6.465 1.00 15.20 202 ILE A C 1
ATOM 1583 O O . ILE A 1 202 ? 45.075 31.420 5.302 1.00 14.55 202 ILE A O 1
ATOM 1588 N N . PHE A 1 203 ? 45.311 30.203 7.178 1.00 13.77 203 PHE A N 1
ATOM 1589 C CA . PHE A 1 203 ? 44.632 29.032 6.610 1.00 16.92 203 PHE A CA 1
ATOM 1590 C C . PHE A 1 203 ? 43.203 29.360 6.177 1.00 17.74 203 PHE A C 1
ATOM 1591 O O . PHE A 1 203 ? 42.726 28.866 5.139 1.00 17.73 203 PHE A O 1
ATOM 1599 N N . ARG A 1 204 ? 42.499 30.198 6.947 1.00 14.92 204 ARG A N 1
ATOM 1600 C CA . ARG A 1 204 ? 41.113 30.547 6.653 1.00 14.81 204 ARG A CA 1
ATOM 1601 C C . ARG A 1 204 ? 40.982 31.880 5.918 1.00 14.76 204 ARG A C 1
ATOM 1602 O O . ARG A 1 204 ? 39.937 32.528 6.005 1.00 13.44 204 ARG A O 1
ATOM 1610 N N . ARG A 1 205 ? 42.025 32.308 5.214 1.00 14.10 205 ARG A N 1
ATOM 1611 C CA . ARG A 1 205 ? 42.029 33.618 4.593 1.00 11.97 205 ARG A CA 1
ATOM 1612 C C . ARG A 1 205 ? 40.894 33.790 3.599 1.00 13.00 205 ARG A C 1
ATOM 1613 O O . ARG A 1 205 ? 40.504 34.931 3.326 1.00 17.01 205 ARG A O 1
ATOM 1621 N N . LYS A 1 206 ? 40.339 32.695 3.051 1.00 12.74 206 LYS A N 1
ATOM 1622 C CA . LYS A 1 206 ? 39.290 32.862 2.056 1.00 15.27 206 LYS A CA 1
ATOM 1623 C C . LYS A 1 206 ? 37.876 32.828 2.648 1.00 18.58 206 LYS A C 1
ATOM 1624 O O . LYS A 1 206 ? 36.907 32.934 1.882 1.00 15.38 206 LYS A O 1
ATOM 1630 N N . SER A 1 207 ? 37.720 32.686 3.971 1.00 16.11 207 SER A N 1
ATOM 1631 C CA . SER A 1 207 ? 36.382 32.527 4.557 1.00 15.22 207 SER A CA 1
ATOM 1632 C C . SER A 1 207 ? 36.312 33.231 5.904 1.00 16.90 207 SER A C 1
ATOM 1633 O O . SER A 1 207 ? 36.943 32.775 6.873 1.00 14.39 207 SER A O 1
ATOM 1636 N N . LEU A 1 208 ? 35.529 34.314 5.992 1.00 16.97 208 LEU A N 1
ATOM 1637 C CA . LEU A 1 208 ? 35.303 34.917 7.315 1.00 18.59 208 LEU A CA 1
ATOM 1638 C C . LEU A 1 208 ? 34.582 33.947 8.249 1.00 12.95 208 LEU A C 1
ATOM 1639 O O . LEU A 1 208 ? 34.854 33.912 9.467 1.00 14.85 208 LEU A O 1
ATOM 1644 N N . GLN A 1 209 ? 33.645 33.166 7.719 1.00 13.78 209 GLN A N 1
ATOM 1645 C CA . GLN A 1 209 ? 32.908 32.259 8.609 1.00 18.14 209 GLN A CA 1
ATOM 1646 C C . GLN A 1 209 ? 33.839 31.205 9.196 1.00 17.87 209 GLN A C 1
ATOM 1647 O O . GLN A 1 209 ? 33.778 30.917 10.399 1.00 17.26 209 GLN A O 1
ATOM 1653 N N . ARG A 1 210 ? 34.711 30.620 8.367 1.00 15.08 210 ARG A N 1
ATOM 1654 C CA . ARG A 1 210 ? 35.615 29.619 8.935 1.00 15.44 210 ARG A CA 1
ATOM 1655 C C . ARG A 1 210 ? 36.683 30.264 9.809 1.00 16.02 210 ARG A C 1
ATOM 1656 O O . ARG A 1 210 ? 37.145 29.629 10.762 1.00 14.17 210 ARG A O 1
ATOM 1664 N N . THR A 1 211 ? 37.067 31.513 9.515 1.00 13.68 211 THR A N 1
ATOM 1665 C CA . THR A 1 211 ? 37.927 32.257 10.440 1.00 14.96 211 THR A CA 1
ATOM 1666 C C . THR A 1 211 ? 37.227 32.448 11.786 1.00 12.28 211 THR A C 1
ATOM 1667 O O . THR A 1 211 ? 37.813 32.197 12.866 1.00 15.72 211 THR A O 1
ATOM 1671 N N . PHE A 1 212 ? 35.956 32.866 11.746 1.00 14.52 212 PHE A N 1
ATOM 1672 C CA . PHE A 1 212 ? 35.201 33.047 12.981 1.00 13.61 212 PHE A CA 1
ATOM 1673 C C . PHE A 1 212 ? 35.139 31.741 13.755 1.00 15.82 212 PHE A C 1
ATOM 1674 O O . PHE A 1 212 ? 35.377 31.706 14.970 1.00 15.28 212 PHE A O 1
ATOM 1682 N N . ALA A 1 213 ? 34.808 30.652 13.055 1.00 14.50 213 ALA A N 1
ATOM 1683 C CA . ALA A 1 213 ? 34.578 29.377 13.728 1.00 14.09 213 ALA A CA 1
ATOM 1684 C C . ALA A 1 213 ? 35.883 28.758 14.222 1.00 18.80 213 ALA A C 1
ATOM 1685 O O . ALA A 1 213 ? 35.880 28.066 15.244 1.00 18.78 213 ALA A O 1
ATOM 1687 N N . ASP A 1 214 ? 37.009 28.990 13.532 1.00 13.38 214 ASP A N 1
ATOM 1688 C CA . ASP A 1 214 ? 38.268 28.406 14.010 1.00 14.05 214 ASP A CA 1
ATOM 1689 C C . ASP A 1 214 ? 38.936 29.236 15.099 1.00 14.62 214 ASP A C 1
ATOM 1690 O O . ASP A 1 214 ? 39.772 28.708 15.845 1.00 15.21 214 ASP A O 1
ATOM 1695 N N . SER A 1 215 ? 38.645 30.528 15.159 1.00 14.46 215 SER A N 1
ATOM 1696 C CA . SER A 1 215 ? 39.383 31.417 16.059 1.00 16.37 215 SER A CA 1
ATOM 1697 C C . SER A 1 215 ? 38.982 31.193 17.517 1.00 10.55 215 SER A C 1
ATOM 1698 O O . SER A 1 215 ? 39.847 31.042 18.393 1.00 14.27 215 SER A O 1
ATOM 1701 N N . ASP A 1 216 ? 37.671 31.142 17.809 1.00 12.78 216 ASP A N 1
ATOM 1702 C CA . ASP A 1 216 ? 37.310 30.780 19.175 1.00 15.19 216 ASP A CA 1
ATOM 1703 C C . ASP A 1 216 ? 37.675 29.336 19.465 1.00 15.85 216 ASP A C 1
ATOM 1704 O O . ASP A 1 216 ? 38.110 29.021 20.583 1.00 12.54 216 ASP A O 1
ATOM 1709 N N . SER A 1 217 ? 37.551 28.443 18.474 1.00 13.89 217 SER A N 1
ATOM 1710 C CA . SER A 1 217 ? 37.912 27.046 18.723 1.00 15.57 217 SER A CA 1
ATOM 1711 C C . SER A 1 217 ? 39.400 26.886 19.048 1.00 17.75 217 SER A C 1
ATOM 1712 O O . SER A 1 217 ? 39.767 26.100 19.933 1.00 17.38 217 SER A O 1
ATOM 1715 N N . GLN A 1 218 ? 40.285 27.606 18.350 1.00 14.35 218 GLN A N 1
ATOM 1716 C CA . GLN A 1 218 ? 41.696 27.441 18.680 1.00 14.05 218 GLN A CA 1
ATOM 1717 C C . GLN A 1 218 ? 41.976 27.959 20.085 1.00 15.61 218 GLN A C 1
ATOM 1718 O O . GLN A 1 218 ? 42.710 27.323 20.847 1.00 13.96 218 GLN A O 1
ATOM 1724 N N . SER A 1 219 ? 41.332 29.059 20.480 1.00 15.24 219 SER A N 1
ATOM 1725 C CA . SER A 1 219 ? 41.461 29.510 21.864 1.00 15.76 219 SER A CA 1
ATOM 1726 C C . SER A 1 219 ? 41.094 28.395 22.834 1.00 17.78 219 SER A C 1
ATOM 1727 O O . SER A 1 219 ? 41.836 28.104 23.781 1.00 14.46 219 SER A O 1
ATOM 1738 N N . ALA A 1 221 ? 41.301 25.297 22.793 1.00 16.54 221 ALA A N 1
ATOM 1739 C CA . ALA A 1 221 ? 42.239 24.215 23.056 1.00 14.06 221 ALA A CA 1
ATOM 1740 C C . ALA A 1 221 ? 42.877 24.381 24.433 1.00 16.17 221 ALA A C 1
ATOM 1741 O O . ALA A 1 221 ? 43.216 23.384 25.082 1.00 17.44 221 ALA A O 1
ATOM 1743 N N . THR A 1 222 ? 43.015 25.624 24.907 1.00 15.80 222 THR A N 1
ATOM 1744 C CA . THR A 1 222 ? 43.558 25.837 26.247 1.00 13.84 222 THR A CA 1
ATOM 1745 C C . THR A 1 222 ? 42.756 26.855 27.061 1.00 17.46 222 THR A C 1
ATOM 1746 O O . THR A 1 222 ? 42.802 26.820 28.294 1.00 17.72 222 THR A O 1
ATOM 1750 N N . HIS A 1 223 ? 42.095 27.807 26.394 1.00 16.81 223 HIS A N 1
ATOM 1751 C CA . HIS A 1 223 ? 41.495 28.973 27.054 1.00 14.67 223 HIS A CA 1
ATOM 1752 C C . HIS A 1 223 ? 40.031 29.120 26.643 1.00 17.05 223 HIS A C 1
ATOM 1753 O O . HIS A 1 223 ? 39.742 29.529 25.512 1.00 16.61 223 HIS A O 1
ATOM 1760 N N . CYS A 1 224 ? 39.106 28.833 27.550 1.00 13.96 224 CYS A N 1
ATOM 1761 C CA . CYS A 1 224 ? 37.684 28.963 27.231 1.00 15.54 224 CYS A CA 1
ATOM 1762 C C . CYS A 1 224 ? 37.024 30.180 27.863 1.00 18.16 224 CYS A C 1
ATOM 1763 O O . CYS A 1 224 ? 35.782 30.242 27.900 1.00 18.55 224 CYS A O 1
ATOM 1766 N N . ALA A 1 225 ? 37.802 31.135 28.376 1.00 16.21 225 ALA A N 1
ATOM 1767 C CA . ALA A 1 225 ? 37.216 32.393 28.821 1.00 16.20 225 ALA A CA 1
ATOM 1768 C C . ALA A 1 225 ? 36.609 33.099 27.612 1.00 15.45 225 ALA A C 1
ATOM 1769 O O . ALA A 1 225 ? 37.302 33.311 26.625 1.00 14.45 225 ALA A O 1
ATOM 1771 N N . PRO A 1 226 ? 35.355 33.520 27.666 1.00 13.70 226 PRO A N 1
ATOM 1772 C CA . PRO A 1 226 ? 34.773 34.150 26.460 1.00 17.38 226 PRO A CA 1
ATOM 1773 C C . PRO A 1 226 ? 35.560 35.358 25.952 1.00 16.57 226 PRO A C 1
ATOM 1774 O O . PRO A 1 226 ? 35.618 35.589 24.734 1.00 15.18 226 PRO A O 1
ATOM 1778 N N . GLU A 1 227 ? 36.207 36.133 26.831 1.00 14.49 227 GLU A N 1
ATOM 1779 C CA . GLU A 1 227 ? 36.930 37.290 26.293 1.00 15.21 227 GLU A CA 1
ATOM 1780 C C . GLU A 1 227 ? 38.194 36.881 25.540 1.00 17.40 227 GLU A C 1
ATOM 1781 O O . GLU A 1 227 ? 38.645 37.618 24.649 1.00 14.34 227 GLU A O 1
ATOM 1787 N N . SER A 1 228 ? 38.769 35.717 25.864 1.00 12.73 228 SER A N 1
ATOM 1788 C CA . SER A 1 228 ? 39.841 35.192 25.024 1.00 12.53 228 SER A CA 1
ATOM 1789 C C . SER A 1 228 ? 39.284 34.709 23.686 1.00 14.89 228 SER A C 1
ATOM 1790 O O . SER A 1 228 ? 39.836 35.008 22.627 1.00 13.28 228 SER A O 1
ATOM 1801 N N . ALA A 1 230 ? 36.583 35.539 22.052 1.00 17.14 230 ALA A N 1
ATOM 1802 C CA . ALA A 1 230 ? 36.084 36.605 21.189 1.00 18.68 230 ALA A CA 1
ATOM 1803 C C . ALA A 1 230 ? 37.210 37.521 20.734 1.00 17.49 230 ALA A C 1
ATOM 1804 O O . ALA A 1 230 ? 37.173 38.047 19.620 1.00 15.40 230 ALA A O 1
ATOM 1806 N N . SER A 1 231 ? 38.215 37.720 21.576 1.00 12.26 231 SER A N 1
ATOM 1807 C CA . SER A 1 231 ? 39.367 38.502 21.139 1.00 10.07 231 SER A CA 1
ATOM 1808 C C . SER A 1 231 ? 40.090 37.823 19.998 1.00 12.23 231 SER A C 1
ATOM 1809 O O . SER A 1 231 ? 40.617 38.513 19.112 1.00 13.16 231 SER A O 1
ATOM 1812 N N . CYS A 1 232 ? 40.140 36.482 20.003 1.00 12.15 232 CYS A N 1
ATOM 1813 C CA . CYS A 1 232 ? 40.757 35.794 18.881 1.00 13.88 232 CYS A CA 1
ATOM 1814 C C . CYS A 1 232 ? 39.920 35.983 17.632 1.00 13.82 232 CYS A C 1
ATOM 1815 O O . CYS A 1 232 ? 40.461 36.080 16.541 1.00 12.99 232 CYS A O 1
ATOM 1818 N N . GLN A 1 233 ? 38.589 35.984 17.785 1.00 11.74 233 GLN A N 1
ATOM 1819 C CA . GLN A 1 233 ? 37.724 36.174 16.616 1.00 12.85 233 GLN A CA 1
ATOM 1820 C C . GLN A 1 233 ? 37.918 37.558 16.011 1.00 16.23 233 GLN A C 1
ATOM 1821 O O . GLN A 1 233 ? 38.024 37.706 14.782 1.00 15.61 233 GLN A O 1
ATOM 18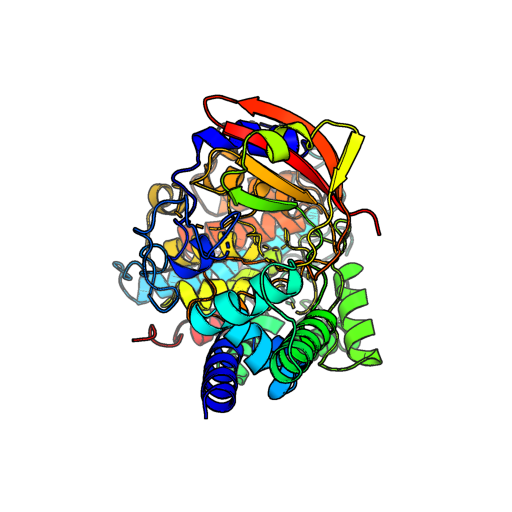27 N N . PHE A 1 234 ? 38.011 38.586 16.859 1.00 14.63 234 PHE A N 1
ATOM 1828 C CA . PHE A 1 234 ? 38.229 39.929 16.330 1.00 15.90 234 PHE A CA 1
ATOM 1829 C C . PHE A 1 234 ? 39.611 40.049 15.681 1.00 13.61 234 PHE A C 1
ATOM 1830 O O . PHE A 1 234 ? 39.734 40.483 14.534 1.00 14.88 234 PHE A O 1
ATOM 1838 N N . LEU A 1 235 ? 40.667 39.685 16.411 1.00 13.33 235 LEU A N 1
ATOM 1839 C CA . LEU A 1 235 ? 42.010 39.668 15.813 1.00 11.06 235 LEU A CA 1
ATOM 1840 C C . LEU A 1 235 ? 42.026 38.862 14.516 1.00 12.65 235 LEU A C 1
ATOM 1841 O O . LEU A 1 235 ? 42.659 39.267 13.533 1.00 13.70 235 LEU A O 1
ATOM 1846 N N . GLY A 1 236 ? 41.363 37.700 14.506 1.00 12.69 236 GLY A N 1
ATOM 1847 C CA . GLY A 1 236 ? 41.327 36.895 13.289 1.00 12.83 236 GLY A CA 1
ATOM 1848 C C . GLY A 1 236 ? 40.725 37.626 12.099 1.00 16.41 236 GLY A C 1
ATOM 1849 O O . GLY A 1 236 ? 41.158 37.441 10.955 1.00 14.61 236 GLY A O 1
ATOM 1850 N N . PHE A 1 237 ? 39.676 38.417 12.343 1.00 13.87 237 PHE A N 1
ATOM 1851 C CA . PHE A 1 237 ? 39.082 39.196 11.261 1.00 15.16 237 PHE A CA 1
ATOM 1852 C C . PHE A 1 237 ? 40.005 40.335 10.837 1.00 17.24 237 PHE A C 1
ATOM 1853 O O . PHE A 1 237 ? 40.115 40.632 9.646 1.00 15.77 237 PHE A O 1
ATOM 1861 N N . ILE A 1 238 ? 40.654 41.007 11.796 1.00 11.51 238 ILE A N 1
ATOM 1862 C CA . ILE A 1 238 ? 41.616 42.041 11.423 1.00 10.79 238 ILE A CA 1
ATOM 1863 C C . ILE A 1 238 ? 42.671 41.459 10.501 1.00 15.45 238 ILE A C 1
ATOM 1864 O O . ILE A 1 238 ? 43.009 42.051 9.471 1.00 14.26 238 ILE A O 1
ATOM 1869 N N . LEU A 1 239 ? 43.185 40.276 10.845 1.00 11.59 239 LEU A N 1
ATOM 1870 C CA . LEU A 1 239 ? 44.230 39.680 10.016 1.00 16.22 239 LEU A CA 1
ATOM 1871 C C . LEU A 1 239 ? 43.671 39.261 8.670 1.00 16.48 239 LEU A C 1
ATOM 1872 O O . LEU A 1 239 ? 44.337 39.422 7.647 1.00 13.86 239 LEU A O 1
ATOM 1877 N N . ASN A 1 240 ? 42.437 38.759 8.645 1.00 11.78 240 ASN A N 1
ATOM 1878 C CA . ASN A 1 240 ? 41.829 38.408 7.361 1.00 12.99 240 ASN A CA 1
ATOM 1879 C C . ASN A 1 240 ? 41.756 39.616 6.449 1.00 14.63 240 ASN A C 1
ATOM 1880 O O . ASN A 1 240 ? 42.165 39.551 5.275 1.00 14.05 240 ASN A O 1
ATOM 1885 N N . TYR A 1 241 ? 41.214 40.735 6.965 1.00 14.36 241 TYR A N 1
ATOM 1886 C CA . TYR A 1 241 ? 41.103 41.930 6.141 1.00 15.60 241 TYR A CA 1
ATOM 1887 C C . TYR A 1 241 ? 42.459 42.337 5.582 1.00 14.67 241 TYR A C 1
ATOM 1888 O O . TYR A 1 241 ? 42.567 42.701 4.420 1.00 14.02 241 TYR A O 1
ATOM 1897 N N . LEU A 1 242 ? 43.498 42.290 6.415 1.00 14.37 242 LEU A N 1
ATOM 1898 C CA . LEU A 1 242 ? 44.822 42.779 6.009 1.00 17.60 242 LEU A CA 1
ATOM 1899 C C . LEU A 1 242 ? 45.496 41.815 5.043 1.00 13.33 242 LEU A C 1
ATOM 1900 O O . LEU A 1 242 ? 46.067 42.247 4.035 1.00 16.71 242 LEU A O 1
ATOM 1905 N N . ILE A 1 243 ? 45.429 40.508 5.320 1.00 15.05 243 ILE A N 1
ATOM 1906 C CA . ILE A 1 243 ? 46.045 39.534 4.413 1.00 13.73 243 ILE A CA 1
ATOM 1907 C C . ILE A 1 243 ? 45.405 39.632 3.033 1.00 16.48 243 ILE A C 1
ATOM 1908 O O . ILE A 1 243 ? 46.092 39.527 2.013 1.00 17.48 243 ILE A O 1
ATOM 1913 N N . ASN A 1 244 ? 44.117 39.921 2.977 1.00 15.42 244 ASN A N 1
ATOM 1914 C CA . ASN A 1 244 ? 43.413 40.054 1.705 1.00 14.91 244 ASN A CA 1
ATOM 1915 C C . ASN A 1 244 ? 43.552 41.437 1.086 1.00 19.49 244 ASN A C 1
ATOM 1916 O O . ASN A 1 244 ? 42.925 41.700 0.054 1.00 19.20 244 ASN A O 1
ATOM 1921 N N . GLY A 1 245 ? 44.362 42.309 1.680 1.00 15.54 245 GLY A N 1
ATOM 1922 C CA . GLY A 1 245 ? 44.809 43.523 1.028 1.00 16.36 245 GLY A CA 1
ATOM 1923 C C . GLY A 1 245 ? 44.159 44.821 1.462 1.00 18.38 245 GLY A C 1
ATOM 1924 O O . GLY A 1 245 ? 44.386 45.849 0.802 1.00 21.04 245 GLY A O 1
ATOM 1925 N N . SER A 1 246 ? 43.346 44.820 2.516 1.00 17.24 246 SER A N 1
ATOM 1926 C CA . SER A 1 246 ? 42.662 46.062 2.867 1.00 18.94 246 SER A CA 1
ATOM 1927 C C . SER A 1 246 ? 43.661 47.095 3.395 1.00 16.64 246 SER A C 1
ATOM 1928 O O . SER A 1 246 ? 44.730 46.755 3.917 1.00 18.00 246 SER A O 1
ATOM 1931 N N . SER A 1 247 ? 43.287 48.373 3.282 1.00 16.79 247 SER A N 1
ATOM 1932 C CA . SER A 1 247 ? 44.096 49.428 3.896 1.00 17.64 247 SER A CA 1
ATOM 1933 C C . SER A 1 247 ? 44.056 49.291 5.411 1.00 17.08 247 SER A C 1
ATOM 1934 O O . SER A 1 247 ? 43.178 48.610 5.980 1.00 13.88 247 SER A O 1
ATOM 1937 N N . ARG A 1 248 ? 44.988 49.971 6.094 1.00 15.34 248 ARG A N 1
ATOM 1938 C CA . ARG A 1 248 ? 44.860 49.992 7.560 1.00 18.06 248 ARG A CA 1
ATOM 1939 C C . ARG A 1 248 ? 43.559 50.679 7.984 1.00 14.26 248 ARG A C 1
ATOM 1940 O O . ARG A 1 248 ? 42.847 50.192 8.876 1.00 17.20 248 ARG A O 1
ATOM 1948 N N . GLU A 1 249 ? 43.216 51.790 7.327 1.00 17.96 249 GLU A N 1
ATOM 1949 C CA . GLU A 1 249 ? 41.987 52.499 7.687 1.00 20.15 249 GLU A CA 1
ATOM 1950 C C . GLU A 1 249 ? 40.765 51.592 7.535 1.00 22.47 249 GLU A C 1
ATOM 1951 O O . GLU A 1 249 ? 39.908 51.550 8.425 1.00 19.01 249 GLU A O 1
ATOM 1957 N N . LYS A 1 250 ? 40.676 50.837 6.427 1.00 15.25 250 LYS A N 1
ATOM 1958 C CA . LYS A 1 250 ? 39.563 49.903 6.264 1.00 17.65 250 LYS A CA 1
ATOM 1959 C C . LYS A 1 250 ? 39.580 48.809 7.339 1.00 17.92 250 LYS A C 1
ATOM 1960 O O . LYS A 1 250 ? 38.554 48.546 7.986 1.00 19.93 250 LYS A O 1
ATOM 1966 N N . ALA A 1 251 ? 40.733 48.161 7.545 1.00 14.45 251 ALA A N 1
ATOM 1967 C CA . ALA A 1 251 ? 40.830 47.091 8.551 1.00 14.74 251 ALA A CA 1
ATOM 1968 C C . ALA A 1 251 ? 40.493 47.585 9.954 1.00 19.92 251 ALA A C 1
ATOM 1969 O O . ALA A 1 251 ? 39.902 46.854 10.751 1.00 19.16 251 ALA A O 1
ATOM 1971 N N . PHE A 1 252 ? 40.877 48.805 10.286 1.00 19.27 252 PHE A N 1
ATOM 1972 C CA . PHE A 1 252 ? 40.669 49.326 11.625 1.00 21.55 252 PHE A CA 1
ATOM 1973 C C . PHE A 1 252 ? 39.375 50.123 11.747 1.00 20.67 252 PHE A C 1
ATOM 1974 O O . PHE A 1 252 ? 39.194 50.829 12.740 1.00 20.60 252 PHE A O 1
ATOM 1982 N N . SER A 1 253 ? 38.499 50.057 10.744 1.00 16.10 253 SER A N 1
ATOM 1983 C CA . SER A 1 253 ? 37.199 50.693 10.868 1.00 14.63 253 SER A CA 1
ATOM 1984 C C . SER A 1 253 ? 36.246 49.740 11.583 1.00 14.65 253 SER A C 1
ATOM 1985 O O . SER A 1 253 ? 36.541 48.549 11.734 1.00 15.95 253 SER A O 1
ATOM 1988 N N . PRO A 1 254 ? 35.109 50.236 12.075 1.00 17.22 254 PRO A N 1
ATOM 1989 C CA . PRO A 1 254 ? 34.199 49.350 12.822 1.00 18.43 254 PRO A CA 1
ATOM 1990 C C . PRO A 1 254 ? 33.538 48.339 11.899 1.00 20.28 254 PRO A C 1
ATOM 1991 O O . PRO A 1 254 ? 33.062 48.678 10.810 1.00 20.64 254 PRO A O 1
ATOM 1995 N N . HIS A 1 255 ? 33.538 47.087 12.337 1.00 19.50 255 HIS A N 1
ATOM 1996 C CA . HIS A 1 255 ? 32.955 45.976 11.598 1.00 19.50 255 HIS A CA 1
ATOM 1997 C C . HIS A 1 255 ? 31.699 45.466 12.302 1.00 22.96 255 HIS A C 1
ATOM 1998 O O . HIS A 1 255 ? 31.651 45.386 13.534 1.00 21.33 255 HIS A O 1
ATOM 2005 N N . VAL A 1 256 ? 30.665 45.154 11.530 1.00 18.81 256 VAL A N 1
ATOM 2006 C CA . VAL A 1 256 ? 29.509 44.470 12.117 1.00 18.26 256 VAL A CA 1
ATOM 2007 C C . VAL A 1 256 ? 29.954 43.065 12.503 1.00 19.95 256 VAL A C 1
ATOM 2008 O O . VAL A 1 256 ? 30.365 42.279 11.642 1.00 21.89 256 VAL A O 1
ATOM 2020 N N . PRO A 1 258 ? 29.346 40.051 16.098 1.00 18.91 258 PRO A N 1
ATOM 2021 C CA . PRO A 1 258 ? 28.815 39.824 17.440 1.00 18.30 258 PRO A CA 1
ATOM 2022 C C . PRO A 1 258 ? 29.994 39.665 18.387 1.00 24.60 258 PRO A C 1
ATOM 2023 O O . PRO A 1 258 ? 30.824 38.766 18.226 1.00 27.20 258 PRO A O 1
ATOM 2027 N N . LEU A 1 259 ? 30.133 40.613 19.293 1.00 16.05 259 LEU A N 1
ATOM 2028 C CA . LEU A 1 259 ? 31.263 40.618 20.190 1.00 17.72 259 LEU A CA 1
ATOM 2029 C C . LEU A 1 259 ? 30.797 41.029 21.576 1.00 17.67 259 LEU A C 1
ATOM 2030 O O . LEU A 1 259 ? 29.945 41.923 21.708 1.00 15.56 259 LEU A O 1
ATOM 2035 N N . PRO A 1 260 ? 31.372 40.429 22.618 1.00 15.40 260 PRO A N 1
ATOM 2036 C CA . PRO A 1 260 ? 31.132 40.909 23.982 1.00 14.97 260 PRO A CA 1
ATOM 2037 C C . PRO A 1 260 ? 31.648 42.339 24.121 1.00 19.16 260 PRO A C 1
ATOM 2038 O O . PRO A 1 260 ? 32.515 42.776 23.370 1.00 15.10 260 PRO A O 1
ATOM 2042 N N . VAL A 1 261 ? 31.105 43.069 25.105 1.00 16.40 261 VAL A N 1
ATOM 2043 C CA . VAL A 1 261 ? 31.196 44.532 25.097 1.00 15.57 261 VAL A CA 1
ATOM 2044 C C . VAL A 1 261 ? 32.650 45.039 25.080 1.00 19.37 261 VAL A C 1
ATOM 2045 O O . VAL A 1 261 ? 32.931 46.058 24.451 1.00 17.42 261 VAL A O 1
ATOM 2049 N N . ARG A 1 262 ? 33.591 44.392 25.794 1.00 19.48 262 ARG A N 1
ATOM 2050 C CA . ARG A 1 262 ? 34.945 44.968 25.794 1.00 13.67 262 ARG A CA 1
ATOM 2051 C C . ARG A 1 262 ? 35.635 44.806 24.442 1.00 16.14 262 ARG A C 1
ATOM 2052 O O . ARG A 1 262 ? 36.391 45.691 24.032 1.00 16.88 262 ARG A O 1
ATOM 2060 N N . VAL A 1 263 ? 35.372 43.717 23.723 1.00 17.76 263 VAL A N 1
ATOM 2061 C CA . VAL A 1 263 ? 35.915 43.593 22.372 1.00 17.71 263 VAL A CA 1
ATOM 2062 C C . VAL A 1 263 ? 35.114 44.451 21.392 1.00 15.12 263 VAL A C 1
ATOM 2063 O O . VAL A 1 263 ? 35.687 45.064 20.497 1.00 15.85 263 VAL A O 1
ATOM 2067 N N . LEU A 1 264 ? 33.801 44.581 21.601 1.00 15.88 264 LEU A N 1
ATOM 2068 C CA . LEU A 1 264 ? 33.005 45.502 20.802 1.00 20.54 264 LEU A CA 1
ATOM 2069 C C . LEU A 1 264 ? 33.599 46.909 20.825 1.00 19.33 264 LEU A C 1
ATOM 2070 O O . LEU A 1 264 ? 33.647 47.588 19.793 1.00 16.57 264 LEU A O 1
ATOM 2075 N N . LEU A 1 265 ? 34.015 47.381 22.003 1.00 16.00 265 LEU A N 1
ATOM 2076 C CA . LEU A 1 265 ? 34.559 48.736 22.082 1.00 17.09 265 LEU A CA 1
ATOM 2077 C C . LEU A 1 265 ? 35.909 48.829 21.413 1.00 15.37 265 LEU A C 1
ATOM 2078 O O . LEU A 1 265 ? 36.269 49.900 20.925 1.00 19.62 265 LEU A O 1
ATOM 2083 N N . ILE A 1 266 ? 36.679 47.745 21.391 1.00 13.19 266 ILE A N 1
ATOM 2084 C CA . ILE A 1 266 ? 37.916 47.786 20.608 1.00 14.71 266 ILE A CA 1
ATOM 2085 C C . ILE A 1 266 ? 37.569 47.886 19.128 1.00 20.23 266 ILE A C 1
ATOM 2086 O O . ILE A 1 266 ? 38.129 48.709 18.406 1.00 16.98 266 ILE A O 1
ATOM 2091 N N . ASN A 1 267 ? 36.601 47.075 18.680 1.00 13.21 267 ASN A N 1
ATOM 2092 C CA . ASN A 1 267 ? 36.092 47.144 17.302 1.00 15.84 267 ASN A CA 1
ATOM 2093 C C . ASN A 1 267 ? 35.637 48.556 16.950 1.00 17.81 267 ASN A C 1
ATOM 2094 O O . ASN A 1 267 ? 35.904 49.065 15.851 1.00 17.31 267 ASN A O 1
ATOM 2099 N N . ALA A 1 268 ? 34.964 49.219 17.888 1.00 14.65 268 ALA A N 1
ATOM 2100 C CA . ALA A 1 268 ? 34.440 50.562 17.678 1.00 17.13 268 ALA A CA 1
ATOM 2101 C C . ALA A 1 268 ? 35.535 51.611 17.562 1.00 18.81 268 ALA A C 1
ATOM 2102 O O . ALA A 1 268 ? 35.248 52.742 17.152 1.00 20.85 268 ALA A O 1
ATOM 2104 N N . GLY A 1 269 ? 36.764 51.257 17.891 1.00 16.33 269 GLY A N 1
ATOM 2105 C CA . GLY A 1 269 ? 37.885 52.152 17.691 1.00 17.78 269 GLY A CA 1
ATOM 2106 C C . GLY A 1 269 ? 38.230 52.999 18.890 1.00 17.24 269 GLY A C 1
ATOM 2107 O O . GLY A 1 269 ? 38.904 54.030 18.730 1.00 17.59 269 GLY A O 1
ATOM 2108 N N . GLU A 1 270 ? 37.790 52.608 20.092 1.00 16.29 270 GLU A N 1
ATOM 2109 C CA . GLU A 1 270 ? 37.975 53.503 21.240 1.00 19.37 270 GLU A CA 1
ATOM 2110 C C . GLU A 1 270 ? 39.453 53.749 21.585 1.00 20.23 270 GLU A C 1
ATOM 2111 O O . GLU A 1 270 ? 39.762 54.788 22.181 1.00 23.20 270 GLU A O 1
ATOM 2117 N N . TYR A 1 271 ? 40.360 52.833 21.224 1.00 17.78 271 TYR A N 1
ATOM 2118 C CA . TYR A 1 271 ? 41.793 53.012 21.490 1.00 22.30 271 TYR A CA 1
ATOM 2119 C C . TYR A 1 271 ? 42.429 54.108 20.637 1.00 24.82 271 TYR A C 1
ATOM 2120 O O . TYR A 1 271 ? 43.528 54.583 20.976 1.00 21.23 271 TYR A O 1
ATOM 2129 N N . LYS A 1 272 ? 41.794 54.507 19.525 1.00 22.01 272 LYS A N 1
ATOM 2130 C CA . LYS A 1 272 ? 42.509 55.271 18.499 1.00 24.29 272 LYS A CA 1
ATOM 2131 C C . LYS A 1 272 ? 43.077 56.568 19.050 1.00 32.43 272 LYS A C 1
ATOM 2132 O O . LYS A 1 272 ? 44.200 56.960 18.700 1.00 38.81 272 LYS A O 1
ATOM 2138 N N . GLU A 1 273 ? 42.337 57.236 19.926 1.00 29.23 273 GLU A N 1
ATOM 2139 C CA . GLU A 1 273 ? 42.781 58.505 20.484 1.00 36.69 273 GLU A CA 1
ATOM 2140 C C . GLU A 1 273 ? 43.361 58.394 21.898 1.00 31.43 273 GLU A C 1
ATOM 2141 O O . GLU A 1 273 ? 43.650 59.425 22.512 1.00 29.64 273 GLU A O 1
ATOM 2147 N N . LYS A 1 274 ? 43.564 57.188 22.419 1.00 24.30 274 LYS A N 1
ATOM 2148 C CA . LYS A 1 274 ? 44.184 57.048 23.733 1.00 20.31 274 LYS A CA 1
ATOM 2149 C C . LYS A 1 274 ? 45.658 57.424 23.670 1.00 22.28 274 LYS A C 1
ATOM 2150 O O . LYS A 1 274 ? 46.320 57.223 22.649 1.00 22.03 274 LYS A O 1
ATOM 2156 N N . LYS A 1 275 ? 46.171 57.962 24.779 1.00 19.32 275 LYS A N 1
ATOM 2157 C CA . LYS A 1 275 ? 47.594 58.208 24.957 1.00 18.76 275 LYS A CA 1
ATOM 2158 C C . LYS A 1 275 ? 48.258 56.971 25.531 1.00 17.77 275 LYS A C 1
ATOM 2159 O O . LYS A 1 275 ? 47.618 56.123 26.162 1.00 20.81 275 LYS A O 1
ATOM 2165 N N . ARG A 1 276 ? 49.576 56.922 25.376 1.00 18.34 276 ARG A N 1
ATOM 2166 C CA . ARG A 1 276 ? 50.341 55.790 25.877 1.00 20.05 276 ARG A CA 1
ATOM 2167 C C . ARG A 1 276 ? 50.102 55.550 27.371 1.00 19.22 276 ARG A C 1
ATOM 2168 O O . ARG A 1 276 ? 50.069 54.397 27.814 1.00 19.30 276 ARG A O 1
ATOM 2176 N N . ASP A 1 277 ? 49.913 56.609 28.169 1.00 18.73 277 ASP A N 1
ATOM 2177 C CA . ASP A 1 277 ? 49.739 56.320 29.593 1.00 20.88 277 ASP A CA 1
ATOM 2178 C C . ASP A 1 277 ? 48.342 55.816 29.922 1.00 23.59 277 ASP A C 1
ATOM 2179 O O . ASP A 1 277 ? 48.079 55.496 31.086 1.00 20.85 277 ASP A O 1
ATOM 2184 N N . GLU A 1 278 ? 47.455 55.737 28.933 1.00 18.40 278 GLU A N 1
ATOM 2185 C CA . GLU A 1 278 ? 46.155 55.086 29.081 1.00 22.84 278 GLU A CA 1
ATOM 2186 C C . GLU A 1 278 ? 46.143 53.645 28.590 1.00 26.25 278 GLU A C 1
ATOM 2187 O O . GLU A 1 278 ? 45.102 52.986 28.681 1.00 24.73 278 GLU A O 1
ATOM 2193 N N . ILE A 1 279 ? 47.257 53.148 28.052 1.00 16.34 279 ILE A N 1
ATOM 2194 C CA . ILE A 1 279 ? 47.319 51.823 27.447 1.00 15.56 279 ILE A CA 1
ATOM 2195 C C . ILE A 1 279 ? 48.009 50.882 28.425 1.00 18.06 279 ILE A C 1
ATOM 2196 O O . ILE A 1 279 ? 49.018 51.244 29.021 1.00 20.05 279 ILE A O 1
ATOM 2201 N N . ARG A 1 280 ? 47.467 49.681 28.606 1.00 19.05 280 ARG A N 1
ATOM 2202 C CA . ARG A 1 280 ? 48.021 48.724 29.551 1.00 18.42 280 ARG A CA 1
ATOM 2203 C C . ARG A 1 280 ? 48.599 47.533 28.808 1.00 17.03 280 ARG A C 1
ATOM 2204 O O . ARG A 1 280 ? 47.996 47.036 27.855 1.00 15.71 280 ARG A O 1
ATOM 2212 N N . SER A 1 281 ? 49.756 47.068 29.258 1.00 17.23 281 SER A N 1
ATOM 2213 C CA . SER A 1 281 ? 50.365 45.894 28.633 1.00 15.63 281 SER A CA 1
ATOM 2214 C C . SER A 1 281 ? 50.418 44.750 29.639 1.00 16.58 281 SER A C 1
ATOM 2215 O O . SER A 1 281 ? 51.472 44.160 29.876 1.00 23.96 281 SER A O 1
ATOM 2218 N N . SER A 1 282 ? 49.264 44.432 30.236 1.00 18.43 282 SER A N 1
ATOM 2219 C CA . SER A 1 282 ? 49.187 43.433 31.280 1.00 18.30 282 SER A CA 1
ATOM 2220 C C . SER A 1 282 ? 48.979 42.061 30.659 1.00 17.53 282 SER A C 1
ATOM 2221 O O . SER A 1 282 ? 48.884 41.902 29.444 1.00 20.44 282 SER A O 1
ATOM 2224 N N . GLY A 1 283 ? 48.835 41.061 31.513 1.00 21.69 283 GLY A N 1
ATOM 2225 C CA . GLY A 1 283 ? 48.505 39.745 31.011 1.00 21.03 283 GLY A CA 1
ATOM 2226 C C . GLY A 1 283 ? 47.048 39.529 30.665 1.00 20.57 283 GLY A C 1
ATOM 2227 O O . GLY A 1 283 ? 46.710 38.403 30.293 1.00 22.07 283 GLY A O 1
ATOM 2228 N N . TYR A 1 284 ? 46.204 40.562 30.758 1.00 17.27 284 TYR A N 1
ATOM 2229 C CA . TYR A 1 284 ? 44.771 40.482 30.422 1.00 16.61 284 TYR A CA 1
ATOM 2230 C C . TYR A 1 284 ? 44.539 40.608 28.922 1.00 15.37 284 TYR A C 1
ATOM 2231 O O . TYR A 1 284 ? 45.037 41.546 28.288 1.00 14.74 284 TYR A O 1
ATOM 2240 N N . VAL A 1 285 ? 43.778 39.670 28.353 1.00 11.15 285 VAL A N 1
ATOM 2241 C CA . VAL A 1 285 ? 43.656 39.633 26.893 1.00 11.97 285 VAL A CA 1
ATOM 2242 C C . VAL A 1 285 ? 43.136 40.959 26.359 1.00 12.63 285 VAL A C 1
ATOM 2243 O O . VAL A 1 285 ? 43.565 41.428 25.287 1.00 14.69 285 VAL A O 1
ATOM 2247 N N . ILE A 1 286 ? 42.188 41.577 27.068 1.00 12.84 286 ILE A N 1
ATOM 2248 C CA . ILE A 1 286 ? 41.577 42.804 26.547 1.00 16.22 286 ILE A CA 1
ATOM 2249 C C . ILE A 1 286 ? 42.602 43.934 26.488 1.00 17.25 286 ILE A C 1
ATOM 2250 O O . ILE A 1 286 ? 42.668 44.685 25.503 1.00 14.67 286 ILE A O 1
ATOM 2255 N N . ASP A 1 287 ? 43.390 44.094 27.565 1.00 13.86 287 ASP A N 1
ATOM 2256 C CA . ASP A 1 287 ? 44.442 45.103 27.590 1.00 18.78 287 ASP A CA 1
ATOM 2257 C C . ASP A 1 287 ? 45.405 44.901 26.428 1.00 13.29 287 ASP A C 1
ATOM 2258 O O . ASP A 1 287 ? 45.810 45.860 25.759 1.00 16.12 287 ASP A O 1
ATOM 2263 N N . THR A 1 288 ? 45.818 43.649 26.210 1.00 15.47 288 THR A N 1
ATOM 2264 C CA . THR A 1 288 ? 46.838 43.345 25.212 1.00 17.05 288 THR A CA 1
ATOM 2265 C C . THR A 1 288 ? 46.325 43.603 23.798 1.00 17.46 288 THR A C 1
ATOM 2266 O O . THR A 1 288 ? 47.002 44.238 22.978 1.00 15.58 288 THR A O 1
ATOM 2270 N N . LEU A 1 289 ? 45.119 43.132 23.507 1.00 12.81 289 LEU A N 1
ATOM 2271 C CA . LEU A 1 289 ? 44.525 43.384 22.194 1.00 13.11 289 LEU A CA 1
ATOM 2272 C C . LEU A 1 289 ? 44.406 44.880 21.927 1.00 13.82 289 LEU A C 1
ATOM 2273 O O . LEU A 1 289 ? 44.716 45.356 20.825 1.00 14.24 289 LEU A O 1
ATOM 2278 N N . GLU A 1 290 ? 43.870 45.621 22.897 1.00 14.07 290 GLU A N 1
ATOM 2279 C CA . GLU A 1 290 ? 43.748 47.063 22.733 1.00 13.67 290 GLU A CA 1
ATOM 2280 C C . GLU A 1 290 ? 45.114 47.696 22.499 1.00 17.83 290 GLU A C 1
ATOM 2281 O O . GLU A 1 290 ? 45.263 48.590 21.665 1.00 13.97 290 GLU A O 1
ATOM 2287 N N . ALA A 1 291 ? 46.103 47.294 23.299 1.00 14.80 291 ALA A N 1
ATOM 2288 C CA . ALA A 1 291 ? 47.440 47.871 23.191 1.00 12.78 291 ALA A CA 1
ATOM 2289 C C . ALA A 1 291 ? 48.061 47.592 21.819 1.00 16.95 291 ALA A C 1
ATOM 2290 O O . ALA A 1 291 ? 48.747 48.456 21.249 1.00 13.92 291 ALA A O 1
ATOM 2292 N N . ALA A 1 292 ? 47.822 46.394 21.263 1.00 13.98 292 ALA A N 1
ATOM 2293 C CA . ALA A 1 292 ? 48.401 46.073 19.963 1.00 12.16 292 ALA A CA 1
ATOM 2294 C C . ALA A 1 292 ? 47.720 46.882 18.859 1.00 14.30 292 ALA A C 1
ATOM 2295 O O . ALA A 1 292 ? 48.395 47.424 17.976 1.00 15.20 292 ALA A O 1
ATOM 2305 N N . TRP A 1 294 ? 46.362 49.752 19.216 1.00 15.67 294 TRP A N 1
ATOM 2306 C CA . TRP A 1 294 ? 46.871 51.097 19.439 1.00 15.27 294 TRP A CA 1
ATOM 2307 C C . TRP A 1 294 ? 48.267 51.255 18.839 1.00 14.04 294 TRP A C 1
ATOM 2308 O O . TRP A 1 294 ? 48.566 52.283 18.207 1.00 15.99 294 TRP A O 1
ATOM 2319 N N . ALA A 1 295 ? 49.148 50.247 19.031 1.00 15.09 295 ALA A N 1
ATOM 2320 C CA . ALA A 1 295 ? 50.532 50.390 18.555 1.00 16.05 295 ALA A CA 1
ATOM 2321 C C . ALA A 1 295 ? 50.589 50.458 17.025 1.00 17.29 295 ALA A C 1
ATOM 2322 O O . ALA A 1 295 ? 51.357 51.248 16.451 1.00 18.45 295 ALA A O 1
ATOM 2324 N N . VAL A 1 296 ? 49.773 49.654 16.347 1.00 14.83 296 VAL A N 1
ATOM 2325 C CA . VAL A 1 296 ? 49.757 49.679 14.876 1.00 13.55 296 VAL A CA 1
ATOM 2326 C C . VAL A 1 296 ? 49.115 50.968 14.372 1.00 17.50 296 VAL A C 1
ATOM 2327 O O . VAL A 1 296 ? 49.586 51.578 13.406 1.00 17.72 296 VAL A O 1
ATOM 2331 N N . TRP A 1 297 ? 48.025 51.399 15.015 1.00 15.23 297 TRP A N 1
ATOM 2332 C CA . TRP A 1 297 ? 47.371 52.644 14.628 1.00 17.83 297 TRP A CA 1
ATOM 2333 C C . TRP A 1 297 ? 48.292 53.852 14.756 1.00 22.38 297 TRP A C 1
ATOM 2334 O O . TRP A 1 297 ? 48.177 54.803 13.972 1.00 20.37 297 TRP A O 1
ATOM 2345 N N . ASN A 1 298 ? 49.197 53.851 15.741 1.00 16.61 298 ASN A N 1
ATOM 2346 C CA . ASN A 1 298 ? 49.998 55.017 16.068 1.00 19.37 298 ASN A CA 1
ATOM 2347 C C . ASN A 1 298 ? 51.414 54.972 15.495 1.00 17.98 298 ASN A C 1
ATOM 2348 O O . ASN A 1 298 ? 52.238 55.816 15.852 1.00 19.16 298 ASN A O 1
ATOM 2353 N N . THR A 1 299 ? 51.707 54.043 14.586 1.00 15.96 299 THR A N 1
ATOM 2354 C CA . THR A 1 299 ? 53.003 54.025 13.900 1.00 19.61 299 THR A CA 1
ATOM 2355 C C . THR A 1 299 ? 52.769 53.833 12.409 1.00 22.29 299 THR A C 1
ATOM 2356 O O . THR A 1 299 ? 51.657 53.514 11.971 1.00 22.12 299 THR A O 1
ATOM 2360 N N . ASP A 1 300 ? 53.840 54.002 11.622 1.00 16.99 300 ASP A N 1
ATOM 2361 C CA . ASP A 1 300 ? 53.740 54.018 10.167 1.00 20.57 300 ASP A CA 1
ATOM 2362 C C . ASP A 1 300 ? 54.590 52.954 9.476 1.00 20.43 300 ASP A C 1
ATOM 2363 O O . ASP A 1 300 ? 54.629 52.907 8.233 1.00 18.28 300 ASP A O 1
ATOM 2368 N N . ASN A 1 301 ? 55.255 52.093 10.225 1.00 18.50 301 ASN A N 1
ATOM 2369 C CA . ASN A 1 301 ? 56.011 51.020 9.605 1.00 15.41 301 ASN A CA 1
ATOM 2370 C C . ASN A 1 301 ? 56.152 49.902 10.625 1.00 20.06 301 ASN A C 1
ATOM 2371 O O . ASN A 1 301 ? 55.827 50.063 11.808 1.00 17.70 301 ASN A O 1
ATOM 2376 N N . PHE A 1 302 ? 56.635 48.756 10.147 1.00 17.46 302 PHE A N 1
ATOM 2377 C CA . PHE A 1 302 ? 56.702 47.572 10.996 1.00 15.45 302 PHE A CA 1
ATOM 2378 C C . PHE A 1 302 ? 57.696 47.751 12.139 1.00 18.17 302 PHE A C 1
ATOM 2379 O O . PHE A 1 302 ? 57.392 47.402 13.299 1.00 16.96 302 PHE A O 1
ATOM 2387 N N . HIS A 1 303 ? 58.885 48.280 11.823 1.00 17.11 303 HIS A N 1
ATOM 2388 C CA . HIS A 1 303 ? 59.909 48.537 12.827 1.00 18.80 303 HIS A CA 1
ATOM 2389 C C . HIS A 1 303 ? 59.334 49.339 13.988 1.00 17.68 303 HIS A C 1
ATOM 2390 O O . HIS A 1 303 ? 59.484 48.970 15.162 1.00 16.78 303 HIS A O 1
ATOM 2397 N N . ASP A 1 304 ? 58.675 50.451 13.679 1.00 16.89 304 ASP A N 1
ATOM 2398 C CA . ASP A 1 304 ? 58.210 51.330 14.741 1.00 17.14 304 ASP A CA 1
ATOM 2399 C C . ASP A 1 304 ? 57.048 50.704 15.505 1.00 15.77 304 ASP A C 1
ATOM 2400 O O . ASP A 1 304 ? 56.911 50.940 16.706 1.00 15.19 304 ASP A O 1
ATOM 2405 N N . ALA A 1 305 ? 56.212 49.923 14.824 1.00 15.76 305 ALA A N 1
ATOM 2406 C CA . ALA A 1 305 ? 55.089 49.280 15.506 1.00 18.12 305 ALA A CA 1
ATOM 2407 C C . ALA A 1 305 ? 55.596 48.293 16.551 1.00 17.91 305 ALA A C 1
ATOM 2408 O O . ALA A 1 305 ? 55.131 48.290 17.701 1.00 14.78 305 ALA A O 1
ATOM 2410 N N . ILE A 1 306 ? 56.603 47.489 16.180 1.00 13.91 306 ILE A N 1
ATOM 2411 C CA . ILE A 1 306 ? 57.144 46.502 17.113 1.00 13.69 306 ILE A CA 1
ATOM 2412 C C . ILE A 1 306 ? 57.771 47.194 18.322 1.00 12.79 306 ILE A C 1
ATOM 2413 O O . ILE A 1 306 ? 57.551 46.778 19.458 1.00 15.66 306 ILE A O 1
ATOM 2418 N N . LEU A 1 307 ? 58.581 48.244 18.102 1.00 13.40 307 LEU A N 1
ATOM 2419 C CA . LEU A 1 307 ? 59.255 48.845 19.262 1.00 21.30 307 LEU A CA 1
ATOM 2420 C C . LEU A 1 307 ? 58.277 49.613 20.142 1.00 20.74 307 LEU A C 1
ATOM 2421 O O . LEU A 1 307 ? 58.458 49.664 21.360 1.00 15.50 307 LEU A O 1
ATOM 2426 N N . LEU A 1 308 ? 57.240 50.223 19.559 1.00 15.72 308 LEU A N 1
ATOM 2427 C CA . LEU A 1 308 ? 56.282 50.932 20.406 1.00 17.09 308 LEU A CA 1
ATOM 2428 C C . LEU A 1 308 ? 55.560 49.949 21.327 1.00 16.28 308 LEU A C 1
ATOM 2429 O O . LEU A 1 308 ? 55.381 50.220 22.524 1.00 16.52 308 LEU A O 1
ATOM 2434 N N . ALA A 1 309 ? 55.218 48.770 20.806 1.00 12.83 309 ALA A N 1
ATOM 2435 C CA . ALA A 1 309 ? 54.604 47.733 21.639 1.00 15.08 309 ALA A CA 1
ATOM 2436 C C . ALA A 1 309 ? 55.586 47.216 22.694 1.00 16.54 309 ALA A C 1
ATOM 2437 O O . ALA A 1 309 ? 55.253 47.152 23.888 1.00 14.87 309 ALA A O 1
ATOM 2439 N N . ALA A 1 310 ? 56.807 46.848 22.276 1.00 15.55 310 ALA A N 1
ATOM 2440 C CA . ALA A 1 310 ? 57.726 46.207 23.221 1.00 12.96 310 ALA A CA 1
ATOM 2441 C C . ALA A 1 310 ? 58.124 47.146 24.341 1.00 17.40 310 ALA A C 1
ATOM 2442 O O . ALA A 1 310 ? 58.342 46.706 25.475 1.00 17.11 310 ALA A O 1
ATOM 2444 N N . ASN A 1 311 ? 58.273 48.436 24.042 1.00 13.70 311 ASN A N 1
ATOM 2445 C CA . ASN A 1 311 ? 58.683 49.335 25.096 1.00 16.17 311 ASN A CA 1
ATOM 2446 C C . ASN A 1 311 ? 57.580 49.668 26.086 1.00 14.49 311 ASN A C 1
ATOM 2447 O O . ASN A 1 311 ? 57.845 50.463 27.011 1.00 18.44 311 ASN A O 1
ATOM 2452 N N . LEU A 1 312 ? 56.397 49.073 25.946 1.00 13.79 312 LEU A N 1
ATOM 2453 C CA . LEU A 1 312 ? 55.368 49.239 26.970 1.00 16.81 312 LEU A CA 1
ATOM 2454 C C . LEU A 1 312 ? 55.747 48.540 28.277 1.00 22.49 312 LEU A C 1
ATOM 2455 O O . LEU A 1 312 ? 55.181 48.871 29.322 1.00 18.78 312 LEU A O 1
ATOM 2460 N N . GLY A 1 313 ? 56.706 47.605 28.255 1.00 22.03 313 GLY A N 1
ATOM 2461 C CA . GLY A 1 313 ? 57.065 46.876 29.479 1.00 17.18 313 GLY A CA 1
ATOM 2462 C C . GLY A 1 313 ? 55.918 45.983 29.989 1.00 14.93 313 GLY A C 1
ATOM 2463 O O . GLY A 1 313 ? 54.971 45.693 29.286 1.00 17.33 313 GLY A O 1
ATOM 2464 N N . ASP A 1 314 ? 56.043 45.538 31.247 1.00 17.08 314 ASP A N 1
ATOM 2465 C CA . ASP A 1 314 ? 55.106 44.585 31.855 1.00 22.90 314 ASP A CA 1
ATOM 2466 C C . ASP A 1 314 ? 55.055 43.369 30.935 1.00 21.83 314 ASP A C 1
ATOM 2467 O O . ASP A 1 314 ? 56.120 42.802 30.641 1.00 20.59 314 ASP A O 1
ATOM 2472 N N . ASP A 1 315 ? 53.888 42.939 30.457 1.00 18.88 315 ASP A N 1
ATOM 2473 C CA . ASP A 1 315 ? 53.820 41.812 29.522 1.00 15.64 315 ASP A CA 1
ATOM 2474 C C . ASP A 1 315 ? 54.073 42.328 28.108 1.00 17.18 315 ASP A C 1
ATOM 2475 O O . ASP A 1 315 ? 53.206 42.292 27.235 1.00 17.42 315 ASP A O 1
ATOM 2480 N N . ALA A 1 316 ? 55.312 42.811 27.906 1.00 12.43 316 ALA A N 1
ATOM 2481 C CA . ALA A 1 316 ? 55.735 43.400 26.633 1.00 15.80 316 ALA A CA 1
ATOM 2482 C C . ALA A 1 316 ? 55.747 42.365 25.523 1.00 19.23 316 ALA A C 1
ATOM 2483 O O . ALA A 1 316 ? 55.485 42.671 24.334 1.00 16.31 316 ALA A O 1
ATOM 2485 N N . ASP A 1 317 ? 56.063 41.137 25.905 1.00 17.21 317 ASP A N 1
ATOM 2486 C CA . ASP A 1 317 ? 56.114 40.015 24.981 1.00 20.48 317 ASP A CA 1
ATOM 2487 C C . ASP A 1 317 ? 54.780 39.816 24.256 1.00 18.38 317 ASP A C 1
ATOM 2488 O O . ASP A 1 317 ? 54.736 39.698 23.019 1.00 18.53 317 ASP A O 1
ATOM 2493 N N . SER A 1 318 ? 53.675 39.779 25.016 1.00 16.16 318 SER A N 1
ATOM 2494 C CA . SER A 1 318 ? 52.387 39.486 24.407 1.00 15.91 318 SER A CA 1
ATOM 2495 C C . SER A 1 318 ? 51.907 40.638 23.538 1.00 16.57 318 SER A C 1
ATOM 2496 O O . SER A 1 318 ? 51.333 40.403 22.475 1.00 13.94 318 SER A O 1
ATOM 2499 N N . VAL A 1 319 ? 52.105 41.884 23.966 1.00 13.95 319 VAL A N 1
ATOM 2500 C CA . VAL A 1 319 ? 51.610 42.962 23.105 1.00 13.69 319 VAL A CA 1
ATOM 2501 C C . VAL A 1 319 ? 52.446 43.031 21.825 1.00 18.54 319 VAL A C 1
ATOM 2502 O O . VAL A 1 319 ? 51.910 43.238 20.724 1.00 15.14 319 VAL A O 1
ATOM 2506 N N . ALA A 1 320 ? 53.757 42.801 21.935 1.00 14.58 320 ALA A N 1
ATOM 2507 C CA . ALA A 1 320 ? 54.622 42.826 20.751 1.00 15.81 320 ALA A CA 1
ATOM 2508 C C . ALA A 1 320 ? 54.330 41.668 19.800 1.00 16.71 320 ALA A C 1
ATOM 2509 O O . ALA A 1 320 ? 54.398 41.839 18.572 1.00 14.76 320 ALA A O 1
ATOM 2511 N N . ALA A 1 321 ? 54.026 40.479 20.331 1.00 14.07 321 ALA A N 1
ATOM 2512 C CA . ALA A 1 321 ? 53.698 39.361 19.450 1.00 14.50 321 ALA A CA 1
ATOM 2513 C C . ALA A 1 321 ? 52.381 39.603 18.739 1.00 15.67 321 ALA A C 1
ATOM 2514 O O . ALA A 1 321 ? 52.227 39.241 17.564 1.00 13.69 321 ALA A O 1
ATOM 2516 N N . THR A 1 322 ? 51.418 40.213 19.436 1.00 14.70 322 THR A N 1
ATOM 2517 C CA . THR A 1 322 ? 50.148 40.537 18.797 1.00 16.45 322 THR A CA 1
ATOM 2518 C C . THR A 1 322 ? 50.335 41.660 17.784 1.00 12.27 322 THR A C 1
ATOM 2519 O O . THR A 1 322 ? 49.819 41.579 16.659 1.00 16.62 322 THR A O 1
ATOM 2523 N N . THR A 1 323 ? 51.083 42.704 18.156 1.00 12.27 323 THR A N 1
ATOM 2524 C CA . THR A 1 323 ? 51.419 43.762 17.206 1.00 15.07 323 THR A CA 1
ATOM 2525 C C . THR A 1 323 ? 52.134 43.193 15.987 1.00 18.22 323 THR A C 1
ATOM 2526 O O . THR A 1 323 ? 51.871 43.605 14.851 1.00 16.33 323 THR A O 1
ATOM 2530 N N . GLY A 1 324 ? 53.029 42.232 16.204 1.00 14.45 324 GLY A N 1
ATOM 2531 C CA . GLY A 1 324 ? 53.778 41.658 15.090 1.00 14.49 324 GLY A CA 1
ATOM 2532 C C . GLY A 1 324 ? 52.892 40.957 14.077 1.00 16.55 324 GLY A C 1
ATOM 2533 O O . GLY A 1 324 ? 53.154 41.009 12.868 1.00 12.85 324 GLY A O 1
ATOM 2534 N N . GLN A 1 325 ? 51.851 40.275 14.545 1.00 14.00 325 GLN A N 1
ATOM 2535 C CA . GLN A 1 325 ? 50.887 39.682 13.615 1.00 17.16 325 GLN A CA 1
ATOM 2536 C C . GLN A 1 325 ? 50.169 40.747 12.790 1.00 17.67 325 GLN A C 1
ATOM 2537 O O . GLN A 1 325 ? 50.061 40.635 11.555 1.00 14.04 325 GLN A O 1
ATOM 2543 N N . ILE A 1 326 ? 49.656 41.782 13.468 1.00 12.36 326 ILE A N 1
ATOM 2544 C CA . ILE A 1 326 ? 48.866 42.805 12.788 1.00 14.88 326 ILE A CA 1
ATOM 2545 C C . ILE A 1 326 ? 49.736 43.633 11.855 1.00 19.38 326 ILE A C 1
ATOM 2546 O O . ILE A 1 326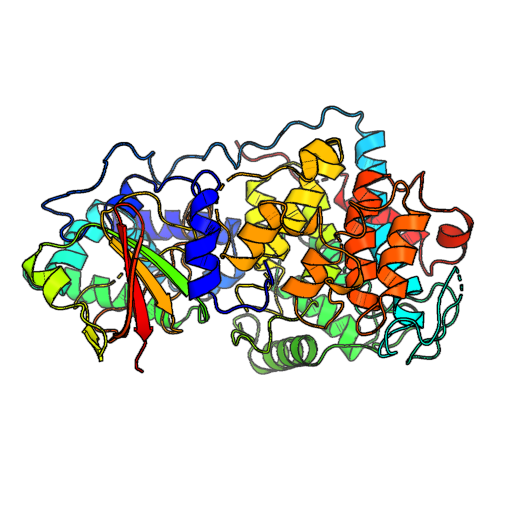 ? 49.399 43.824 10.681 1.00 15.22 326 ILE A O 1
ATOM 2551 N N . ALA A 1 327 ? 50.841 44.179 12.380 1.00 13.72 327 ALA A N 1
ATOM 2552 C CA . ALA A 1 327 ? 51.759 44.957 11.543 1.00 13.59 327 ALA A CA 1
ATOM 2553 C C . ALA A 1 327 ? 52.367 44.108 10.441 1.00 15.73 327 ALA A C 1
ATOM 2554 O O . ALA A 1 327 ? 52.615 44.608 9.339 1.00 16.12 327 ALA A O 1
ATOM 2556 N N . GLY A 1 328 ? 52.587 42.819 10.704 1.00 13.03 328 GLY A N 1
ATOM 2557 C CA . GLY A 1 328 ? 53.182 41.971 9.686 1.00 13.04 328 GLY A CA 1
ATOM 2558 C C . GLY A 1 328 ? 52.225 41.758 8.528 1.00 14.97 328 GLY A C 1
ATOM 2559 O O . GLY A 1 328 ? 52.629 41.789 7.369 1.00 14.77 328 GLY A O 1
ATOM 2560 N N . ALA A 1 329 ? 50.933 41.562 8.830 1.00 11.45 329 ALA A N 1
ATOM 2561 C CA . ALA A 1 329 ? 49.917 41.465 7.773 1.00 11.65 329 ALA A CA 1
ATOM 2562 C C . ALA A 1 329 ? 49.719 42.793 7.052 1.00 17.38 329 ALA A C 1
ATOM 2563 O O . ALA A 1 329 ? 49.448 42.809 5.846 1.00 18.68 329 ALA A O 1
ATOM 2565 N N . LEU A 1 330 ? 49.830 43.916 7.770 1.00 14.68 330 LEU A N 1
ATOM 2566 C CA . LEU A 1 330 ? 49.609 45.222 7.152 1.00 13.78 330 LEU A CA 1
ATOM 2567 C C . LEU A 1 330 ? 50.751 45.585 6.203 1.00 18.90 330 LEU A C 1
ATOM 2568 O O . LEU A 1 330 ? 50.520 45.963 5.049 1.00 17.66 330 LEU A O 1
ATOM 2573 N N . TYR A 1 331 ? 51.989 45.474 6.670 1.00 14.54 331 TYR A N 1
ATOM 2574 C CA . TYR A 1 331 ? 53.149 45.959 5.918 1.00 17.56 331 TYR A CA 1
ATOM 2575 C C . TYR A 1 331 ? 53.786 44.884 5.049 1.00 17.59 331 TYR A C 1
ATOM 2576 O O . TYR A 1 331 ? 54.433 45.222 4.034 1.00 16.23 331 TYR A O 1
ATOM 2585 N N . GLY A 1 332 ? 53.603 43.619 5.424 1.00 18.27 332 GLY A N 1
ATOM 2586 C CA . GLY A 1 332 ? 54.109 42.491 4.671 1.00 22.74 332 GLY A CA 1
ATOM 2587 C C . GLY A 1 332 ? 55.510 42.074 5.078 1.00 20.88 332 GLY A C 1
ATOM 2588 O O . GLY A 1 332 ? 56.305 42.857 5.594 1.00 18.04 332 GLY A O 1
ATOM 2589 N N . TYR A 1 333 ? 55.813 40.800 4.798 1.00 17.92 333 TYR A N 1
ATOM 2590 C CA . TYR A 1 333 ? 57.131 40.239 5.108 1.00 19.95 333 TYR A CA 1
ATOM 2591 C C . TYR A 1 333 ? 58.266 41.051 4.480 1.00 20.08 333 TYR A C 1
ATOM 2592 O O . TYR A 1 333 ? 59.329 41.243 5.099 1.00 19.69 333 TYR A O 1
ATOM 2601 N N . SER A 1 334 ? 58.077 41.517 3.247 1.00 18.94 334 SER A N 1
ATOM 2602 C CA . SER A 1 334 ? 59.082 42.290 2.531 1.00 21.60 334 SER A CA 1
ATOM 2603 C C . SER A 1 334 ? 59.368 43.658 3.155 1.00 22.40 334 SER A C 1
ATOM 2604 O O . SER A 1 334 ? 60.289 44.350 2.689 1.00 22.60 334 SER A O 1
ATOM 2607 N N . ASN A 1 335 ? 58.634 44.067 4.184 1.00 21.80 335 ASN A N 1
ATOM 2608 C CA . ASN A 1 335 ? 58.904 45.326 4.871 1.00 23.89 335 ASN A CA 1
ATOM 2609 C C . ASN A 1 335 ? 59.301 45.126 6.325 1.00 19.98 335 ASN A C 1
ATOM 2610 O O . ASN A 1 335 ? 59.404 46.103 7.080 1.00 24.56 335 ASN A O 1
ATOM 2615 N N . ILE A 1 336 ? 59.594 43.897 6.724 1.00 18.28 336 ILE A N 1
ATOM 2616 C CA . ILE A 1 336 ? 60.223 43.625 8.016 1.00 15.74 336 ILE A CA 1
ATOM 2617 C C . ILE A 1 336 ? 61.724 43.884 7.878 1.00 20.62 336 ILE A C 1
ATOM 2618 O O . ILE A 1 336 ? 62.325 43.449 6.884 1.00 22.98 336 ILE A O 1
ATOM 2623 N N . PRO A 1 337 ? 62.369 44.569 8.824 1.00 19.87 337 PRO A N 1
ATOM 2624 C CA . PRO A 1 337 ? 63.804 44.852 8.683 1.00 22.24 337 PRO A CA 1
ATOM 2625 C C . PRO A 1 337 ? 64.617 43.593 8.413 1.00 19.21 337 PRO A C 1
ATOM 2626 O O . PRO A 1 337 ? 64.509 42.598 9.116 1.00 18.58 337 PRO A O 1
ATOM 2630 N N . LYS A 1 338 ? 65.463 43.655 7.381 1.00 19.15 338 LYS A N 1
ATOM 2631 C CA . LYS A 1 338 ? 66.268 42.490 7.028 1.00 21.77 338 LYS A CA 1
ATOM 2632 C C . LYS A 1 338 ? 67.166 42.024 8.164 1.00 20.35 338 LYS A C 1
ATOM 2633 O O . LYS A 1 338 ? 67.256 40.801 8.380 1.00 20.82 338 LYS A O 1
ATOM 2639 N N . PRO A 1 339 ? 67.842 42.904 8.910 1.00 21.89 339 PRO A N 1
ATOM 2640 C CA . PRO A 1 339 ? 68.652 42.413 10.037 1.00 21.55 339 PRO A CA 1
ATOM 2641 C C . PRO A 1 339 ? 67.843 41.633 11.055 1.00 19.43 339 PRO A C 1
ATOM 2642 O O . PRO A 1 339 ? 68.380 40.706 11.687 1.00 19.90 339 PRO A O 1
ATOM 2646 N N . TRP A 1 340 ? 66.569 41.989 11.255 1.00 17.02 340 TRP A N 1
ATOM 2647 C CA . TRP A 1 340 ? 65.747 41.221 12.189 1.00 20.14 340 TRP A CA 1
ATOM 2648 C C . TRP A 1 340 ? 65.401 39.847 11.621 1.00 20.48 340 TRP A C 1
ATOM 2649 O O . TRP A 1 340 ? 65.453 38.847 12.345 1.00 18.62 340 TRP A O 1
ATOM 2660 N N . LEU A 1 341 ? 65.048 39.776 10.331 1.00 20.42 341 LEU A N 1
ATOM 2661 C CA . LEU A 1 341 ? 64.860 38.480 9.678 1.00 22.30 341 LEU A CA 1
ATOM 2662 C C . LEU A 1 341 ? 66.116 37.624 9.773 1.00 17.18 341 LEU A C 1
ATOM 2663 O O . LEU A 1 341 ? 66.034 36.420 10.033 1.00 17.80 341 LEU A O 1
ATOM 2668 N N . ASP A 1 342 ? 67.290 38.243 9.592 1.00 20.02 342 ASP A N 1
ATOM 2669 C CA . ASP A 1 342 ? 68.548 37.503 9.586 1.00 27.19 342 ASP A CA 1
ATOM 2670 C C . ASP A 1 342 ? 68.850 36.897 10.952 1.00 24.38 342 ASP A C 1
ATOM 2671 O O . ASP A 1 342 ? 69.421 35.806 11.024 1.00 21.77 342 ASP A O 1
ATOM 2676 N N . LYS A 1 343 ? 68.510 37.612 12.044 1.00 16.98 343 LYS A N 1
ATOM 2677 C CA . LYS A 1 343 ? 68.791 37.143 13.403 1.00 19.63 343 LYS A CA 1
ATOM 2678 C C . LYS A 1 343 ? 67.725 36.197 13.928 1.00 21.49 343 LYS A C 1
ATOM 2679 O O . LYS A 1 343 ? 68.009 35.399 14.826 1.00 23.91 343 LYS A O 1
ATOM 2685 N N . LEU A 1 344 ? 66.500 36.296 13.416 1.00 20.63 344 LEU A N 1
ATOM 2686 C CA . LEU A 1 344 ? 65.370 35.526 13.947 1.00 16.69 344 LEU A CA 1
ATOM 2687 C C . LEU A 1 344 ? 65.615 34.023 13.811 1.00 22.74 344 LEU A C 1
ATOM 2688 O O . LEU A 1 344 ? 65.833 33.520 12.705 1.00 19.07 344 LEU A O 1
ATOM 2693 N N . VAL A 1 345 ? 65.573 33.302 14.935 1.00 19.66 345 VAL A N 1
ATOM 2694 C CA . VAL A 1 345 ? 65.865 31.873 14.917 1.00 17.80 345 VAL A CA 1
ATOM 2695 C C . VAL A 1 345 ? 64.820 31.127 14.090 1.00 14.91 345 VAL A C 1
ATOM 2696 O O . VAL A 1 345 ? 63.614 31.379 14.194 1.00 19.43 345 VAL A O 1
ATOM 2700 N N . GLN A 1 346 ? 65.290 30.195 13.251 1.00 18.60 346 GLN A N 1
ATOM 2701 C CA . GLN A 1 346 ? 64.412 29.388 12.407 1.00 16.52 346 GLN A CA 1
ATOM 2702 C C . GLN A 1 346 ? 63.539 30.242 11.480 1.00 19.50 346 GLN A C 1
ATOM 2703 O O . GLN A 1 346 ? 62.424 29.864 11.135 1.00 18.85 346 GLN A O 1
ATOM 2709 N N . GLN A 1 347 ? 64.040 31.391 11.036 1.00 19.86 347 GLN A N 1
ATOM 2710 C CA . GLN A 1 347 ? 63.215 32.283 10.220 1.00 17.63 347 GLN A CA 1
ATOM 2711 C C . GLN A 1 347 ? 62.746 31.601 8.932 1.00 19.30 347 GLN A C 1
ATOM 2712 O O . GLN A 1 347 ? 61.590 31.772 8.525 1.00 21.14 347 GLN A O 1
ATOM 2718 N N . GLU A 1 348 ? 63.629 30.824 8.277 1.00 16.10 348 GLU A N 1
ATOM 2719 C CA . GLU A 1 348 ? 63.251 30.202 7.007 1.00 23.18 348 GLU A CA 1
ATOM 2720 C C . GLU A 1 348 ? 62.124 29.196 7.203 1.00 23.36 348 GLU A C 1
ATOM 2721 O O . GLU A 1 348 ? 61.146 29.172 6.436 1.00 18.19 348 GLU A O 1
ATOM 2727 N N . ARG A 1 349 ? 62.229 28.389 8.253 1.00 22.74 349 ARG A N 1
ATOM 2728 C CA . ARG A 1 349 ? 61.176 27.432 8.584 1.00 20.36 349 ARG A CA 1
ATOM 2729 C C . ARG A 1 349 ? 59.844 28.124 8.829 1.00 20.85 349 ARG A C 1
ATOM 2730 O O . ARG A 1 349 ? 58.794 27.668 8.353 1.00 18.40 349 ARG A O 1
ATOM 2738 N N . ILE A 1 350 ? 59.858 29.207 9.609 1.00 17.44 350 ILE A N 1
ATOM 2739 C CA . ILE A 1 350 ? 58.615 29.906 9.946 1.00 19.11 350 ILE A CA 1
ATOM 2740 C C . ILE A 1 350 ? 57.980 30.503 8.693 1.00 18.86 350 ILE A C 1
ATOM 2741 O O . ILE A 1 350 ? 56.766 30.411 8.491 1.00 18.03 350 ILE A O 1
ATOM 2746 N N . SER A 1 351 ? 58.796 31.112 7.829 1.00 17.47 351 SER A N 1
ATOM 2747 C CA . SER A 1 351 ? 58.300 31.634 6.561 1.00 16.59 351 SER A CA 1
ATOM 2748 C C . SER A 1 351 ? 57.677 30.527 5.718 1.00 16.27 351 SER A C 1
ATOM 2749 O O . SER A 1 351 ? 56.605 30.710 5.115 1.00 18.47 351 SER A O 1
ATOM 2752 N N . ASN A 1 352 ? 58.334 29.369 5.656 1.00 17.42 352 ASN A N 1
ATOM 2753 C CA . ASN A 1 352 ? 57.828 28.278 4.821 1.00 18.06 352 ASN A CA 1
ATOM 2754 C C . ASN A 1 352 ? 56.514 27.726 5.359 1.00 17.99 352 ASN A C 1
ATOM 2755 O O . ASN A 1 352 ? 55.649 27.309 4.578 1.00 16.79 352 ASN A O 1
ATOM 2760 N N . LEU A 1 353 ? 56.362 27.667 6.684 1.00 16.45 353 LEU A N 1
ATOM 2761 C CA . LEU A 1 353 ? 55.088 27.208 7.242 1.00 17.57 353 LEU A CA 1
ATOM 2762 C C . LEU A 1 353 ? 53.973 28.182 6.896 1.00 17.12 353 LEU A C 1
ATOM 2763 O O . LEU A 1 353 ? 52.861 27.761 6.547 1.00 17.32 353 LEU A O 1
ATOM 2768 N N . ALA A 1 354 ? 54.255 29.493 6.996 1.00 16.31 354 ALA A N 1
ATOM 2769 C CA . ALA A 1 354 ? 53.274 30.493 6.587 1.00 19.54 354 ALA A CA 1
ATOM 2770 C C . ALA A 1 354 ? 52.885 30.298 5.127 1.00 13.55 354 ALA A C 1
ATOM 2771 O O . ALA A 1 354 ? 51.703 30.402 4.765 1.00 14.28 354 ALA A O 1
ATOM 2773 N N . GLU A 1 355 ? 53.882 30.074 4.270 1.00 13.65 355 GLU A N 1
ATOM 2774 C CA . GLU A 1 355 ? 53.622 29.881 2.849 1.00 17.39 355 GLU A CA 1
ATOM 2775 C C . GLU A 1 355 ? 52.794 28.620 2.608 1.00 22.88 355 GLU A C 1
ATOM 2776 O O . GLU A 1 355 ? 51.883 28.605 1.761 1.00 19.63 355 GLU A O 1
ATOM 2782 N N . GLN A 1 356 ? 53.102 27.548 3.337 1.00 17.54 356 GLN A N 1
ATOM 2783 C CA . GLN A 1 356 ? 52.338 26.309 3.206 1.00 17.22 356 GLN A CA 1
ATOM 2784 C C . GLN A 1 356 ? 50.886 26.523 3.589 1.00 21.18 356 GLN A C 1
ATOM 2785 O O . GLN A 1 356 ? 49.968 26.102 2.866 1.00 20.12 356 GLN A O 1
ATOM 2791 N N . LEU A 1 357 ? 50.665 27.142 4.746 1.00 19.34 357 LEU A N 1
ATOM 2792 C CA . LEU A 1 357 ? 49.301 27.464 5.162 1.00 17.64 357 LEU A CA 1
ATOM 2793 C C . LEU A 1 357 ? 48.598 28.308 4.109 1.00 16.21 357 LEU A C 1
ATOM 2794 O O . LEU A 1 357 ? 47.418 28.091 3.808 1.00 17.72 357 LEU A O 1
ATOM 2799 N N . PHE A 1 358 ? 49.310 29.277 3.544 1.00 13.99 358 PHE A N 1
ATOM 2800 C CA . PHE A 1 358 ? 48.701 30.190 2.584 1.00 15.22 358 PHE A CA 1
ATOM 2801 C C . PHE A 1 358 ? 48.168 29.428 1.384 1.00 17.60 358 PHE A C 1
ATOM 2802 O O . PHE A 1 358 ? 47.012 29.609 0.970 1.00 15.38 358 PHE A O 1
ATOM 2810 N N . TYR A 1 359 ? 49.009 28.569 0.793 1.00 14.32 359 TYR A N 1
ATOM 2811 C CA . TYR A 1 359 ? 48.578 27.890 -0.419 1.00 17.60 359 TYR A CA 1
ATOM 2812 C C . TYR A 1 359 ? 47.541 26.803 -0.151 1.00 19.71 359 TYR A C 1
ATOM 2813 O O . TYR A 1 359 ? 46.739 26.499 -1.046 1.00 19.13 359 TYR A O 1
ATOM 2830 N N . ALA A 1 361 ? 45.113 27.022 1.929 1.00 14.16 361 ALA A N 1
ATOM 2831 C CA . ALA A 1 361 ? 43.894 27.654 2.422 1.00 14.78 361 ALA A CA 1
ATOM 2832 C C . ALA A 1 361 ? 42.682 27.194 1.609 1.00 18.80 361 ALA A C 1
ATOM 2833 O O . ALA A 1 361 ? 42.670 27.357 0.375 1.00 16.47 361 ALA A O 1
ATOM 2835 N N . PRO A 1 362 ? 41.679 26.588 2.234 1.00 16.79 362 PRO A N 1
ATOM 2836 C CA . PRO A 1 362 ? 40.530 26.092 1.457 1.00 15.53 362 PRO A CA 1
ATOM 2837 C C . PRO A 1 362 ? 39.733 27.216 0.810 1.00 16.54 362 PRO A C 1
ATOM 2838 O O . PRO A 1 362 ? 39.729 28.353 1.274 1.00 17.16 362 PRO A O 1
ATOM 2842 N N . GLU A 1 363 ? 39.063 26.883 -0.293 1.00 17.48 363 GLU A N 1
ATOM 2843 C CA . GLU A 1 363 ? 38.159 27.841 -0.918 1.00 17.50 363 GLU A CA 1
ATOM 2844 C C . GLU A 1 363 ? 36.988 28.159 0.017 1.00 19.42 363 GLU A C 1
ATOM 2845 O O . GLU A 1 363 ? 36.562 27.323 0.815 1.00 18.24 363 GLU A O 1
ATOM 2851 N N . GLU A 1 364 ? 36.445 29.373 -0.119 1.00 15.15 364 GLU A N 1
ATOM 2852 C CA . GLU A 1 364 ? 35.207 29.736 0.574 1.00 16.24 364 GLU A CA 1
ATOM 2853 C C . GLU A 1 364 ? 34.096 28.729 0.286 1.00 16.35 364 GLU A C 1
ATOM 2854 O O . GLU A 1 364 ? 33.976 28.182 -0.826 1.00 18.63 364 GLU A O 1
ATOM 2860 N N . ASP A 1 365 ? 33.289 28.465 1.310 1.00 16.93 365 ASP A N 1
ATOM 2861 C CA . ASP A 1 365 ? 32.182 27.532 1.167 1.00 17.55 365 ASP A CA 1
ATOM 2862 C C . ASP A 1 365 ? 31.066 28.158 0.336 1.00 19.51 365 ASP A C 1
ATOM 2863 O O . ASP A 1 365 ? 30.743 29.333 0.519 1.00 20.23 365 ASP A O 1
ATOM 2868 N N . PHE A 1 366 ? 30.434 27.358 -0.531 1.00 20.20 366 PHE A N 1
ATOM 2869 C CA . PHE A 1 366 ? 29.278 27.828 -1.323 1.00 18.45 366 PHE A CA 1
ATOM 2870 C C . PHE A 1 366 ? 28.409 26.698 -1.917 1.00 27.52 366 PHE A C 1
ATOM 2871 O O . PHE A 1 366 ? 28.721 25.529 -1.678 1.00 24.89 366 PHE A O 1
ATOM 2879 N N . GLU B 2 3 ? 11.620 10.770 12.549 1.00 46.26 3 GLU B N 1
ATOM 2880 C CA . GLU B 2 3 ? 11.970 11.359 11.259 1.00 50.69 3 GLU B CA 1
ATOM 2881 C C . GLU B 2 3 ? 12.538 12.756 11.558 1.00 40.68 3 GLU B C 1
ATOM 2882 O O . GLU B 2 3 ? 13.643 13.098 11.120 1.00 34.42 3 GLU B O 1
ATOM 2888 N N . GLN B 2 4 ? 11.806 13.516 12.380 1.00 47.65 4 GLN B N 1
ATOM 2889 C CA . GLN B 2 4 ? 12.207 14.879 12.723 1.00 36.78 4 GLN B CA 1
ATOM 2890 C C . GLN B 2 4 ? 13.472 14.895 13.574 1.00 27.00 4 GLN B C 1
ATOM 2891 O O . GLN B 2 4 ? 14.391 15.693 13.335 1.00 26.37 4 GLN B O 1
ATOM 2897 N N . ALA B 2 5 ? 13.526 14.036 14.598 1.00 28.31 5 ALA B N 1
ATOM 2898 C CA . ALA B 2 5 ? 14.693 13.997 15.478 1.00 30.13 5 ALA B CA 1
ATOM 2899 C C . ALA B 2 5 ? 15.952 13.608 14.711 1.00 28.4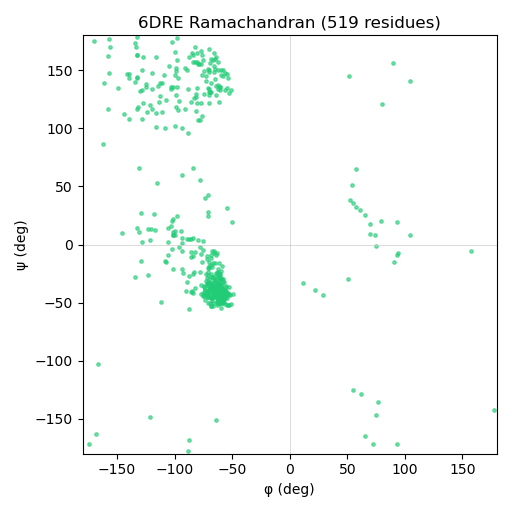1 5 ALA B C 1
ATOM 2900 O O . ALA B 2 5 ? 17.042 14.140 14.969 1.00 22.78 5 ALA B O 1
ATOM 2902 N N . LYS B 2 6 ? 15.818 12.714 13.729 1.00 26.80 6 LYS B N 1
ATOM 2903 C CA . LYS B 2 6 ? 16.978 12.347 12.921 1.00 30.28 6 LYS B CA 1
ATOM 2904 C C . LYS B 2 6 ? 17.432 13.504 12.036 1.00 20.40 6 LYS B C 1
ATOM 2905 O O . LYS B 2 6 ? 18.643 13.717 11.848 1.00 20.98 6 LYS B O 1
ATOM 2911 N N . VAL B 2 7 ? 16.485 14.260 11.469 1.00 22.47 7 VAL B N 1
ATOM 2912 C CA . VAL B 2 7 ? 16.853 15.451 10.707 1.00 22.50 7 VAL B CA 1
ATOM 2913 C C . VAL B 2 7 ? 17.613 16.424 11.593 1.00 23.85 7 VAL B C 1
ATOM 2914 O O . VAL B 2 7 ? 18.659 16.956 11.195 1.00 22.08 7 VAL B O 1
ATOM 2918 N N . TRP B 2 8 ? 17.114 16.661 12.815 1.00 22.63 8 TRP B N 1
ATOM 2919 C CA . TRP B 2 8 ? 17.793 17.557 13.758 1.00 21.05 8 TRP B CA 1
ATOM 2920 C C . TRP B 2 8 ? 19.200 17.070 14.091 1.00 19.82 8 TRP B C 1
ATOM 2921 O O . TRP B 2 8 ? 20.171 17.841 14.041 1.00 18.34 8 TRP B O 1
ATOM 2932 N N . THR B 2 9 ? 19.330 15.783 14.420 1.00 16.90 9 THR B N 1
ATOM 2933 C CA . THR B 2 9 ? 20.635 15.232 14.787 1.00 20.59 9 THR B CA 1
ATOM 2934 C C . THR B 2 9 ? 21.625 15.356 13.643 1.00 19.88 9 THR B C 1
ATOM 2935 O O . THR B 2 9 ? 22.757 15.833 13.820 1.00 17.64 9 THR B O 1
ATOM 2939 N N . GLN B 2 10 ? 21.228 14.907 12.459 1.00 19.72 10 GLN B N 1
ATOM 2940 C CA . GLN B 2 10 ? 22.153 14.931 11.329 1.00 17.22 10 GLN B CA 1
ATOM 2941 C C . GLN B 2 10 ? 22.487 16.362 10.909 1.00 21.47 10 GLN B C 1
ATOM 2942 O O . GLN B 2 10 ? 23.625 16.644 10.509 1.00 20.59 10 GLN B O 1
ATOM 2948 N N . THR B 2 11 ? 21.518 17.280 10.989 1.00 19.95 11 THR B N 1
ATOM 2949 C CA . THR B 2 11 ? 21.806 18.662 10.620 1.00 17.51 11 THR B CA 1
ATOM 2950 C C . THR B 2 11 ? 22.765 19.282 11.628 1.00 18.31 11 THR B C 1
ATOM 2951 O O . THR B 2 11 ? 23.765 19.916 11.254 1.00 17.38 11 THR B O 1
ATOM 2955 N N . ALA B 2 12 ? 22.490 19.076 12.914 1.00 18.74 12 ALA B N 1
ATOM 2956 C CA . ALA B 2 12 ? 23.331 19.674 13.954 1.00 17.73 12 ALA B CA 1
ATOM 2957 C C . ALA B 2 12 ? 24.745 19.104 13.917 1.00 18.13 12 ALA B C 1
ATOM 2958 O O . ALA B 2 12 ? 25.722 19.833 14.114 1.00 19.02 12 ALA B O 1
ATOM 2960 N N . ARG B 2 13 ? 24.859 17.794 13.703 1.00 15.99 13 ARG B N 1
ATOM 2961 C CA . ARG B 2 13 ? 26.162 17.143 13.626 1.00 21.52 13 ARG B CA 1
ATOM 2962 C C . ARG B 2 13 ? 27.001 17.731 12.498 1.00 22.86 13 ARG B C 1
ATOM 2963 O O . ARG B 2 13 ? 28.193 17.979 12.674 1.00 20.87 13 ARG B O 1
ATOM 2971 N N . ALA B 2 14 ? 26.400 17.929 11.311 1.00 18.31 14 ALA B N 1
ATOM 2972 C CA . ALA B 2 14 ? 27.144 18.535 10.209 1.00 20.17 14 ALA B CA 1
ATOM 2973 C C . ALA B 2 14 ? 27.661 19.922 10.590 1.00 20.38 14 ALA B C 1
ATOM 2974 O O . ALA B 2 14 ? 28.823 20.263 10.308 1.00 20.52 14 ALA B O 1
ATOM 2976 N N . ASN B 2 15 ? 26.801 20.741 11.200 1.00 19.30 15 ASN B N 1
ATOM 2977 C CA . ASN B 2 15 ? 27.176 22.101 11.563 1.00 14.82 15 ASN B CA 1
ATOM 2978 C C . ASN B 2 15 ? 28.273 22.106 12.616 1.00 19.80 15 ASN B C 1
ATOM 2979 O O . ASN B 2 15 ? 29.218 22.901 12.529 1.00 20.54 15 ASN B O 1
ATOM 2984 N N . ALA B 2 16 ? 28.147 21.236 13.625 1.00 17.25 16 ALA B N 1
ATOM 2985 C CA . ALA B 2 16 ? 29.134 21.184 14.691 1.00 19.18 16 ALA B CA 1
ATOM 2986 C C . ALA B 2 16 ? 30.462 20.690 14.166 1.00 18.96 16 ALA B C 1
ATOM 2987 O O . ALA B 2 16 ? 31.512 21.155 14.611 1.00 17.96 16 ALA B O 1
ATOM 2989 N N . GLU B 2 17 ? 30.444 19.729 13.244 1.00 18.25 17 GLU B N 1
ATOM 2990 C CA . GLU B 2 17 ? 31.725 19.227 12.759 1.00 21.62 17 GLU B CA 1
ATOM 2991 C C . GLU B 2 17 ? 32.454 20.299 11.967 1.00 19.77 17 GLU B C 1
ATOM 2992 O O . GLU B 2 17 ? 33.688 20.338 11.976 1.00 22.15 17 GLU B O 1
ATOM 2998 N N . LYS B 2 18 ? 31.711 21.223 11.352 1.00 16.99 18 LYS B N 1
ATOM 2999 C CA . LYS B 2 18 ? 32.333 22.365 10.684 1.00 20.17 18 LYS B CA 1
ATOM 3000 C C . LYS B 2 18 ? 32.822 23.398 11.692 1.00 16.44 18 LYS B C 1
ATOM 3001 O O . LYS B 2 18 ? 33.926 23.928 11.554 1.00 17.79 18 LYS B O 1
ATOM 3007 N N . ASN B 2 19 ? 31.997 23.693 12.697 1.00 14.99 19 ASN B N 1
ATOM 3008 C CA . ASN B 2 19 ? 32.161 24.860 13.550 1.00 15.81 19 ASN B CA 1
ATOM 3009 C C . ASN B 2 19 ? 33.016 24.568 14.764 1.00 19.05 19 ASN B C 1
ATOM 3010 O O . ASN B 2 19 ? 33.811 25.421 15.163 1.00 19.41 19 ASN B O 1
ATOM 3015 N N . ASN B 2 20 ? 32.858 23.400 15.386 1.00 16.37 20 ASN B N 1
ATOM 3016 C CA . ASN B 2 20 ? 33.755 23.032 16.494 1.00 15.82 20 ASN B CA 1
ATOM 3017 C C . ASN B 2 20 ? 33.597 21.520 16.666 1.00 18.80 20 ASN B C 1
ATOM 3018 O O . ASN B 2 20 ? 32.774 21.059 17.454 1.00 19.73 20 ASN B O 1
ATOM 3023 N N . ALA B 2 21 ? 34.379 20.773 15.888 1.00 17.52 21 ALA B N 1
ATOM 3024 C CA . ALA B 2 21 ? 34.217 19.328 15.840 1.00 17.60 21 ALA B CA 1
ATOM 3025 C C . ALA B 2 21 ? 34.490 18.690 17.193 1.00 24.06 21 ALA B C 1
ATOM 3026 O O . ALA B 2 21 ? 33.923 17.642 17.512 1.00 21.07 21 ALA B O 1
ATOM 3028 N N . GLN B 2 22 ? 35.334 19.310 18.013 1.00 20.21 22 GLN B N 1
ATOM 3029 C CA . GLN B 2 22 ? 35.628 18.698 19.302 1.00 18.21 22 GLN B CA 1
ATOM 3030 C C . GLN B 2 22 ? 34.457 18.838 20.267 1.00 22.70 22 GLN B C 1
ATOM 3031 O O . GLN B 2 22 ? 34.162 17.905 21.023 1.00 23.32 22 GLN B O 1
ATOM 3037 N N . LEU B 2 23 ? 33.778 19.996 20.269 1.00 19.23 23 LEU B N 1
ATOM 3038 C CA . LEU B 2 23 ? 32.569 20.121 21.077 1.00 24.90 23 LEU B CA 1
ATOM 3039 C C . LEU B 2 23 ? 31.510 19.119 20.656 1.00 24.87 23 LEU B C 1
ATOM 3040 O O . LEU B 2 23 ? 30.740 18.645 21.502 1.00 23.56 23 LEU B O 1
ATOM 3045 N N . SER B 2 24 ? 31.447 18.789 19.359 1.00 18.40 24 SER B N 1
ATOM 3046 C CA . SER B 2 24 ? 30.469 17.825 18.889 1.00 19.36 24 SER B CA 1
ATOM 3047 C C . SER B 2 24 ? 30.605 16.496 19.625 1.00 21.59 24 SER B C 1
ATOM 3048 O O . SER B 2 24 ? 29.599 15.868 19.978 1.00 21.43 24 SER B O 1
ATOM 3051 N N . THR B 2 25 ? 31.840 16.063 19.898 1.00 23.83 25 THR B N 1
ATOM 3052 C CA . THR B 2 25 ? 32.042 14.778 20.555 1.00 25.55 25 THR B CA 1
ATOM 3053 C C . THR B 2 25 ? 31.528 14.747 21.985 1.00 24.45 25 THR B C 1
ATOM 3054 O O . THR B 2 25 ? 31.383 13.653 22.538 1.00 28.34 25 THR B O 1
ATOM 3058 N N . LEU B 2 26 ? 31.256 15.905 22.598 1.00 22.70 26 LEU B N 1
ATOM 3059 C CA . LEU B 2 26 ? 30.673 15.937 23.933 1.00 22.25 26 LEU B CA 1
ATOM 3060 C C . LEU B 2 26 ? 29.209 15.509 23.947 1.00 26.68 26 LEU B C 1
ATOM 3061 O O . LEU B 2 26 ? 28.671 15.265 25.033 1.00 22.30 26 LEU B O 1
ATOM 3066 N N . LEU B 2 27 ? 28.558 15.413 22.788 1.00 22.07 27 LEU B N 1
ATOM 3067 C CA . LEU B 2 27 ? 27.104 15.258 22.712 1.00 24.27 27 LEU B CA 1
ATOM 3068 C C . LEU B 2 27 ? 26.695 13.960 22.019 1.00 23.42 27 LEU B C 1
ATOM 3069 O O . LEU B 2 27 ? 27.212 13.631 20.946 1.00 23.88 27 LEU B O 1
ATOM 3074 N N . THR B 2 28 ? 25.739 13.246 22.620 1.00 20.78 28 THR B N 1
ATOM 3075 C CA . THR B 2 28 ? 25.110 12.098 21.984 1.00 19.87 28 THR B CA 1
ATOM 3076 C C . THR B 2 28 ? 24.225 12.568 20.836 1.00 20.60 28 THR B C 1
ATOM 3077 O O . THR B 2 28 ? 23.922 13.762 20.700 1.00 19.32 28 THR B O 1
ATOM 3081 N N . ASP B 2 29 ? 23.790 11.599 20.016 1.00 21.52 29 ASP B N 1
ATOM 3082 C CA . ASP B 2 29 ? 22.860 11.902 18.926 1.00 19.80 29 ASP B CA 1
ATOM 3083 C C . ASP B 2 29 ? 21.594 12.563 19.460 1.00 27.47 29 ASP B C 1
ATOM 3084 O O . ASP B 2 29 ? 21.109 13.569 18.911 1.00 21.47 29 ASP B O 1
ATOM 3089 N N . ASP B 2 30 ? 21.030 11.985 20.527 1.00 20.86 30 ASP B N 1
ATOM 3090 C CA . ASP B 2 30 ? 19.818 12.541 21.127 1.00 20.27 30 ASP B CA 1
ATOM 3091 C C . ASP B 2 30 ? 20.052 13.943 21.671 1.00 23.74 30 ASP B C 1
ATOM 3092 O O . ASP B 2 30 ? 19.205 14.828 21.512 1.00 22.47 30 ASP B O 1
ATOM 3097 N N . GLN B 2 31 ? 21.187 14.164 22.339 1.00 18.67 31 GLN B N 1
ATOM 3098 C CA . GLN B 2 31 ? 21.449 15.481 22.910 1.00 20.67 31 GLN B CA 1
ATOM 3099 C C . GLN B 2 31 ? 21.670 16.533 21.819 1.00 23.73 31 GLN B C 1
ATOM 3100 O O . GLN B 2 31 ? 21.100 17.633 21.876 1.00 18.81 31 GLN B O 1
ATOM 3106 N N . ILE B 2 32 ? 22.519 16.236 20.829 1.00 22.19 32 ILE B N 1
ATOM 3107 C CA . ILE B 2 32 ? 22.806 17.277 19.842 1.00 19.63 32 ILE B CA 1
ATOM 3108 C C . ILE B 2 32 ? 21.569 17.581 19.011 1.00 18.95 32 ILE B C 1
ATOM 3109 O O . ILE B 2 32 ? 21.336 18.738 18.620 1.00 18.09 32 ILE B O 1
ATOM 3114 N N . GLY B 2 33 ? 20.732 16.574 18.750 1.00 23.36 33 GLY B N 1
ATOM 3115 C CA . GLY B 2 33 ? 19.537 16.825 17.975 1.00 19.96 33 GLY B CA 1
ATOM 3116 C C . GLY B 2 33 ? 18.518 17.622 18.771 1.00 25.80 33 GLY B C 1
ATOM 3117 O O . GLY B 2 33 ? 17.807 18.475 18.225 1.00 18.45 33 GLY B O 1
ATOM 3118 N N . ALA B 2 34 ? 18.460 17.379 20.080 1.00 17.65 34 ALA B N 1
ATOM 3119 C CA . ALA B 2 34 ? 17.505 18.088 20.918 1.00 20.82 34 ALA B CA 1
ATOM 3120 C C . ALA B 2 34 ? 17.883 19.553 21.069 1.00 18.57 34 ALA B C 1
ATOM 3121 O O . ALA B 2 34 ? 17.025 20.432 20.933 1.00 20.40 34 ALA B O 1
ATOM 3123 N N . ILE B 2 35 ? 19.162 19.846 21.327 1.00 17.68 35 ILE B N 1
ATOM 3124 C CA . ILE B 2 35 ? 19.543 21.248 21.417 1.00 16.44 35 ILE B CA 1
ATOM 3125 C C . ILE B 2 35 ? 19.261 21.933 20.097 1.00 18.23 35 ILE B C 1
ATOM 3126 O O . ILE B 2 35 ? 18.684 23.022 20.068 1.00 18.62 35 ILE B O 1
ATOM 3131 N N . TYR B 2 36 ? 19.617 21.281 18.975 1.00 15.59 36 TYR B N 1
ATOM 3132 C CA . TYR B 2 36 ? 19.313 21.867 17.676 1.00 14.86 36 TYR B CA 1
ATOM 3133 C C . TYR B 2 36 ? 17.816 22.108 17.530 1.00 17.58 36 TYR B C 1
ATOM 3134 O O . TYR B 2 36 ? 17.387 23.173 17.059 1.00 21.71 36 TYR B O 1
ATOM 3143 N N . GLY B 2 37 ? 17.007 21.109 17.895 1.00 18.86 37 GLY B N 1
ATOM 3144 C CA . GLY B 2 37 ? 15.566 21.249 17.794 1.00 23.25 37 GLY B CA 1
ATOM 3145 C C . GLY B 2 37 ? 15.018 22.414 18.596 1.00 16.95 37 GLY B C 1
ATOM 3146 O O . GLY B 2 37 ? 14.023 23.032 18.197 1.00 23.75 37 GLY B O 1
ATOM 3147 N N . TYR B 2 38 ? 15.623 22.698 19.757 1.00 16.19 38 TYR B N 1
ATOM 3148 C CA . TYR B 2 38 ? 15.234 23.885 20.522 1.00 16.02 38 TYR B CA 1
ATOM 3149 C C . TYR B 2 38 ? 15.421 25.162 19.695 1.00 19.18 38 TYR B C 1
ATOM 3150 O O . TYR B 2 38 ? 14.700 26.149 19.898 1.00 17.68 38 TYR B O 1
ATOM 3159 N N . THR B 2 39 ? 16.381 25.177 18.765 1.00 15.46 39 THR B N 1
ATOM 3160 C CA . THR B 2 39 ? 16.587 26.379 17.967 1.00 16.58 39 THR B CA 1
ATOM 3161 C C . THR B 2 39 ? 15.702 26.421 16.722 1.00 19.51 39 THR B C 1
ATOM 3162 O O . THR B 2 39 ? 15.842 27.342 15.907 1.00 22.89 39 THR B O 1
ATOM 3166 N N . THR B 2 40 ? 14.800 25.470 16.543 1.00 17.60 40 THR B N 1
ATOM 3167 C CA . THR B 2 40 ? 13.854 25.571 15.425 1.00 18.65 40 THR B CA 1
ATOM 3168 C C . THR B 2 40 ? 12.528 26.133 15.937 1.00 18.33 40 THR B C 1
ATOM 3169 O O . THR B 2 40 ? 12.211 26.049 17.123 1.00 18.51 40 THR B O 1
ATOM 3173 N N . ASN B 2 41 ? 11.735 26.698 15.022 1.00 22.38 41 ASN B N 1
ATOM 3174 C CA . ASN B 2 41 ? 10.475 27.274 15.492 1.00 27.82 41 ASN B CA 1
ATOM 3175 C C . ASN B 2 41 ? 9.537 26.184 15.982 1.00 26.94 41 ASN B C 1
ATOM 3176 O O . ASN B 2 41 ? 8.858 26.357 16.999 1.00 24.28 41 ASN B O 1
ATOM 3181 N N . GLU B 2 42 ? 9.511 25.039 15.292 1.00 24.13 42 GLU B N 1
ATOM 3182 C CA . GLU B 2 42 ? 8.603 23.967 15.697 1.00 25.91 42 GLU B CA 1
ATOM 3183 C C . GLU B 2 42 ? 9.029 23.372 17.038 1.00 22.05 42 GLU B C 1
ATOM 3184 O O . GLU B 2 42 ? 8.180 23.054 17.884 1.00 24.05 42 GLU B O 1
ATOM 3190 N N . GLY B 2 43 ? 10.338 23.236 17.260 1.00 20.22 43 GLY B N 1
ATOM 3191 C CA . GLY B 2 43 ? 10.790 22.674 18.524 1.00 22.16 43 GLY B CA 1
ATOM 3192 C C . GLY B 2 43 ? 10.589 23.632 19.685 1.00 23.53 43 GLY B C 1
ATOM 3193 O O . GLY B 2 43 ? 10.095 23.243 20.744 1.00 20.79 43 GLY B O 1
ATOM 3194 N N . TYR B 2 44 ? 10.953 24.898 19.494 1.00 19.19 44 TYR B N 1
ATOM 3195 C CA . TYR B 2 44 ? 10.869 25.867 20.581 1.00 14.71 44 TYR B CA 1
ATOM 3196 C C . TYR B 2 44 ? 9.421 26.119 20.988 1.00 17.51 44 TYR B C 1
ATOM 3197 O O . TYR B 2 44 ? 9.118 26.200 22.185 1.00 21.54 44 TYR B O 1
ATOM 3206 N N . THR B 2 45 ? 8.521 26.247 20.013 1.00 16.02 45 THR B N 1
ATOM 3207 C CA . THR B 2 45 ? 7.124 26.579 20.310 1.00 18.16 45 THR B CA 1
ATOM 3208 C C . THR B 2 45 ? 6.405 25.418 20.968 1.00 23.15 45 THR B C 1
ATOM 3209 O O . THR B 2 45 ? 5.421 25.635 21.688 1.00 22.71 45 THR B O 1
ATOM 3213 N N . ALA B 2 46 ? 6.885 24.189 20.770 1.00 18.66 46 ALA B N 1
ATOM 3214 C CA . ALA B 2 46 ? 6.243 23.070 21.451 1.00 18.93 46 ALA B CA 1
ATOM 3215 C C . ALA B 2 46 ? 6.762 22.969 22.871 1.00 21.92 46 ALA B C 1
ATOM 3216 O O . ALA B 2 46 ? 5.992 22.735 23.814 1.00 25.61 46 ALA B O 1
ATOM 3218 N N . LEU B 2 47 ? 8.052 23.232 23.048 1.00 17.75 47 LEU B N 1
ATOM 3219 C CA . LEU B 2 47 ? 8.742 22.918 24.296 1.00 15.93 47 LEU B CA 1
ATOM 3220 C C . LEU B 2 47 ? 8.649 24.033 25.331 1.00 19.71 47 LEU B C 1
ATOM 3221 O O . LEU B 2 47 ? 8.243 23.791 26.474 1.00 18.31 47 LEU B O 1
ATOM 3226 N N . ASN B 2 48 ? 9.065 25.247 24.975 1.00 18.68 48 ASN B N 1
ATOM 3227 C CA . ASN B 2 48 ? 9.173 26.248 26.033 1.00 20.15 48 ASN B CA 1
ATOM 3228 C C . ASN B 2 48 ? 7.818 26.657 26.616 1.00 20.72 48 ASN B C 1
ATOM 3229 O O . ASN B 2 48 ? 7.721 26.861 27.841 1.00 17.77 48 ASN B O 1
ATOM 3234 N N . PRO B 2 49 ? 6.751 26.797 25.824 1.00 20.60 49 PRO B N 1
ATOM 3235 C CA . PRO B 2 49 ? 5.455 27.092 26.462 1.00 20.99 49 PRO B CA 1
ATOM 3236 C C . PRO B 2 49 ? 4.990 26.010 27.421 1.00 21.53 49 PRO B C 1
ATOM 3237 O O . PRO B 2 49 ? 4.284 26.336 28.374 1.00 18.76 49 PRO B O 1
ATOM 3241 N N . ALA B 2 50 ? 5.381 24.743 27.220 1.00 20.10 50 ALA B N 1
ATOM 3242 C CA . ALA B 2 50 ? 5.001 23.710 28.178 1.00 19.50 50 ALA B CA 1
ATOM 3243 C C . ALA B 2 50 ? 5.812 23.842 29.462 1.00 19.91 50 ALA B C 1
ATOM 3244 O O . ALA B 2 50 ? 5.271 23.705 30.569 1.00 22.17 50 ALA B O 1
ATOM 3246 N N . LEU B 2 51 ? 7.111 24.130 29.333 1.00 18.05 51 LEU B N 1
ATOM 3247 C CA . LEU B 2 51 ? 7.936 24.326 30.519 1.00 20.65 51 LEU B CA 1
ATOM 3248 C C . LEU B 2 51 ? 7.490 25.544 31.308 1.00 20.53 51 LEU B C 1
ATOM 3249 O O . LEU B 2 51 ? 7.633 25.580 32.542 1.00 23.10 51 LEU B O 1
ATOM 3254 N N . ARG B 2 52 ? 6.956 26.553 30.627 1.00 17.27 52 ARG B N 1
ATOM 3255 C CA . ARG B 2 52 ? 6.494 27.760 31.297 1.00 19.30 52 ARG B CA 1
ATOM 3256 C C . ARG B 2 52 ? 5.072 27.644 31.803 1.00 20.17 52 ARG B C 1
ATOM 3257 O O . ARG B 2 52 ? 4.537 28.627 32.326 1.00 25.55 52 ARG B O 1
ATOM 3265 N N . GLY B 2 53 ? 4.458 26.468 31.681 1.00 23.77 53 GLY B N 1
ATOM 3266 C CA . GLY B 2 53 ? 3.136 26.247 32.251 1.00 23.71 53 GLY B CA 1
ATOM 3267 C C . GLY B 2 53 ? 1.975 26.791 31.445 1.00 23.69 53 GLY B C 1
ATOM 3268 O O . GLY B 2 53 ? 0.887 26.995 32.010 1.00 23.16 53 GLY B O 1
ATOM 3269 N N . GLN B 2 54 ? 2.170 27.049 30.147 1.00 20.90 54 GLN B N 1
ATOM 3270 C CA . GLN B 2 54 ? 1.084 27.464 29.268 1.00 23.50 54 GLN B CA 1
ATOM 3271 C C . GLN B 2 54 ? 0.382 26.277 28.618 1.00 20.65 54 GLN B C 1
ATOM 3272 O O . GLN B 2 54 ? -0.823 26.341 28.389 1.00 21.07 54 GLN B O 1
ATOM 3278 N N . THR B 2 55 ? 1.103 25.199 28.335 1.00 20.09 55 THR B N 1
ATOM 3279 C CA . THR B 2 55 ? 0.575 23.988 27.722 1.00 22.88 55 THR B CA 1
ATOM 3280 C C . THR B 2 55 ? 1.098 22.814 28.541 1.00 21.82 55 THR B C 1
ATOM 3281 O O . THR B 2 55 ? 2.018 22.981 29.342 1.00 19.85 55 THR B O 1
ATOM 3285 N N . PRO B 2 56 ? 0.504 21.622 28.408 1.00 20.91 56 PRO B N 1
ATOM 3286 C CA . PRO B 2 56 ? 0.944 20.512 29.263 1.00 23.63 56 PRO B CA 1
ATOM 3287 C C . PRO B 2 56 ? 2.301 19.974 28.852 1.00 20.18 56 PRO B C 1
ATOM 3288 O O . PRO B 2 56 ? 2.619 19.879 27.666 1.00 20.69 56 PRO B O 1
ATOM 3292 N N . LEU B 2 57 ? 3.078 19.554 29.846 1.00 21.20 57 LEU B N 1
ATOM 3293 C CA . LEU B 2 57 ? 4.374 18.929 29.593 1.00 19.96 57 LEU B CA 1
ATOM 3294 C C . LEU B 2 57 ? 4.137 17.429 29.419 1.00 28.72 57 LEU B C 1
ATOM 3295 O O . LEU B 2 57 ? 4.033 16.677 30.395 1.00 31.65 57 LEU B O 1
ATOM 3300 N N . THR B 2 58 ? 4.023 16.998 28.168 1.00 21.78 58 THR B N 1
ATOM 3301 C CA . THR B 2 58 ? 3.631 15.644 27.816 1.00 23.79 58 THR B CA 1
ATOM 3302 C C . THR B 2 58 ? 4.850 14.734 27.890 1.00 30.65 58 THR B C 1
ATOM 3303 O O . THR B 2 58 ? 5.969 15.212 28.025 1.00 25.23 58 THR B O 1
ATOM 3307 N N . PRO B 2 59 ? 4.667 13.410 27.806 1.00 26.90 59 PRO B N 1
ATOM 3308 C CA . PRO B 2 59 ? 5.846 12.519 27.822 1.00 26.56 59 PRO B CA 1
ATOM 3309 C C . PRO B 2 59 ? 6.885 12.851 26.765 1.00 26.15 59 PRO B C 1
ATOM 3310 O O . PRO B 2 59 ? 8.084 12.842 27.057 1.00 26.97 59 PRO B O 1
ATOM 3314 N N . GLU B 2 60 ? 6.453 13.154 25.540 1.00 25.52 60 GLU B N 1
ATOM 3315 C CA . GLU B 2 60 ? 7.415 13.456 24.483 1.00 24.63 60 GLU B CA 1
ATOM 3316 C C . GLU B 2 60 ? 8.179 14.735 24.799 1.00 31.24 60 GLU B C 1
ATOM 3317 O O . GLU B 2 60 ? 9.394 14.818 24.561 1.00 23.49 60 GLU B O 1
ATOM 3323 N N . LEU B 2 61 ? 7.496 15.725 25.392 1.00 22.70 61 LEU B N 1
ATOM 3324 C CA . LEU B 2 61 ? 8.147 16.995 25.717 1.00 21.31 61 LEU B CA 1
ATOM 3325 C C . LEU B 2 61 ? 9.074 16.845 26.922 1.00 20.76 61 LEU B C 1
ATOM 3326 O O . LEU B 2 61 ? 10.126 17.501 26.993 1.00 19.67 61 LEU B O 1
ATOM 3331 N N . GLU B 2 62 ? 8.683 16.003 27.887 1.00 21.72 62 GLU B N 1
ATOM 3332 C CA . GLU B 2 62 ? 9.569 15.681 29.007 1.00 27.47 62 GLU B CA 1
ATOM 3333 C C . GLU B 2 62 ? 10.873 15.076 28.507 1.00 27.38 62 GLU B C 1
ATOM 3334 O O . GLU B 2 62 ? 11.963 15.494 28.917 1.00 25.22 62 GLU B O 1
ATOM 3340 N N . ALA B 2 63 ? 10.780 14.117 27.577 1.00 26.65 63 ALA B N 1
ATOM 3341 C CA . ALA B 2 63 ? 11.986 13.512 27.017 1.00 23.33 63 ALA B CA 1
ATOM 3342 C C . ALA B 2 63 ? 12.813 14.543 26.258 1.00 21.68 63 ALA B C 1
ATOM 3343 O O . ALA B 2 63 ? 14.046 14.572 26.371 1.00 21.83 63 ALA B O 1
ATOM 3345 N N . PHE B 2 64 ? 12.140 15.397 25.481 1.00 24.09 64 PHE B N 1
ATOM 3346 C CA . PHE B 2 64 ? 12.803 16.486 24.767 1.00 21.17 64 PHE B CA 1
ATOM 3347 C C . PHE B 2 64 ? 13.616 17.349 25.738 1.00 23.35 64 PHE B C 1
ATOM 3348 O O . PHE B 2 64 ? 14.814 17.572 25.528 1.00 22.50 64 PHE B O 1
ATOM 3356 N N . THR B 2 65 ? 12.991 17.809 26.827 1.00 19.89 65 THR B N 1
ATOM 3357 C CA . THR B 2 65 ? 13.705 18.675 27.775 1.00 21.68 65 THR B CA 1
ATOM 3358 C C . THR B 2 65 ? 14.909 17.979 28.376 1.00 24.28 65 THR B C 1
ATOM 3359 O O . THR B 2 65 ? 15.967 18.597 28.555 1.00 24.85 65 THR B O 1
ATOM 3363 N N . GLY B 2 66 ? 14.744 16.709 28.744 1.00 22.19 66 GLY B N 1
ATOM 3364 C CA . GLY B 2 66 ? 15.828 15.971 29.366 1.00 25.13 66 GLY B CA 1
ATOM 3365 C C . GLY B 2 66 ? 17.030 15.843 28.460 1.00 22.44 66 GLY B C 1
ATOM 3366 O O . GLY B 2 66 ? 18.168 15.970 28.905 1.00 21.31 66 GLY B O 1
ATOM 3367 N N . HIS B 2 67 ? 16.792 15.627 27.172 1.00 19.82 67 HIS B N 1
ATOM 3368 C CA . HIS B 2 67 ? 17.883 15.567 26.204 1.00 18.02 67 HIS B CA 1
ATOM 3369 C C . HIS B 2 67 ? 18.583 16.905 26.055 1.00 20.72 67 HIS B C 1
ATOM 3370 O O . HIS B 2 67 ? 19.817 16.952 25.935 1.00 19.27 67 HIS B O 1
ATOM 3377 N N . VAL B 2 68 ? 17.823 18.007 26.043 1.00 18.04 68 VAL B N 1
ATOM 3378 C CA . VAL B 2 68 ? 18.453 19.326 25.930 1.00 19.18 68 VAL B CA 1
ATOM 3379 C C . VAL B 2 68 ? 19.339 19.587 27.139 1.00 19.39 68 VAL B C 1
ATOM 3380 O O . VAL B 2 68 ? 20.513 19.973 27.010 1.00 17.91 68 VAL B O 1
ATOM 3384 N N . THR B 2 69 ? 18.780 19.412 28.335 1.00 23.53 69 THR B N 1
ATOM 3385 C CA . THR B 2 69 ? 19.551 19.719 29.534 1.00 20.26 69 THR B CA 1
ATOM 3386 C C . THR B 2 69 ? 20.712 18.743 29.722 1.00 18.49 69 THR B C 1
ATOM 3387 O O . THR B 2 69 ? 21.782 19.147 30.191 1.00 22.76 69 THR B O 1
ATOM 3391 N N . ASP B 2 70 ? 20.534 17.457 29.375 1.00 20.85 70 ASP B N 1
ATOM 3392 C CA . ASP B 2 70 ? 21.675 16.534 29.462 1.00 24.55 70 ASP B CA 1
ATOM 3393 C C . ASP B 2 70 ? 22.800 16.996 28.551 1.00 26.05 70 ASP B C 1
ATOM 3394 O O . ASP B 2 70 ? 23.992 16.903 28.903 1.00 21.27 70 ASP B O 1
ATOM 3399 N N . GLY B 2 71 ? 22.442 17.505 27.374 1.00 18.63 71 GLY B N 1
ATOM 3400 C CA . GLY B 2 71 ? 23.461 17.985 26.451 1.00 20.57 71 GLY B CA 1
ATOM 3401 C C . GLY B 2 71 ? 24.141 19.249 26.944 1.00 20.62 71 GLY B C 1
ATOM 3402 O O . GLY B 2 71 ? 25.371 19.333 26.955 1.00 17.87 71 GLY B O 1
ATOM 3403 N N . LEU B 2 72 ? 23.353 20.259 27.327 1.00 20.05 72 LEU B N 1
ATOM 3404 C CA . LEU B 2 72 ? 23.938 21.480 27.879 1.00 21.24 72 LEU B CA 1
ATOM 3405 C C . LEU B 2 72 ? 24.875 21.158 29.035 1.00 20.36 72 LEU B C 1
ATOM 3406 O O . LEU B 2 72 ? 25.932 21.792 29.184 1.00 21.62 72 LEU B O 1
ATOM 3411 N N . ASN B 2 73 ? 24.527 20.153 29.839 1.00 18.34 73 ASN B N 1
ATOM 3412 C CA . ASN B 2 73 ? 25.342 19.847 31.012 1.00 17.60 73 ASN B CA 1
ATOM 3413 C C . ASN B 2 73 ? 26.747 19.415 30.613 1.00 21.77 73 ASN B C 1
ATOM 3414 O O . ASN B 2 73 ? 27.678 19.590 31.401 1.00 25.21 73 ASN B O 1
ATOM 3419 N N . LYS B 2 74 ? 26.920 18.889 29.396 1.00 21.77 74 LYS B N 1
ATOM 3420 C CA . LYS B 2 74 ? 28.233 18.462 28.922 1.00 22.43 74 LYS B CA 1
ATOM 3421 C C . LYS B 2 74 ? 29.109 19.631 28.482 1.00 19.45 74 LYS B C 1
ATOM 3422 O O . LYS B 2 74 ? 30.344 19.489 28.438 1.00 23.95 74 LYS B O 1
ATOM 3428 N N . LEU B 2 75 ? 28.508 20.763 28.114 1.00 17.69 75 LEU B N 1
ATOM 3429 C CA . LEU B 2 75 ? 29.242 21.846 27.456 1.00 19.04 75 LEU B CA 1
ATOM 3430 C C . LEU B 2 75 ? 29.974 22.714 28.483 1.00 19.47 75 LEU B C 1
ATOM 3431 O O . LEU B 2 75 ? 29.592 22.756 29.653 1.00 20.51 75 LEU B O 1
ATOM 3436 N N . PRO B 2 76 ? 31.027 23.427 28.065 1.00 19.60 76 PRO B N 1
ATOM 3437 C CA . PRO B 2 76 ? 31.777 24.273 29.011 1.00 23.42 76 PRO B CA 1
ATOM 3438 C C . PRO B 2 76 ? 31.017 25.540 29.386 1.00 18.21 76 PRO B C 1
ATOM 3439 O O . PRO B 2 76 ? 30.258 26.092 28.594 1.00 18.80 76 PRO B O 1
ATOM 3443 N N . ALA B 2 77 ? 31.250 26.002 30.617 1.00 21.86 77 ALA B N 1
ATOM 3444 C CA . ALA B 2 77 ? 30.522 27.159 31.134 1.00 22.35 77 ALA B CA 1
ATOM 3445 C C . ALA B 2 77 ? 30.821 28.388 30.296 1.00 21.28 77 ALA B C 1
ATOM 3446 O O . ALA B 2 77 ? 31.971 28.618 29.914 1.00 23.35 77 ALA B O 1
ATOM 3448 N N . TYR B 2 78 ? 29.787 29.173 29.990 1.00 21.08 78 TYR B N 1
ATOM 3449 C CA . TYR B 2 78 ? 29.986 30.545 29.508 1.00 22.51 78 TYR B CA 1
ATOM 3450 C C . TYR B 2 78 ? 29.923 31.462 30.721 1.00 21.56 78 TYR B C 1
ATOM 3451 O O . TYR B 2 78 ? 28.846 31.794 31.226 1.00 22.03 78 TYR B O 1
ATOM 3460 N N . ASN B 2 79 ? 31.073 31.863 31.192 1.00 18.73 79 ASN B N 1
ATOM 3461 C CA . ASN B 2 79 ? 31.196 32.669 32.387 1.00 18.44 79 ASN B CA 1
ATOM 3462 C C . ASN B 2 79 ? 31.382 34.106 31.924 1.00 28.39 79 ASN B C 1
ATOM 3463 O O . ASN B 2 79 ? 32.466 34.488 31.476 1.00 23.22 79 ASN B O 1
ATOM 3468 N N . GLY B 2 80 ? 30.313 34.899 31.990 1.00 22.02 80 GLY B N 1
ATOM 3469 C CA . GLY B 2 80 ? 30.407 36.245 31.462 1.00 19.43 80 GLY B CA 1
ATOM 3470 C C . GLY B 2 80 ? 29.121 37.038 31.529 1.00 29.45 80 GLY B C 1
ATOM 3471 O O . GLY B 2 80 ? 28.381 36.949 32.509 1.00 32.02 80 GLY B O 1
ATOM 3472 N N . GLU B 2 81 ? 28.865 37.846 30.507 1.00 17.12 81 GLU B N 1
ATOM 3473 C CA . GLU B 2 81 ? 27.660 38.659 30.444 1.00 16.83 81 GLU B CA 1
ATOM 3474 C C . GLU B 2 81 ? 27.043 38.422 29.078 1.00 17.74 81 GLU B C 1
ATOM 3475 O O . GLU B 2 81 ? 27.762 38.453 28.080 1.00 17.84 81 GLU B O 1
ATOM 3481 N N . THR B 2 82 ? 25.735 38.161 29.037 1.00 15.20 82 THR B N 1
ATOM 3482 C CA . THR B 2 82 ? 25.027 38.060 27.778 1.00 16.33 82 THR B CA 1
ATOM 3483 C C . THR B 2 82 ? 23.756 38.878 27.892 1.00 18.07 82 THR B C 1
ATOM 3484 O O . THR B 2 82 ? 23.454 39.441 28.946 1.00 19.97 82 THR B O 1
ATOM 3488 N N . TYR B 2 83 ? 22.995 38.921 26.797 1.00 15.95 83 TYR B N 1
ATOM 3489 C CA . TYR B 2 83 ? 21.916 39.895 26.712 1.00 17.51 83 TYR B CA 1
ATOM 3490 C C . TYR B 2 83 ? 20.673 39.298 26.086 1.00 17.12 83 TYR B C 1
ATOM 3491 O O . TYR B 2 83 ? 20.738 38.491 25.159 1.00 19.37 83 TYR B O 1
ATOM 3500 N N . ARG B 2 84 ? 19.527 39.778 26.552 1.00 19.54 84 ARG B N 1
ATOM 3501 C CA . ARG B 2 84 ? 18.241 39.377 25.999 1.00 18.32 84 ARG B CA 1
ATOM 3502 C C . ARG B 2 84 ? 17.456 40.648 25.754 1.00 19.01 84 ARG B C 1
ATOM 3503 O O . ARG B 2 84 ? 17.205 41.401 26.697 1.00 18.44 84 ARG B O 1
ATOM 3511 N N . GLY B 2 85 ? 17.111 40.909 24.495 1.00 21.26 85 GLY B N 1
ATOM 3512 C CA . GLY B 2 85 ? 16.252 42.018 24.147 1.00 23.95 85 GLY B CA 1
ATOM 3513 C C . GLY B 2 85 ? 14.828 41.525 24.023 1.00 22.15 85 GLY B C 1
ATOM 3514 O O . GLY B 2 85 ? 14.543 40.608 23.250 1.00 25.82 85 GLY B O 1
ATOM 3515 N N . THR B 2 86 ? 13.926 42.129 24.787 1.00 20.49 86 THR B N 1
ATOM 3516 C CA . THR B 2 86 ? 12.589 41.567 24.880 1.00 19.83 86 THR B CA 1
ATOM 3517 C C . THR B 2 86 ? 11.640 42.680 25.292 1.00 23.63 86 THR B C 1
ATOM 3518 O O . THR B 2 86 ? 12.057 43.817 25.526 1.00 27.06 86 THR B O 1
ATOM 3522 N N . THR B 2 87 ? 10.358 42.349 25.355 1.00 26.20 87 THR B N 1
ATOM 3523 C CA . THR B 2 87 ? 9.325 43.284 25.787 1.00 23.86 87 THR B CA 1
ATOM 3524 C C . THR B 2 87 ? 8.442 42.574 26.801 1.00 28.33 87 THR B C 1
ATOM 3525 O O . THR B 2 87 ? 7.790 41.578 26.474 1.00 28.15 87 THR B O 1
ATOM 3529 N N . LEU B 2 88 ? 8.441 43.070 28.037 1.00 30.19 88 LEU B N 1
ATOM 3530 C CA . LEU B 2 88 ? 7.691 42.416 29.098 1.00 22.88 88 LEU B CA 1
ATOM 3531 C C . LEU B 2 88 ? 6.364 43.116 29.346 1.00 24.27 88 LEU B C 1
ATOM 3532 O O . LEU B 2 88 ? 6.277 44.344 29.262 1.00 27.01 88 LEU B O 1
ATOM 3537 N N . PRO B 2 89 ? 5.313 42.387 29.699 1.00 26.31 89 PRO B N 1
ATOM 3538 C CA . PRO B 2 89 ? 4.082 43.067 30.112 1.00 31.82 89 PRO B CA 1
ATOM 3539 C C . PRO B 2 89 ? 4.368 43.975 31.298 1.00 27.28 89 PRO B C 1
ATOM 3540 O O . PRO B 2 89 ? 5.262 43.713 32.106 1.00 26.19 89 PRO B O 1
ATOM 3544 N N . ALA B 2 90 ? 3.600 45.065 31.385 1.00 29.06 90 ALA B N 1
ATOM 3545 C CA . ALA B 2 90 ? 3.837 46.065 32.422 1.00 35.33 90 ALA B CA 1
ATOM 3546 C C . ALA B 2 90 ? 3.890 45.441 33.810 1.00 33.93 90 ALA B C 1
ATOM 3547 O O . ALA B 2 90 ? 4.748 45.795 34.619 1.00 30.82 90 ALA B O 1
ATOM 3549 N N . HIS B 2 91 ? 2.981 44.510 34.114 1.00 33.27 91 HIS B N 1
ATOM 3550 C CA . HIS B 2 91 ? 2.958 43.976 35.469 1.00 32.53 91 HIS B CA 1
ATOM 3551 C C . HIS B 2 91 ? 4.160 43.084 35.737 1.00 35.40 91 HIS B C 1
ATOM 3552 O O . HIS B 2 91 ? 4.590 42.975 36.890 1.00 35.53 91 HIS B O 1
ATOM 3559 N N . ILE B 2 92 ? 4.736 42.480 34.691 1.00 35.57 92 ILE B N 1
ATOM 3560 C CA . ILE B 2 92 ? 5.961 41.693 34.856 1.00 28.12 92 ILE B CA 1
ATOM 3561 C C . ILE B 2 92 ? 7.165 42.612 35.048 1.00 24.38 92 ILE B C 1
ATOM 3562 O O . ILE B 2 92 ? 8.014 42.380 35.925 1.00 27.61 92 ILE B O 1
ATOM 3567 N N . LEU B 2 93 ? 7.265 43.672 34.238 1.00 24.00 93 LEU B N 1
ATOM 3568 C CA . LEU B 2 93 ? 8.399 44.590 34.404 1.00 24.89 93 LEU B CA 1
ATOM 3569 C C . LEU B 2 93 ? 8.392 45.197 35.796 1.00 27.57 93 LEU B C 1
ATOM 3570 O O . LEU B 2 93 ? 9.449 45.402 36.399 1.00 27.58 93 LEU B O 1
ATOM 3575 N N . GLU B 2 94 ? 7.197 45.470 36.327 1.00 31.45 94 GLU B N 1
ATOM 3576 C CA . GLU B 2 94 ? 7.059 46.018 37.674 1.00 29.77 94 GLU B CA 1
ATOM 3577 C C . GLU B 2 94 ? 7.619 45.069 38.731 1.00 33.86 94 GLU B C 1
ATOM 3578 O O . GLU B 2 94 ? 8.047 45.508 39.804 1.00 34.21 94 GLU B O 1
ATOM 3584 N N . GLN B 2 95 ? 7.662 43.772 38.443 1.00 33.46 95 GLN B N 1
ATOM 3585 C CA . GLN B 2 95 ? 8.265 42.846 39.392 1.00 36.56 95 GLN B CA 1
ATOM 3586 C C . GLN B 2 95 ? 9.782 42.780 39.282 1.00 32.17 95 GLN B C 1
ATOM 3587 O O . GLN B 2 95 ? 10.424 42.126 40.112 1.00 31.41 95 GLN B O 1
ATOM 3593 N N . ASN B 2 96 ? 10.370 43.442 38.293 1.00 23.92 96 ASN B N 1
ATOM 3594 C CA . ASN B 2 96 ? 11.818 43.447 38.120 1.00 19.81 96 ASN B CA 1
ATOM 3595 C C . ASN B 2 96 ? 12.433 4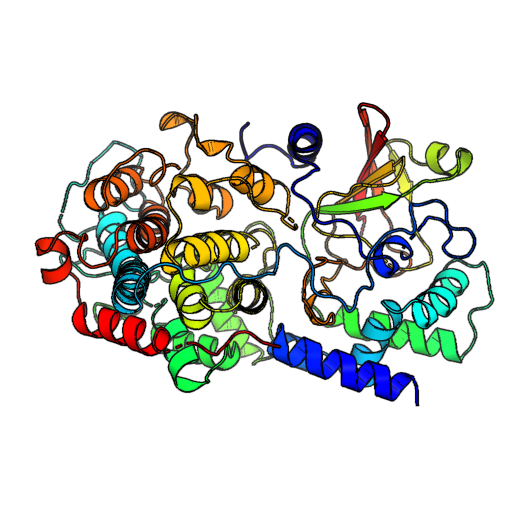4.662 38.816 1.00 24.02 96 ASN B C 1
ATOM 3596 O O . ASN B 2 96 ? 13.060 45.505 38.200 1.00 24.63 96 ASN B O 1
ATOM 3601 N N . GLN B 2 97 ? 12.221 44.755 40.127 1.00 26.59 97 GLN B N 1
ATOM 3602 C CA . GLN B 2 97 ? 12.844 45.815 40.908 1.00 24.46 97 GLN B CA 1
ATOM 3603 C C . GLN B 2 97 ? 14.192 45.348 41.447 1.00 23.42 97 GLN B C 1
ATOM 3604 O O . GLN B 2 97 ? 14.395 44.160 41.708 1.00 23.77 97 GLN B O 1
ATOM 3610 N N . ILE B 2 98 ? 15.102 46.307 41.659 1.00 19.55 98 ILE B N 1
ATOM 3611 C CA . ILE B 2 98 ? 16.380 45.960 42.278 1.00 22.95 98 ILE B CA 1
ATOM 3612 C C . ILE B 2 98 ? 16.120 45.253 43.588 1.00 17.18 98 ILE B C 1
ATOM 3613 O O . ILE B 2 98 ? 15.298 45.698 44.404 1.00 18.77 98 ILE B O 1
ATOM 3618 N N . GLY B 2 99 ? 16.844 44.148 43.809 1.00 17.73 99 GLY B N 1
ATOM 3619 C CA . GLY B 2 99 ? 16.605 43.292 44.943 1.00 18.22 99 GLY B CA 1
ATOM 3620 C C . GLY B 2 99 ? 15.611 42.171 44.697 1.00 23.03 99 GLY B C 1
ATOM 3621 O O . GLY B 2 99 ? 15.533 41.239 45.503 1.00 26.10 99 GLY B O 1
ATOM 3622 N N . GLY B 2 100 ? 14.830 42.241 43.624 1.00 26.16 100 GLY B N 1
ATOM 3623 C CA . GLY B 2 100 ? 13.882 41.180 43.355 1.00 29.08 100 GLY B CA 1
ATOM 3624 C C . GLY B 2 100 ? 14.578 39.955 42.796 1.00 21.67 100 GLY B C 1
ATOM 3625 O O . GLY B 2 100 ? 15.731 40.031 42.362 1.00 21.02 100 GLY B O 1
ATOM 3626 N N . THR B 2 101 ? 13.870 38.833 42.844 1.00 32.20 101 THR B N 1
ATOM 3627 C CA . THR B 2 101 ? 14.300 37.554 42.282 1.00 30.94 101 THR B CA 1
ATOM 3628 C C . THR B 2 101 ? 13.466 37.212 41.050 1.00 35.57 101 THR B C 1
ATOM 3629 O O . THR B 2 101 ? 12.271 37.520 40.995 1.00 39.82 101 THR B O 1
ATOM 3633 N N . VAL B 2 102 ? 14.089 36.563 40.059 1.00 29.00 102 VAL B N 1
ATOM 3634 C CA . VAL B 2 102 ? 13.413 36.128 38.840 1.00 28.11 102 VAL B CA 1
ATOM 3635 C C . VAL B 2 102 ? 13.798 34.678 38.561 1.00 28.19 102 VAL B C 1
ATOM 3636 O O . VAL B 2 102 ? 14.953 34.288 38.769 1.00 30.32 102 VAL B O 1
ATOM 3640 N N . SER B 2 103 ? 12.850 33.887 38.049 1.00 26.97 103 SER B N 1
ATOM 3641 C CA . SER B 2 103 ? 13.187 32.526 37.622 1.00 26.16 103 SER B CA 1
ATOM 3642 C C . SER B 2 103 ? 12.161 32.026 36.607 1.00 28.12 103 SER B C 1
ATOM 3643 O O . SER B 2 103 ? 10.987 31.851 36.959 1.00 37.01 103 SER B O 1
ATOM 3646 N N . ASP B 2 104 ? 12.636 31.771 35.387 1.00 28.60 104 ASP B N 1
ATOM 3647 C CA . ASP B 2 104 ? 11.876 31.306 34.223 1.00 24.24 104 ASP B CA 1
ATOM 3648 C C . ASP B 2 104 ? 11.728 29.787 34.311 1.00 28.50 104 ASP B C 1
ATOM 3649 O O . ASP B 2 104 ? 12.721 29.076 34.499 1.00 29.08 104 ASP B O 1
ATOM 3654 N N . GLY B 2 105 ? 10.489 29.282 34.232 1.00 28.34 105 GLY B N 1
ATOM 3655 C CA . GLY B 2 105 ? 10.322 27.836 34.144 1.00 26.63 105 GLY B CA 1
ATOM 3656 C C . GLY B 2 105 ? 10.823 27.229 32.844 1.00 24.05 105 GLY B C 1
ATOM 3657 O O . GLY B 2 105 ? 11.064 26.017 32.775 1.00 21.37 105 GLY B O 1
ATOM 3658 N N . GLY B 2 106 ? 10.977 28.038 31.803 1.00 21.07 106 GLY B N 1
ATOM 3659 C CA . GLY B 2 106 ? 11.506 27.565 30.544 1.00 23.21 106 GLY B CA 1
ATOM 3660 C C . GLY B 2 106 ? 12.999 27.878 30.437 1.00 20.10 106 GLY B C 1
ATOM 3661 O O . GLY B 2 106 ? 13.606 28.472 31.327 1.00 19.98 106 GLY B O 1
ATOM 3662 N N . PHE B 2 107 ? 13.578 27.436 29.318 1.00 20.14 107 PHE B N 1
ATOM 3663 C CA . PHE B 2 107 ? 14.915 27.886 28.923 1.00 17.98 107 PHE B CA 1
ATOM 3664 C C . PHE B 2 107 ? 14.916 29.384 28.641 1.00 24.30 107 PHE B C 1
ATOM 3665 O O . PHE B 2 107 ? 13.961 29.933 28.090 1.00 23.62 107 PHE B O 1
ATOM 3681 N N . SER B 2 109 ? 16.858 31.989 26.400 1.00 17.79 109 SER B N 1
ATOM 3682 C CA . SER B 2 109 ? 17.856 32.332 25.394 1.00 21.36 109 SER B CA 1
ATOM 3683 C C . SER B 2 109 ? 18.436 33.715 25.650 1.00 21.41 109 SER B C 1
ATOM 3684 O O . SER B 2 109 ? 17.704 34.684 25.894 1.00 18.95 109 SER B O 1
ATOM 3687 N N . THR B 2 110 ? 19.767 33.820 25.552 1.00 17.96 110 THR B N 1
ATOM 3688 C CA . THR B 2 110 ? 20.458 35.103 25.553 1.00 18.77 110 THR B CA 1
ATOM 3689 C C . THR B 2 110 ? 21.472 35.042 24.425 1.00 18.35 110 THR B C 1
ATOM 3690 O O . THR B 2 110 ? 21.667 33.983 23.824 1.00 17.23 110 THR B O 1
ATOM 3694 N N . SER B 2 111 ? 22.138 36.161 24.144 1.00 18.79 111 SER B N 1
ATOM 3695 C CA . SER B 2 111 ? 23.212 36.149 23.149 1.00 18.06 111 SER B CA 1
ATOM 3696 C C . SER B 2 111 ? 24.345 37.041 23.630 1.00 20.99 111 SER B C 1
ATOM 3697 O O . SER B 2 111 ? 24.114 38.066 24.269 1.00 20.37 111 SER B O 1
ATOM 3700 N N . ALA B 2 112 ? 25.586 36.665 23.299 1.00 16.17 112 ALA B N 1
ATOM 3701 C CA . ALA B 2 112 ? 26.690 37.537 23.689 1.00 13.41 112 ALA B CA 1
ATOM 3702 C C . ALA B 2 112 ? 26.604 38.912 23.031 1.00 18.92 112 ALA B C 1
ATOM 3703 O O . ALA B 2 112 ? 27.167 39.874 23.567 1.00 18.31 112 ALA B O 1
ATOM 3705 N N . LYS B 2 113 ? 25.876 39.043 21.917 1.00 18.37 113 LYS B N 1
ATOM 3706 C CA . LYS B 2 113 ? 25.841 40.297 21.182 1.00 15.89 113 LYS B CA 1
ATOM 3707 C C . LYS B 2 113 ? 24.893 41.305 21.825 1.00 16.84 113 LYS B C 1
ATOM 3708 O O . LYS B 2 113 ? 23.918 40.964 22.503 1.00 19.04 113 LYS B O 1
ATOM 3714 N N . THR B 2 114 ? 25.174 42.563 21.555 1.00 21.96 114 THR B N 1
ATOM 3715 C CA . THR B 2 114 ? 24.338 43.619 22.088 1.00 28.19 114 THR B CA 1
ATOM 3716 C C . THR B 2 114 ? 22.963 43.569 21.423 1.00 26.81 114 THR B C 1
ATOM 3717 O O . THR B 2 114 ? 22.877 43.462 20.187 1.00 23.57 114 THR B O 1
ATOM 3721 N N . PRO B 2 115 ? 21.873 43.611 22.190 1.00 27.60 115 PRO B N 1
ATOM 3722 C CA . PRO B 2 115 ? 20.544 43.442 21.593 1.00 22.33 115 PRO B CA 1
ATOM 3723 C C . PRO B 2 115 ? 20.099 44.691 20.842 1.00 32.50 115 PRO B C 1
ATOM 3724 O O . PRO B 2 115 ? 20.572 45.804 21.072 1.00 30.83 115 PRO B O 1
ATOM 3728 N N . PHE B 2 116 ? 19.160 44.495 19.927 1.00 39.15 116 PHE B N 1
ATOM 3729 C CA . PHE B 2 116 ? 18.621 45.607 19.158 1.00 42.66 116 PHE B CA 1
ATOM 3730 C C . PHE B 2 116 ? 17.170 45.915 19.496 1.00 40.47 116 PHE B C 1
ATOM 3731 O O . PHE B 2 116 ? 16.829 47.067 19.780 1.00 44.18 116 PHE B O 1
ATOM 3739 N N . ASP B 2 117 ? 16.306 44.909 19.512 1.00 32.46 117 ASP B N 1
ATOM 3740 C CA . ASP B 2 117 ? 14.883 45.125 19.695 1.00 36.17 117 ASP B CA 1
ATOM 3741 C C . ASP B 2 117 ? 14.455 44.862 21.129 1.00 32.25 117 ASP B C 1
ATOM 3742 O O . ASP B 2 117 ? 15.178 44.266 21.928 1.00 37.26 117 ASP B O 1
ATOM 3747 N N . GLY B 2 118 ? 13.249 45.319 21.440 1.00 32.06 118 GLY B N 1
ATOM 3748 C CA . GLY B 2 118 ? 12.686 45.124 22.758 1.00 33.91 118 GLY B CA 1
ATOM 3749 C C . GLY B 2 118 ? 12.716 46.387 23.591 1.00 33.62 118 GLY B C 1
ATOM 3750 O O . GLY B 2 118 ? 13.682 47.153 23.536 1.00 31.61 118 GLY B O 1
ATOM 3751 N N . ASP B 2 119 ? 11.652 46.615 24.362 1.00 31.54 119 ASP B N 1
ATOM 3752 C CA . ASP B 2 119 ? 11.610 47.741 25.277 1.00 27.56 119 ASP B CA 1
ATOM 3753 C C . ASP B 2 119 ? 12.439 47.488 26.526 1.00 24.57 119 ASP B C 1
ATOM 3754 O O . ASP B 2 119 ? 12.591 48.396 27.347 1.00 26.76 119 ASP B O 1
ATOM 3759 N N . VAL B 2 120 ? 12.933 46.268 26.691 1.00 21.75 120 VAL B N 1
ATOM 3760 C CA . VAL B 2 120 ? 13.735 45.864 27.833 1.00 23.31 120 VAL B CA 1
ATOM 3761 C C . VAL B 2 120 ? 15.010 45.218 27.298 1.00 23.65 120 VAL B C 1
ATOM 3762 O O . VAL B 2 120 ? 14.956 44.360 26.406 1.00 25.33 120 VAL B O 1
ATOM 3766 N N . SER B 2 121 ? 16.150 45.610 27.850 1.00 19.44 121 SER B N 1
ATOM 3767 C CA . SER B 2 121 ? 17.418 44.946 27.571 1.00 22.44 121 SER B CA 1
ATOM 3768 C C . SER B 2 121 ? 17.921 44.319 28.866 1.00 23.12 121 SER B C 1
ATOM 3769 O O . SER B 2 121 ? 18.271 45.038 29.806 1.00 24.15 121 SER B O 1
ATOM 3772 N N . ILE B 2 122 ? 17.970 42.990 28.914 1.00 18.11 122 ILE B N 1
ATOM 3773 C CA . ILE B 2 122 ? 18.404 42.274 30.108 1.00 20.96 122 ILE B CA 1
ATOM 3774 C C . ILE B 2 122 ? 19.862 41.871 29.935 1.00 20.38 122 ILE B C 1
ATOM 3775 O O . ILE B 2 122 ? 20.192 41.083 29.039 1.00 21.25 122 ILE B O 1
ATOM 3780 N N . SER B 2 123 ? 20.725 42.385 30.808 1.00 16.84 123 SER B N 1
ATOM 3781 C CA . SER B 2 123 ? 22.094 41.882 30.951 1.00 19.42 123 SER B CA 1
ATOM 3782 C C . SER B 2 123 ? 22.081 40.753 31.964 1.00 23.84 123 SER B C 1
ATOM 3783 O O . SER B 2 123 ? 21.491 40.886 33.044 1.00 19.76 123 SER B O 1
ATOM 3786 N N . VAL B 2 124 ? 22.743 39.660 31.623 1.00 18.13 124 VAL B N 1
ATOM 3787 C CA . VAL B 2 124 ? 22.696 38.433 32.402 1.00 15.52 124 VAL B CA 1
ATOM 3788 C C . VAL B 2 124 ? 24.120 38.011 32.699 1.00 19.13 124 VAL B C 1
ATOM 3789 O O . VAL B 2 124 ? 24.909 37.791 31.772 1.00 20.34 124 VAL B O 1
ATOM 3793 N N . ARG B 2 125 ? 24.445 37.898 33.985 1.00 16.11 125 ARG B N 1
ATOM 3794 C CA . ARG B 2 125 ? 25.734 37.448 34.471 1.00 18.95 125 ARG B CA 1
ATOM 3795 C C . ARG B 2 125 ? 25.547 36.116 35.163 1.00 25.11 125 ARG B C 1
ATOM 3796 O O . ARG B 2 125 ? 24.734 36.007 36.076 1.00 22.11 125 ARG B O 1
ATOM 3804 N N . GLY B 2 126 ? 26.328 35.123 34.778 1.00 19.63 126 GLY B N 1
ATOM 3805 C CA . GLY B 2 126 ? 26.114 33.819 35.361 1.00 20.24 126 GLY B CA 1
ATOM 3806 C C . GLY B 2 126 ? 27.195 32.894 34.885 1.00 27.87 126 GLY B C 1
ATOM 3807 O O . GLY B 2 126 ? 28.156 33.327 34.239 1.00 28.48 126 GLY B O 1
ATOM 3808 N N . ASN B 2 127 ? 27.035 31.609 35.199 1.00 21.41 127 ASN B N 1
ATOM 3809 C CA . ASN B 2 127 ? 27.895 30.647 34.516 1.00 27.30 127 ASN B CA 1
ATOM 3810 C C . ASN B 2 127 ? 27.199 29.316 34.238 1.00 21.12 127 ASN B C 1
ATOM 3811 O O . ASN B 2 127 ? 27.867 28.387 33.771 1.00 23.68 127 ASN B O 1
ATOM 3816 N N . SER B 2 128 ? 25.874 29.206 34.438 1.00 19.57 128 SER B N 1
ATOM 3817 C CA . SER B 2 128 ? 25.129 28.027 33.995 1.00 21.32 128 SER B CA 1
ATOM 3818 C C . SER B 2 128 ? 24.726 28.106 32.533 1.00 17.44 128 SER B C 1
ATOM 3819 O O . SER B 2 128 ? 24.264 27.107 31.976 1.00 21.60 128 SER B O 1
ATOM 3822 N N . GLY B 2 129 ? 24.897 29.254 31.881 1.00 16.58 129 GLY B N 1
ATOM 3823 C CA . GLY B 2 129 ? 24.571 29.347 30.473 1.00 14.40 129 GLY B CA 1
ATOM 3824 C C . GLY B 2 129 ? 25.629 28.682 29.610 1.00 19.98 129 GLY B C 1
ATOM 3825 O O . GLY B 2 129 ? 26.815 28.723 29.910 1.00 16.57 129 GLY B O 1
ATOM 3826 N N . LYS B 2 130 ? 25.189 28.078 28.496 1.00 15.64 130 LYS B N 1
ATOM 3827 C CA . LYS B 2 130 ? 26.107 27.402 27.576 1.00 15.74 130 LYS B CA 1
ATOM 3828 C C . LYS B 2 130 ? 25.958 27.953 26.171 1.00 14.38 130 LYS B C 1
ATOM 3829 O O . LYS B 2 130 ? 24.840 28.118 25.669 1.00 17.26 130 LYS B O 1
ATOM 3835 N N . GLN B 2 131 ? 27.108 28.196 25.520 1.00 17.17 131 GLN B N 1
ATOM 3836 C CA . GLN B 2 131 ? 27.125 28.680 24.144 1.00 14.19 131 GLN B CA 1
ATOM 3837 C C . GLN B 2 131 ? 26.771 27.539 23.193 1.00 17.17 131 GLN B C 1
ATOM 3838 O O . GLN B 2 131 ? 27.370 26.458 23.245 1.00 19.52 131 GLN B O 1
ATOM 3844 N N . ILE B 2 132 ? 25.809 27.777 22.299 1.00 14.89 132 ILE B N 1
ATOM 3845 C CA . ILE B 2 132 ? 25.367 26.718 21.401 1.00 15.98 132 ILE B CA 1
ATOM 3846 C C . ILE B 2 132 ? 25.491 27.118 19.931 1.00 20.22 132 ILE B C 1
ATOM 3847 O O . ILE B 2 132 ? 24.986 26.408 19.048 1.00 15.78 132 ILE B O 1
ATOM 3852 N N . ASP B 2 133 ? 26.218 28.206 19.644 1.00 17.88 133 ASP B N 1
ATOM 3853 C CA . ASP B 2 133 ? 26.326 28.697 18.276 1.00 18.04 133 ASP B CA 1
ATOM 3854 C C . ASP B 2 133 ? 26.950 27.661 17.344 1.00 18.40 133 ASP B C 1
ATOM 3855 O O . ASP B 2 133 ? 26.645 27.648 16.146 1.00 16.28 133 ASP B O 1
ATOM 3860 N N . PHE B 2 134 ? 27.832 26.797 17.863 1.00 16.19 134 PHE B N 1
ATOM 3861 C CA . PHE B 2 134 ? 28.465 25.800 16.993 1.00 19.66 134 PHE B CA 1
ATOM 3862 C C . PHE B 2 134 ? 27.454 24.839 16.353 1.00 19.92 134 PHE B C 1
ATOM 3863 O O . PHE B 2 134 ? 27.807 24.162 15.380 1.00 17.04 134 PHE B O 1
ATOM 3871 N N . LEU B 2 135 ? 26.213 24.762 16.865 1.00 16.98 135 LEU B N 1
ATOM 3872 C CA . LEU B 2 135 ? 25.182 23.916 16.273 1.00 16.64 135 LEU B CA 1
ATOM 3873 C C . LEU B 2 135 ? 24.413 24.588 15.137 1.00 16.90 135 LEU B C 1
ATOM 3874 O O . LEU B 2 135 ? 23.605 23.910 14.502 1.00 17.95 135 LEU B O 1
ATOM 3879 N N . SER B 2 136 ? 24.575 25.903 14.936 1.00 16.04 136 SER B N 1
ATOM 3880 C CA . SER B 2 136 ? 23.965 26.611 13.812 1.00 16.14 136 SER B CA 1
ATOM 3881 C C . SER B 2 136 ? 24.842 26.461 12.581 1.00 16.61 136 SER B C 1
ATOM 3882 O O . SER B 2 136 ? 26.006 26.075 12.672 1.00 19.31 136 SER B O 1
ATOM 3885 N N . LYS B 2 137 ? 24.266 26.752 11.411 1.00 18.82 137 LYS B N 1
ATOM 3886 C CA . LYS B 2 137 ? 25.044 26.639 10.187 1.00 14.27 137 LYS B CA 1
ATOM 3887 C C . LYS B 2 137 ? 26.209 27.640 10.147 1.00 15.48 137 LYS B C 1
ATOM 3888 O O . LYS B 2 137 ? 27.341 27.284 9.760 1.00 17.75 137 LYS B O 1
ATOM 3894 N N . TYR B 2 138 ? 25.969 28.901 10.522 1.00 17.55 138 TYR B N 1
ATOM 3895 C CA . TYR B 2 138 ? 27.006 29.921 10.333 1.00 14.68 138 TYR B CA 1
ATOM 3896 C C . TYR B 2 138 ? 27.702 30.343 11.620 1.00 15.91 138 TYR B C 1
ATOM 3897 O O . TYR B 2 138 ? 28.584 31.204 11.554 1.00 16.73 138 TYR B O 1
ATOM 3906 N N . LYS B 2 139 ? 27.350 29.744 12.761 1.00 16.70 139 LYS B N 1
ATOM 3907 C CA . LYS B 2 139 ? 28.010 30.030 14.050 1.00 17.21 139 LYS B CA 1
ATOM 3908 C C . LYS B 2 139 ? 27.971 31.526 14.349 1.00 21.10 139 LYS B C 1
ATOM 3909 O O . LYS B 2 139 ? 28.922 32.087 14.894 1.00 18.23 139 LYS B O 1
ATOM 3915 N N . ASN B 2 140 ? 26.866 32.197 13.971 1.00 16.05 140 ASN B N 1
ATOM 3916 C CA . ASN B 2 140 ? 26.883 33.658 13.895 1.00 14.66 140 ASN B CA 1
ATOM 3917 C C . ASN B 2 140 ? 26.115 34.383 14.991 1.00 19.13 140 ASN B C 1
ATOM 3918 O O . ASN B 2 140 ? 26.289 35.599 15.132 1.00 18.63 140 ASN B O 1
ATOM 3923 N N . GLU B 2 141 ? 25.253 33.706 15.747 1.00 14.98 141 GLU B N 1
ATOM 3924 C CA . GLU B 2 141 ? 24.353 34.439 16.648 1.00 18.14 141 GLU B CA 1
ATOM 3925 C C . GLU B 2 141 ? 24.767 34.437 18.116 1.00 19.53 141 GLU B C 1
ATOM 3926 O O . GLU B 2 141 ? 24.082 35.070 18.923 1.00 18.10 141 GLU B O 1
ATOM 3932 N N . ALA B 2 142 ? 25.839 33.731 18.483 1.00 15.59 142 ALA B N 1
ATOM 3933 C CA . ALA B 2 142 ? 26.392 33.759 19.839 1.00 16.48 142 ALA B CA 1
ATOM 3934 C C . ALA B 2 142 ? 25.346 33.481 20.916 1.00 16.49 142 ALA B C 1
ATOM 3935 O O . ALA B 2 142 ? 25.385 34.069 22.009 1.00 17.38 142 ALA B O 1
ATOM 3937 N N . GLU B 2 143 ? 24.422 32.562 20.628 1.00 17.21 143 GLU B N 1
ATOM 3938 C CA . GLU B 2 143 ? 23.380 32.230 21.604 1.00 12.12 143 GLU B CA 1
ATOM 3939 C C . GLU B 2 143 ? 23.976 31.496 22.798 1.00 17.80 143 GLU B C 1
ATOM 3940 O O . GLU B 2 143 ? 24.705 30.507 22.646 1.00 16.86 143 GLU B O 1
ATOM 3946 N N . VAL B 2 144 ? 23.624 31.962 23.991 1.00 15.65 144 VAL B N 1
ATOM 3947 C CA . VAL B 2 144 ? 24.037 31.355 25.246 1.00 15.81 144 VAL B CA 1
ATOM 3948 C C . VAL B 2 144 ? 22.754 30.985 25.977 1.00 17.12 144 VAL B C 1
ATOM 3949 O O . VAL B 2 144 ? 21.912 31.856 26.246 1.00 19.46 144 VAL B O 1
ATOM 3953 N N . LEU B 2 145 ? 22.582 29.701 26.259 1.00 16.23 145 LEU B N 1
ATOM 3954 C CA . LEU B 2 145 ? 21.287 29.160 26.684 1.00 13.56 145 LEU B CA 1
ATOM 3955 C C . LEU B 2 145 ? 21.308 28.815 28.173 1.00 19.08 145 LEU B C 1
ATOM 3956 O O . LEU B 2 145 ? 22.145 28.026 28.613 1.00 19.72 145 LEU B O 1
ATOM 3961 N N . TYR B 2 146 ? 20.360 29.385 28.944 1.00 16.86 146 TYR B N 1
ATOM 3962 C CA . TYR B 2 146 ? 20.231 29.099 30.370 1.00 17.48 146 TYR B CA 1
ATOM 3963 C C . TYR B 2 146 ? 19.147 28.054 30.588 1.00 18.90 146 TYR B C 1
ATOM 3964 O O . TYR B 2 146 ? 18.084 28.130 29.968 1.00 23.01 146 TYR B O 1
ATOM 3973 N N . PRO B 2 147 ? 19.381 27.058 31.433 1.00 23.12 147 PRO B N 1
ATOM 3974 C CA . PRO B 2 147 ? 18.412 25.973 31.581 1.00 22.85 147 PRO B CA 1
ATOM 3975 C C . PRO B 2 147 ? 17.226 26.401 32.427 1.00 19.39 147 PRO B C 1
ATOM 3976 O O . PRO B 2 147 ? 17.263 27.443 33.101 1.00 20.16 147 PRO B O 1
ATOM 3980 N N . PRO B 2 148 ? 16.146 25.613 32.415 1.00 20.82 148 PRO B N 1
ATOM 3981 C CA . PRO B 2 148 ? 14.958 25.981 33.182 1.00 24.18 148 PRO B CA 1
ATOM 3982 C C . PRO B 2 148 ? 15.284 26.177 34.652 1.00 26.27 148 PRO B C 1
ATOM 3983 O O . PRO B 2 148 ? 16.159 25.507 35.213 1.00 26.19 148 PRO B O 1
ATOM 3987 N N . ASN B 2 149 ? 14.547 27.105 35.256 1.00 23.95 149 ASN B N 1
ATOM 3988 C CA . ASN B 2 149 ? 14.543 27.345 36.708 1.00 23.18 149 ASN B CA 1
ATOM 3989 C C . ASN B 2 149 ? 15.891 27.849 37.212 1.00 28.48 149 ASN B C 1
ATOM 3990 O O . ASN B 2 149 ? 16.234 27.663 38.384 1.00 32.84 149 ASN B O 1
ATOM 3995 N N . THR B 2 150 ? 16.670 28.485 36.340 1.00 21.06 150 THR B N 1
ATOM 3996 C CA . THR B 2 150 ? 17.787 29.290 36.820 1.00 21.51 150 THR B CA 1
ATOM 3997 C C . THR B 2 150 ? 17.250 30.535 37.520 1.00 19.53 150 THR B C 1
ATOM 3998 O O . THR B 2 150 ? 16.450 31.280 36.961 1.00 23.39 150 THR B O 1
ATOM 4002 N N . ARG B 2 151 ? 17.712 30.788 38.737 1.00 16.06 151 ARG B N 1
ATOM 4003 C CA . ARG B 2 151 ? 17.240 31.943 39.492 1.00 15.93 151 ARG B CA 1
ATOM 4004 C C . ARG B 2 151 ? 18.229 33.080 39.332 1.00 17.30 151 ARG B C 1
ATOM 4005 O O . ARG B 2 151 ? 19.436 32.851 39.295 1.00 20.20 151 ARG B O 1
ATOM 4013 N N . PHE B 2 152 ? 17.711 34.294 39.248 1.00 16.31 152 PHE B N 1
ATOM 4014 C CA . PHE B 2 152 ? 18.517 35.494 39.079 1.00 17.72 152 PHE B CA 1
ATOM 4015 C C . PHE B 2 152 ? 18.057 36.543 40.071 1.00 18.01 152 PHE B C 1
ATOM 4016 O O . PHE B 2 152 ? 16.856 36.657 40.361 1.00 20.44 152 PHE B O 1
ATOM 4024 N N . GLU B 2 153 ? 19.003 37.321 40.580 1.00 15.22 153 GLU B N 1
ATOM 4025 C CA . GLU B 2 153 ? 18.654 38.501 41.349 1.00 15.49 153 GLU B CA 1
ATOM 4026 C C . GLU B 2 153 ? 18.823 39.731 40.469 1.00 19.65 153 GLU B C 1
ATOM 4027 O O . GLU B 2 153 ? 19.777 39.824 39.685 1.00 17.75 153 GLU B O 1
ATOM 4033 N N . VAL B 2 154 ? 17.839 40.625 40.531 1.00 19.55 154 VAL B N 1
ATOM 4034 C CA . VAL B 2 154 ? 17.905 41.892 39.812 1.00 19.15 154 VAL B CA 1
ATOM 4035 C C . VAL B 2 154 ? 18.823 42.804 40.611 1.00 25.13 154 VAL B C 1
ATOM 4036 O O . VAL B 2 154 ? 18.455 43.248 41.697 1.00 23.81 154 VAL B O 1
ATOM 4040 N N . ILE B 2 155 ? 20.037 43.056 40.109 1.00 17.77 155 ILE B N 1
ATOM 4041 C CA . ILE B 2 155 ? 20.990 43.835 40.890 1.00 17.03 155 ILE B CA 1
ATOM 4042 C C . ILE B 2 155 ? 21.165 45.257 40.373 1.00 22.07 155 ILE B C 1
ATOM 4043 O O . ILE B 2 155 ? 21.793 46.075 41.067 1.00 23.06 155 ILE B O 1
ATOM 4048 N N . ASN B 2 156 ? 20.608 45.595 39.210 1.00 22.64 156 ASN B N 1
ATOM 4049 C CA . ASN B 2 156 ? 20.607 46.988 38.780 1.00 20.69 156 ASN B CA 1
ATOM 4050 C C . ASN B 2 156 ? 19.485 47.198 37.771 1.00 19.32 156 ASN B C 1
ATOM 4051 O O . ASN B 2 156 ? 18.936 46.245 37.209 1.00 19.07 156 ASN B O 1
ATOM 4056 N N . ARG B 2 157 ? 19.130 48.466 37.575 1.00 20.42 157 ARG B N 1
ATOM 4057 C CA . ARG B 2 157 ? 18.064 48.835 36.656 1.00 20.19 157 ARG B CA 1
ATOM 4058 C C . ARG B 2 157 ? 18.206 50.309 36.304 1.00 22.47 157 ARG B C 1
ATOM 4059 O O . ARG B 2 157 ? 18.463 51.141 37.181 1.00 25.56 157 ARG B O 1
ATOM 4067 N N . ILE B 2 158 ? 18.002 50.646 35.033 1.00 24.36 158 ILE B N 1
ATOM 4068 C CA . ILE B 2 158 ? 17.999 52.049 34.637 1.00 24.53 158 ILE B CA 1
ATOM 4069 C C . ILE B 2 158 ? 17.202 52.172 33.346 1.00 24.43 158 ILE B C 1
ATOM 4070 O O . ILE B 2 158 ? 17.179 51.252 32.525 1.00 23.86 158 ILE B O 1
ATOM 4075 N N . GLU B 2 159 ? 16.526 53.303 33.181 1.00 34.23 159 GLU B N 1
ATOM 4076 C CA . GLU B 2 159 ? 15.877 53.648 31.920 1.00 42.65 159 GLU B CA 1
ATOM 4077 C C . GLU B 2 159 ? 16.820 54.572 31.165 1.00 47.76 159 GLU B C 1
ATOM 4078 O O . GLU B 2 159 ? 17.117 55.675 31.637 1.00 48.64 159 GLU B O 1
ATOM 4084 N N . GLN B 2 160 ? 17.316 54.113 30.014 1.00 46.20 160 GLN B N 1
ATOM 4085 C CA . GLN B 2 160 ? 18.212 54.905 29.172 1.00 48.69 160 GLN B CA 1
ATOM 4086 C C . GLN B 2 160 ? 17.604 55.008 27.784 1.00 56.75 160 GLN B C 1
ATOM 4087 O O . GLN B 2 160 ? 17.512 54.006 27.063 1.00 45.23 160 GLN B O 1
ATOM 4093 N N . ASN B 2 161 ? 17.225 56.229 27.414 1.00 70.89 161 ASN B N 1
ATOM 4094 C CA . ASN B 2 161 ? 16.493 56.522 26.182 1.00 77.11 161 ASN B CA 1
ATOM 4095 C C . ASN B 2 161 ? 15.163 55.781 26.298 1.00 70.49 161 ASN B C 1
ATOM 4096 O O . ASN B 2 161 ? 14.480 55.926 27.325 1.00 75.86 161 ASN B O 1
ATOM 4101 N N . GLY B 2 162 ? 14.765 54.986 25.319 1.00 56.98 162 GLY B N 1
ATOM 4102 C CA . GLY B 2 162 ? 13.477 54.343 25.428 1.00 52.91 162 GLY B CA 1
ATOM 4103 C C . GLY B 2 162 ? 13.488 52.958 26.030 1.00 47.67 162 GLY B C 1
ATOM 4104 O O . GLY B 2 162 ? 12.437 52.311 26.084 1.00 44.00 162 GLY B O 1
ATOM 4105 N N . THR B 2 163 ? 14.630 52.486 26.510 1.00 40.17 163 THR B N 1
ATOM 4106 C CA . THR B 2 163 ? 14.786 51.097 26.902 1.00 35.22 163 THR B CA 1
ATOM 4107 C C . THR B 2 163 ? 15.017 50.997 28.407 1.00 34.02 163 THR B C 1
ATOM 4108 O O . THR B 2 163 ? 15.754 51.797 28.984 1.00 29.88 163 THR B O 1
ATOM 4112 N N . THR B 2 164 ? 14.346 50.046 29.046 1.00 27.75 164 THR B N 1
ATOM 4113 C CA . THR B 2 164 ? 14.664 49.681 30.419 1.00 24.06 164 THR B CA 1
ATOM 4114 C C . THR B 2 164 ? 15.787 48.658 30.388 1.00 22.21 164 THR B C 1
ATOM 4115 O O . THR B 2 164 ? 15.619 47.581 29.818 1.00 28.46 164 THR B O 1
ATOM 4119 N N . HIS B 2 165 ? 16.900 48.966 31.052 1.00 22.28 165 HIS B N 1
ATOM 4120 C CA . HIS B 2 165 ? 18.006 48.031 31.196 1.00 20.92 165 HIS B CA 1
ATOM 4121 C C . HIS B 2 165 ? 17.912 47.369 32.560 1.00 22.87 165 HIS B C 1
ATOM 4122 O O . HIS B 2 165 ? 17.779 48.060 33.576 1.00 23.79 165 HIS B O 1
ATOM 4129 N N . LEU B 2 166 ? 17.970 46.043 32.587 1.00 19.29 166 LEU B N 1
ATOM 4130 C CA . LEU B 2 166 ? 18.013 45.293 33.841 1.00 17.55 166 LEU B CA 1
ATOM 4131 C C . LEU B 2 166 ? 19.298 44.482 33.903 1.00 21.21 166 LEU B C 1
ATOM 4132 O O . LEU B 2 166 ? 19.787 44.034 32.874 1.00 22.05 166 LEU B O 1
ATOM 4137 N N . LEU B 2 167 ? 19.836 44.283 35.118 1.00 20.70 167 LEU B N 1
ATOM 4138 C CA . LEU B 2 167 ? 21.029 43.460 35.305 1.00 19.70 167 LEU B CA 1
ATOM 4139 C C . LEU B 2 167 ? 20.698 42.291 36.222 1.00 16.22 167 LEU B C 1
ATOM 4140 O O . LEU B 2 167 ? 20.320 42.497 37.379 1.00 22.23 167 LEU B O 1
ATOM 4145 N N . TYR B 2 168 ? 20.809 41.076 35.685 1.00 17.14 168 TYR B N 1
ATOM 4146 C CA . TYR B 2 168 ? 20.517 39.841 36.402 1.00 17.66 168 TYR B CA 1
ATOM 4147 C C . TYR B 2 168 ? 21.826 39.191 36.797 1.00 17.29 168 TYR B C 1
ATOM 4148 O O . TYR B 2 168 ? 22.722 39.031 35.955 1.00 21.79 168 TYR B O 1
ATOM 4157 N N . ARG B 2 169 ? 21.913 38.757 38.044 1.00 19.02 169 ARG B N 1
ATOM 4158 C CA . ARG B 2 169 ? 23.020 37.949 38.510 1.00 18.83 169 ARG B CA 1
ATOM 4159 C C . ARG B 2 169 ? 22.497 36.568 38.862 1.00 19.60 169 ARG B C 1
ATOM 4160 O O . ARG B 2 169 ? 21.618 36.448 39.705 1.00 17.64 169 ARG B O 1
ATOM 4168 N N . GLU B 2 170 ? 23.042 35.532 38.236 1.00 18.56 170 GLU B N 1
ATOM 4169 C CA . GLU B 2 170 ? 22.609 34.188 38.579 1.00 21.07 170 GLU B CA 1
ATOM 4170 C C . GLU B 2 170 ? 22.895 33.892 40.047 1.00 19.95 170 GLU B C 1
ATOM 4171 O O . GLU B 2 170 ? 23.986 34.178 40.544 1.00 20.27 170 GLU B O 1
ATOM 4177 N N . ILE B 2 171 ? 21.905 33.339 40.741 1.00 19.04 171 ILE B N 1
ATOM 4178 C CA . ILE B 2 171 ? 22.128 32.897 42.121 1.00 19.43 171 ILE B CA 1
ATOM 4179 C C . ILE B 2 171 ? 22.147 31.378 42.124 1.00 21.22 171 ILE B C 1
ATOM 4180 O O . ILE B 2 171 ? 21.074 30.756 42.095 1.00 29.96 171 ILE B O 1
ATOM 4185 N N . PRO B 2 172 ? 23.317 30.741 42.146 1.00 27.27 172 PRO B N 1
ATOM 4186 C CA . PRO B 2 172 ? 23.391 29.285 42.222 1.00 35.68 172 PRO B CA 1
ATOM 4187 C C . PRO B 2 172 ? 22.911 28.774 43.572 1.00 38.67 172 PRO B C 1
ATOM 4188 O O . PRO B 2 172 ? 22.109 27.851 43.522 1.00 45.17 172 PRO B O 1
#